Protein AF-0000000076654527 (afdb_homodimer)

Sequence (612 aa):
MSFPTVYVVAATGTQGSAACRHLRQSNWSVRATVRNTESPQAQALAKSGVVLNAGDWDDEEALTAGLTGCNKLFLALGPNYSNLDDERIWAQRIIALAKKAGVEHVVYSSSISADAPEKRTLLRPGHLLFKSLFVKNVIEGLVQRAGFKYWTIIRPGFFMSNLLAPKARIYSDLFERNTWLTALKPDTKLNLVDPQDIAKFAFAAFNEPERFHEEGIDLVSERLTAVQMIEILADATGRELKAEFYNDEKVAQAIDINPFIGSQVFLRDGEKCVNAERAKTWGIELGNFKEFLVREKDAAAETYALMSFPTVYVVAATGTQGSAACRHLRQSNWSVRATVRNTESPQAQALAKSGVVLNAGDWDDEEALTAGLTGCNKLFLALGPNYSNLDDERIWAQRIIALAKKAGVEHVVYSSSISADAPEKRTLLRPGHLLFKSLFVKNVIEGLVQRAGFKYWTIIRPGFFMSNLLAPKARIYSDLFERNTWLTALKPDTKLNLVDPQDIAKFAFAAFNEPERFHEEGIDLVSERLTAVQMIEILADATGRELKAEFYNDEKVAQAIDINPFIGSQVFLRDGEKCVNAERAKTWGIELGNFKEFLVREKDAAAETYAL

Organism: Fusarium proliferatum (strain ET1) (NCBI:txid1227346)

pLDDT: mean 95.82, std 4.81, range [46.22, 98.94]

Structure (mmCIF, N/CA/C/O backbone):
data_AF-0000000076654527-model_v1
#
loop_
_entity.id
_entity.type
_entity.pdbx_description
1 polymer 'NmrA-like domain-containing protein'
#
loop_
_atom_site.group_PDB
_atom_site.id
_atom_site.type_symbol
_atom_site.label_atom_id
_atom_site.label_alt_id
_atom_site.label_comp_id
_atom_site.label_asym_id
_atom_site.label_entity_id
_atom_site.label_seq_id
_atom_site.pdbx_PDB_ins_code
_atom_site.Cartn_x
_atom_site.Cartn_y
_atom_site.Cartn_z
_atom_site.occupancy
_atom_site.B_iso_or_equiv
_atom_site.auth_seq_id
_atom_site.auth_comp_id
_atom_site.auth_asym_id
_atom_site.auth_atom_id
_atom_site.pdbx_PDB_model_num
ATOM 1 N N . MET A 1 1 ? -28.016 29.031 -4.133 1 46.22 1 MET A N 1
ATOM 2 C CA . MET A 1 1 ? -27.562 27.641 -4.117 1 46.22 1 MET A CA 1
ATOM 3 C C . MET A 1 1 ? -26.953 27.297 -2.766 1 46.22 1 MET A C 1
ATOM 5 O O . MET A 1 1 ? -26.312 28.125 -2.127 1 46.22 1 MET A O 1
ATOM 9 N N . SER A 1 2 ? -27.531 26.328 -1.944 1 67.75 2 SER A N 1
ATOM 10 C CA . SER A 1 2 ? -27.125 26.062 -0.569 1 67.75 2 SER A CA 1
ATOM 11 C C . SER A 1 2 ? -25.641 25.75 -0.486 1 67.75 2 SER A C 1
ATOM 13 O O . SER A 1 2 ? -25.062 25.188 -1.425 1 67.75 2 SER A O 1
ATOM 15 N N . PHE A 1 3 ? -24.891 26.375 0.461 1 83.88 3 PHE A N 1
ATOM 16 C CA . PHE A 1 3 ? -23.453 26.188 0.641 1 83.88 3 PHE A CA 1
ATOM 17 C C . PHE A 1 3 ? -23.125 24.719 0.898 1 83.88 3 PHE A C 1
ATOM 19 O O . PHE A 1 3 ? -23.953 23.984 1.439 1 83.88 3 PHE A O 1
ATOM 26 N N . PRO A 1 4 ? -22.031 24.344 0.361 1 93.12 4 PRO A N 1
ATOM 27 C CA . PRO A 1 4 ? -21.625 22.953 0.572 1 93.12 4 PRO A CA 1
ATOM 28 C C . PRO A 1 4 ? -21.438 22.609 2.047 1 93.12 4 PRO A C 1
ATOM 30 O O . PRO A 1 4 ? -21.266 23.5 2.877 1 93.12 4 PRO A O 1
ATOM 33 N N . THR A 1 5 ? -21.641 21.422 2.391 1 97.88 5 THR A N 1
ATOM 34 C CA . THR A 1 5 ? -21.312 20.891 3.711 1 97.88 5 THR A CA 1
ATOM 35 C C . THR A 1 5 ? -20.125 19.953 3.641 1 97.88 5 THR A C 1
ATOM 37 O O . THR A 1 5 ? -20.141 18.969 2.883 1 97.88 5 THR A O 1
ATOM 40 N N . VAL A 1 6 ? -19.094 20.234 4.367 1 98.81 6 VAL A N 1
ATOM 41 C CA . VAL A 1 6 ? -17.859 19.453 4.348 1 98.81 6 VAL A CA 1
ATOM 42 C C . VAL A 1 6 ? -17.75 18.641 5.637 1 98.81 6 VAL A C 1
ATOM 44 O O . VAL A 1 6 ? -17.922 19.172 6.734 1 98.81 6 VAL A O 1
ATOM 47 N N . TYR A 1 7 ? -17.547 17.328 5.531 1 98.94 7 TYR A N 1
ATOM 48 C CA . TYR A 1 7 ? -17.141 16.5 6.664 1 98.94 7 TYR A CA 1
ATOM 49 C C . TYR A 1 7 ? -15.633 16.547 6.852 1 98.94 7 TYR A C 1
ATOM 51 O O . TYR A 1 7 ? -14.875 16.234 5.93 1 98.94 7 TYR A O 1
ATOM 59 N N . VAL A 1 8 ? -15.188 16.922 8 1 98.94 8 VAL A N 1
ATOM 60 C CA . VAL A 1 8 ? -13.758 17.047 8.281 1 98.94 8 VAL A CA 1
ATOM 61 C C . VAL A 1 8 ? -13.328 15.953 9.25 1 98.94 8 VAL A C 1
ATOM 63 O O . VAL A 1 8 ? -13.812 15.898 10.383 1 98.94 8 VAL A O 1
ATOM 66 N N . VAL A 1 9 ? -12.461 15.102 8.836 1 98.56 9 VAL A N 1
ATOM 67 C CA . VAL A 1 9 ? -11.883 14.047 9.656 1 98.56 9 VAL A CA 1
ATOM 68 C C . VAL A 1 9 ? -10.789 14.625 10.547 1 98.56 9 VAL A C 1
ATOM 70 O O . VAL A 1 9 ? -10 15.469 10.109 1 98.56 9 VAL A O 1
ATOM 73 N N . ALA A 1 10 ? -10.781 14.172 11.773 1 97.56 10 ALA A N 1
ATOM 74 C CA . ALA A 1 10 ? -9.797 14.594 12.766 1 97.56 10 ALA A CA 1
ATOM 75 C C . ALA A 1 10 ? -9.82 16.109 12.945 1 97.56 10 ALA A C 1
ATOM 77 O O . ALA A 1 10 ? -8.773 16.766 12.922 1 97.56 10 ALA A O 1
ATOM 78 N N . ALA A 1 11 ? -10.992 16.641 13.164 1 98.25 11 ALA A N 1
ATOM 79 C CA . ALA A 1 11 ? -11.266 18.078 13.172 1 98.25 11 ALA A CA 1
ATOM 80 C C . ALA A 1 11 ? -10.5 18.781 14.297 1 98.25 11 ALA A C 1
ATOM 82 O O . ALA A 1 11 ? -10.141 19.953 14.172 1 98.25 11 ALA A O 1
ATOM 83 N N . THR A 1 12 ? -10.195 18.062 15.352 1 97.19 12 THR A N 1
ATOM 84 C CA . THR A 1 12 ? -9.547 18.688 16.5 1 97.19 12 THR A CA 1
ATOM 85 C C . THR A 1 12 ? -8.031 18.688 16.344 1 97.19 12 THR A C 1
ATOM 87 O O . THR A 1 12 ? -7.312 19.25 17.156 1 97.19 12 THR A O 1
ATOM 90 N N . GLY A 1 13 ? -7.559 18.031 15.305 1 96.31 13 GLY A N 1
ATOM 91 C CA . GLY A 1 13 ? -6.129 17.984 15.055 1 96.31 13 GLY A CA 1
ATOM 92 C C . GLY A 1 13 ? -5.605 19.203 14.32 1 96.31 13 GLY A C 1
ATOM 93 O O . GLY A 1 13 ? -6.367 20.109 14.016 1 96.31 13 GLY A O 1
ATOM 94 N N . THR A 1 14 ? -4.281 19.188 14.016 1 96.62 14 THR A N 1
ATOM 95 C CA . THR A 1 14 ? -3.58 20.312 13.398 1 96.62 14 THR A CA 1
ATOM 96 C C . THR A 1 14 ? -4.199 20.656 12.047 1 96.62 14 THR A C 1
ATOM 98 O O . THR A 1 14 ? -4.602 21.797 11.812 1 96.62 14 THR A O 1
ATOM 101 N N . GLN A 1 15 ? -4.367 19.703 11.203 1 98.25 15 GLN A N 1
ATOM 102 C CA . GLN A 1 15 ? -4.891 19.938 9.859 1 98.25 15 GLN A CA 1
ATOM 103 C C . GLN A 1 15 ? -6.398 20.172 9.891 1 98.25 15 GLN A C 1
ATOM 105 O O . GLN A 1 15 ? -6.898 21.094 9.242 1 98.25 15 GLN A O 1
ATOM 110 N N . GLY A 1 16 ? -7.105 19.344 10.688 1 98.38 16 GLY A N 1
ATOM 111 C CA . GLY A 1 16 ? -8.555 19.438 10.742 1 98.38 16 GLY A CA 1
ATOM 112 C C . GLY A 1 16 ? -9.047 20.766 11.281 1 98.38 16 GLY A C 1
ATOM 113 O O . GLY A 1 16 ? -9.984 21.344 10.734 1 98.38 16 GLY A O 1
ATOM 114 N N . SER A 1 17 ? -8.438 21.25 12.352 1 97.81 17 SER A N 1
ATOM 115 C CA . SER A 1 17 ? -8.875 22.5 12.945 1 97.81 17 SER A CA 1
ATOM 116 C C . SER A 1 17 ? -8.633 23.672 11.992 1 97.81 17 SER A C 1
ATOM 118 O O . SER A 1 17 ? -9.461 24.578 11.891 1 97.81 17 SER A O 1
ATOM 120 N N . ALA A 1 18 ? -7.473 23.641 11.258 1 97.88 18 ALA A N 1
ATOM 121 C CA . ALA A 1 18 ? -7.191 24.672 10.258 1 97.88 18 ALA A CA 1
ATOM 122 C C . ALA A 1 18 ? -8.227 24.641 9.133 1 97.88 18 ALA A C 1
ATOM 124 O O . ALA A 1 18 ? -8.727 25.688 8.711 1 97.88 18 ALA A O 1
ATOM 125 N N . ALA A 1 19 ? -8.57 23.438 8.695 1 98.69 19 ALA A N 1
ATOM 126 C CA . ALA A 1 19 ? -9.562 23.297 7.637 1 98.69 19 ALA A CA 1
ATOM 127 C C . ALA A 1 19 ? -10.93 23.797 8.094 1 98.69 19 ALA A C 1
ATOM 129 O O . ALA A 1 19 ? -11.586 24.547 7.371 1 98.69 19 ALA A O 1
ATOM 130 N N . CYS A 1 20 ? -11.367 23.438 9.32 1 98.56 20 CYS A N 1
ATOM 131 C CA . CYS A 1 20 ? -12.648 23.875 9.859 1 98.56 20 CYS A CA 1
ATOM 132 C C . CYS A 1 20 ? -12.727 25.391 9.906 1 98.56 20 CYS A C 1
ATOM 134 O O . CYS A 1 20 ? -13.703 25.984 9.453 1 98.56 20 CYS A O 1
ATOM 136 N N . ARG A 1 21 ? -11.711 26 10.43 1 97 21 ARG A N 1
ATOM 137 C CA . ARG A 1 21 ? -11.688 27.453 10.57 1 97 21 ARG A CA 1
ATOM 138 C C . ARG A 1 21 ? -11.789 28.141 9.211 1 97 21 ARG A C 1
ATOM 140 O O . ARG A 1 21 ? -12.586 29.062 9.031 1 97 21 ARG A O 1
ATOM 147 N N . HIS A 1 22 ? -10.984 27.656 8.273 1 97.69 22 HIS A N 1
ATOM 148 C CA . HIS A 1 22 ? -10.969 28.25 6.945 1 97.69 22 HIS A CA 1
ATOM 149 C C . HIS A 1 22 ? -12.32 28.109 6.262 1 97.69 22 HIS A C 1
ATOM 151 O O . HIS A 1 22 ? -12.836 29.062 5.68 1 97.69 22 HIS A O 1
ATOM 157 N N . LEU A 1 23 ? -12.938 26.953 6.34 1 98 23 LEU A N 1
ATOM 158 C CA . LEU A 1 23 ? -14.227 26.672 5.711 1 98 23 LEU A CA 1
ATOM 159 C C . LEU A 1 23 ? -15.328 27.516 6.336 1 98 23 LEU A C 1
ATOM 161 O O . LEU A 1 23 ? -16.156 28.094 5.621 1 98 23 LEU A O 1
ATOM 165 N N . ARG A 1 24 ? -15.32 27.672 7.668 1 97.56 24 ARG A N 1
ATOM 166 C CA . ARG A 1 24 ? -16.328 28.469 8.367 1 97.56 24 ARG A CA 1
ATOM 167 C C . ARG A 1 24 ? -16.188 29.953 8.047 1 97.56 24 ARG A C 1
ATOM 169 O O . ARG A 1 24 ? -17.172 30.656 7.926 1 97.56 24 ARG A O 1
ATOM 176 N N . GLN A 1 25 ? -14.93 30.359 7.887 1 95.62 25 GLN A N 1
ATOM 177 C CA . GLN A 1 25 ? -14.672 31.75 7.496 1 95.62 25 GLN A CA 1
ATOM 178 C C . GLN A 1 25 ? -15.258 32.031 6.117 1 95.62 25 GLN A C 1
ATOM 180 O O . GLN A 1 25 ? -15.57 33.188 5.805 1 95.62 25 GLN A O 1
ATOM 185 N N . SER A 1 26 ? -15.445 31.031 5.316 1 94.25 26 SER A N 1
ATOM 186 C CA . SER A 1 26 ? -16.016 31.172 3.982 1 94.25 26 SER A CA 1
ATOM 187 C C . SER A 1 26 ? -17.516 30.906 3.996 1 94.25 26 SER A C 1
ATOM 189 O O . SER A 1 26 ? -18.141 30.734 2.941 1 94.25 26 SER A O 1
ATOM 191 N N . ASN A 1 27 ? -18.094 30.688 5.18 1 94.38 27 ASN A N 1
ATOM 192 C CA . ASN A 1 27 ? -19.516 30.516 5.445 1 94.38 27 ASN A CA 1
ATOM 193 C C . ASN A 1 27 ? -20.016 29.156 4.949 1 94.38 27 ASN A C 1
ATOM 195 O O . ASN A 1 27 ? -21.172 29.031 4.555 1 94.38 27 ASN A O 1
ATOM 199 N N . TRP A 1 28 ? -19.094 28.234 4.828 1 97.12 28 TRP A N 1
ATOM 200 C CA . TRP A 1 28 ? -19.5 26.875 4.484 1 97.12 28 TRP A CA 1
ATOM 201 C C . TRP A 1 28 ? -19.922 26.109 5.73 1 97.12 28 TRP A C 1
ATOM 203 O O . TRP A 1 28 ? -19.531 26.453 6.848 1 97.12 28 TRP A O 1
ATOM 213 N N . SER A 1 29 ? -20.766 25.188 5.535 1 97.88 29 SER A N 1
ATOM 214 C CA . SER A 1 29 ? -21.156 24.281 6.625 1 97.88 29 SER A CA 1
ATOM 215 C C . SER A 1 29 ? -20.109 23.203 6.844 1 97.88 29 SER A C 1
ATOM 217 O O . SER A 1 29 ? -19.547 22.656 5.883 1 97.88 29 SER A O 1
ATOM 219 N N . VAL A 1 30 ? -19.812 22.922 8.117 1 98.69 30 VAL A N 1
ATOM 220 C CA . VAL A 1 30 ? -18.797 21.938 8.469 1 98.69 30 VAL A CA 1
ATOM 221 C C . VAL A 1 30 ? -19.344 20.984 9.523 1 98.69 30 VAL A C 1
ATOM 223 O O . VAL A 1 30 ? -20 21.406 10.477 1 98.69 30 VAL A O 1
ATOM 226 N N . ARG A 1 31 ? -19.125 19.719 9.328 1 98.81 31 ARG A N 1
ATOM 227 C CA . ARG A 1 31 ? -19.453 18.688 10.289 1 98.81 31 ARG A CA 1
ATOM 228 C C . ARG A 1 31 ? -18.234 17.828 10.617 1 98.81 31 ARG A C 1
ATOM 230 O O . ARG A 1 31 ? -17.328 17.672 9.797 1 98.81 31 ARG A O 1
ATOM 237 N N . ALA A 1 32 ? -18.219 17.25 11.828 1 98.75 32 ALA A N 1
ATOM 238 C CA . ALA A 1 32 ? -17.125 16.375 12.234 1 98.75 32 ALA A CA 1
ATOM 239 C C . ALA A 1 32 ? -17.562 15.461 13.375 1 98.75 32 ALA A C 1
ATOM 241 O O . ALA A 1 32 ? -18.422 15.812 14.172 1 98.75 32 ALA A O 1
ATOM 242 N N . THR A 1 33 ? -16.984 14.297 13.43 1 98.44 33 THR A N 1
ATOM 243 C CA . THR A 1 33 ? -17.062 13.375 14.555 1 98.44 33 THR A CA 1
ATOM 244 C C . THR A 1 33 ? -15.812 13.477 15.422 1 98.44 33 THR A C 1
ATOM 246 O O . THR A 1 33 ? -14.695 13.438 14.906 1 98.44 33 THR A O 1
ATOM 249 N N . VAL A 1 34 ? -16.047 13.734 16.656 1 98.38 34 VAL A N 1
ATOM 250 C CA . VAL A 1 34 ? -14.922 13.844 17.594 1 98.38 34 VAL A CA 1
ATOM 251 C C . VAL A 1 34 ? -15.117 12.883 18.75 1 98.38 34 VAL A C 1
ATOM 253 O O . VAL A 1 34 ? -16.25 12.523 19.094 1 98.38 34 VAL A O 1
ATOM 256 N N . ARG A 1 35 ? -14.141 12.438 19.453 1 96.94 35 ARG A N 1
ATOM 257 C CA . ARG A 1 35 ? -14.195 11.453 20.516 1 96.94 35 ARG A CA 1
ATOM 258 C C . ARG A 1 35 ? -14.891 12.023 21.75 1 96.94 35 ARG A C 1
ATOM 260 O O . ARG A 1 35 ? -15.711 11.352 22.375 1 96.94 35 ARG A O 1
ATOM 267 N N . ASN A 1 36 ? -14.539 13.281 22 1 97.69 36 ASN A N 1
ATOM 268 C CA . ASN A 1 36 ? -15.094 13.992 23.141 1 97.69 36 ASN A CA 1
ATOM 269 C C . ASN A 1 36 ? -15.57 15.391 22.75 1 97.69 36 ASN A C 1
ATOM 271 O O . ASN A 1 36 ? -14.75 16.297 22.594 1 97.69 36 ASN A O 1
ATOM 275 N N . THR A 1 37 ? -16.844 15.594 22.734 1 97.62 37 THR A N 1
ATOM 276 C CA . THR A 1 37 ? -17.438 16.859 22.297 1 97.62 37 THR A CA 1
ATOM 277 C C . THR A 1 37 ? -17.234 17.938 23.359 1 97.62 37 THR A C 1
ATOM 279 O O . THR A 1 37 ? -17.406 19.125 23.078 1 97.62 37 THR A O 1
ATOM 282 N N . GLU A 1 38 ? -16.781 17.531 24.531 1 97.56 38 GLU A N 1
ATOM 283 C CA . GLU A 1 38 ? -16.641 18.484 25.625 1 97.56 38 GLU A CA 1
ATOM 284 C C . GLU A 1 38 ? -15.203 18.969 25.75 1 97.56 38 GLU A C 1
ATOM 286 O O . GLU A 1 38 ? -14.906 19.859 26.562 1 97.56 38 GLU A O 1
ATOM 291 N N . SER A 1 39 ? -14.312 18.391 24.984 1 97.19 39 SER A N 1
ATOM 292 C CA . SER A 1 39 ? -12.93 18.844 25.047 1 97.19 39 SER A CA 1
ATOM 293 C C . SER A 1 39 ? -12.82 20.312 24.656 1 97.19 39 SER A C 1
ATOM 295 O O . SER A 1 39 ? -13.633 20.812 23.875 1 97.19 39 SER A O 1
ATOM 297 N N . PRO A 1 40 ? -11.82 21.016 25.156 1 96 40 PRO A N 1
ATOM 298 C CA . PRO A 1 40 ? -11.648 22.422 24.812 1 96 40 PRO A CA 1
ATOM 299 C C . PRO A 1 40 ? -11.539 22.656 23.297 1 96 40 PRO A C 1
ATOM 301 O O . PRO A 1 40 ? -12.109 23.609 22.781 1 96 40 PRO A O 1
ATOM 304 N N . GLN A 1 41 ? -10.836 21.781 22.625 1 95.88 41 GLN A N 1
ATOM 305 C CA . GLN A 1 41 ? -10.68 21.906 21.188 1 95.88 41 GLN A CA 1
ATOM 306 C C . GLN A 1 41 ? -12.016 21.734 20.469 1 95.88 41 GLN A C 1
ATOM 308 O O . GLN A 1 41 ? -12.336 22.484 19.547 1 95.88 41 GLN A O 1
ATOM 313 N N . ALA A 1 42 ? -12.805 20.766 20.891 1 98.12 42 ALA A N 1
ATOM 314 C CA . ALA A 1 42 ? -14.117 20.516 20.297 1 98.12 42 ALA A CA 1
ATOM 315 C C . ALA A 1 42 ? -15.07 21.672 20.562 1 98.12 42 ALA A C 1
ATOM 317 O O . ALA A 1 42 ? -15.805 22.094 19.656 1 98.12 42 ALA A O 1
ATOM 318 N N . GLN A 1 43 ? -15.031 22.203 21.75 1 98.12 43 GLN A N 1
ATOM 319 C CA . GLN A 1 43 ? -15.891 23.312 22.109 1 98.12 43 GLN A CA 1
ATOM 320 C C . GLN A 1 43 ? -15.547 24.562 21.281 1 98.12 43 GLN A C 1
ATOM 322 O O . GLN A 1 43 ? -16.438 25.297 20.875 1 98.12 43 GLN A O 1
ATOM 327 N N . ALA A 1 44 ? -14.273 24.797 21.094 1 97 44 ALA A N 1
ATOM 328 C CA . ALA A 1 44 ? -13.844 25.922 20.266 1 97 44 ALA A CA 1
ATOM 329 C C . ALA A 1 44 ? -14.383 25.781 18.844 1 97 44 ALA A C 1
ATOM 331 O O . ALA A 1 44 ? -14.836 26.766 18.25 1 97 44 ALA A O 1
ATOM 332 N N . LEU A 1 45 ? -14.375 24.578 18.281 1 98.25 45 LEU A N 1
ATOM 333 C CA . LEU A 1 45 ? -14.906 24.312 16.953 1 98.25 45 LEU A CA 1
ATOM 334 C C . LEU A 1 45 ? -16.422 24.547 16.922 1 98.25 45 LEU A C 1
ATOM 336 O O . LEU A 1 45 ? -16.938 25.172 16 1 98.25 45 LEU A O 1
ATOM 340 N N . ALA A 1 46 ? -17.094 24.062 17.938 1 98.25 46 ALA A N 1
ATOM 341 C CA . ALA A 1 46 ? -18.531 24.234 18.031 1 98.25 46 ALA A CA 1
ATOM 342 C C . ALA A 1 46 ? -18.906 25.703 18.062 1 98.25 46 ALA A C 1
ATOM 344 O O . ALA A 1 46 ? -19.859 26.141 17.406 1 98.25 46 ALA A O 1
ATOM 345 N N . LYS A 1 47 ? -18.188 26.469 18.828 1 97.56 47 LYS A N 1
ATOM 346 C CA . LYS A 1 47 ? -18.438 27.906 18.953 1 97.56 47 LYS A CA 1
ATOM 347 C C . LYS A 1 47 ? -18.234 28.609 17.609 1 97.56 47 LYS A C 1
ATOM 349 O O . LYS A 1 47 ? -18.875 29.641 17.344 1 97.56 47 LYS A O 1
ATOM 354 N N . SER A 1 48 ? -17.391 28.016 16.797 1 96.69 48 SER A N 1
ATOM 355 C CA . SER A 1 48 ? -17.125 28.594 15.484 1 96.69 48 SER A CA 1
ATOM 356 C C . SER A 1 48 ? -18.141 28.125 14.453 1 96.69 48 SER A C 1
ATOM 358 O O . SER A 1 48 ? -18.047 28.469 13.273 1 96.69 48 SER A O 1
ATOM 360 N N . GLY A 1 49 ? -19.109 27.25 14.844 1 97.81 49 GLY A N 1
ATOM 361 C CA . GLY A 1 49 ? -20.203 26.891 13.969 1 97.81 49 GLY A CA 1
ATOM 362 C C . GLY A 1 49 ? -20.062 25.484 13.391 1 97.81 49 GLY A C 1
ATOM 363 O O . GLY A 1 49 ? -20.859 25.078 12.539 1 97.81 49 GLY A O 1
ATOM 364 N N . VAL A 1 50 ? -19.125 24.719 13.797 1 98.56 50 VAL A N 1
ATOM 365 C CA . VAL A 1 50 ? -18.969 23.344 13.344 1 98.56 50 VAL A CA 1
ATOM 366 C C . VAL A 1 50 ? -19.969 22.438 14.062 1 98.56 50 VAL A C 1
ATOM 368 O O . VAL A 1 50 ? -20.094 22.516 15.289 1 98.56 50 VAL A O 1
ATOM 371 N N . VAL A 1 51 ? -20.703 21.688 13.352 1 98.62 51 VAL A N 1
ATOM 372 C CA . VAL A 1 51 ? -21.641 20.719 13.953 1 98.62 51 VAL A CA 1
ATOM 373 C C . VAL A 1 51 ? -20.891 19.438 14.32 1 98.62 51 VAL A C 1
ATOM 375 O O . VAL A 1 51 ? -20.297 18.797 13.453 1 98.62 51 VAL A O 1
ATOM 378 N N . LEU A 1 52 ? -20.953 19.094 15.625 1 98.56 52 LEU A N 1
ATOM 379 C CA . LEU A 1 52 ? -20.156 17.969 16.109 1 98.56 52 LEU A CA 1
ATOM 380 C C . LEU A 1 52 ? -21.078 16.828 16.594 1 98.56 52 LEU A C 1
ATOM 382 O O . LEU A 1 52 ? -22.141 17.094 17.141 1 98.56 52 LEU A O 1
ATOM 386 N N . ASN A 1 53 ? -20.641 15.648 16.406 1 98.44 53 ASN A N 1
ATOM 387 C CA . ASN A 1 53 ? -21.188 14.484 17.109 1 98.44 53 ASN A CA 1
ATOM 388 C C . ASN A 1 53 ? -20.062 13.609 17.672 1 98.44 53 ASN A C 1
ATOM 390 O O . ASN A 1 53 ? -18.922 13.672 17.219 1 98.44 53 ASN A O 1
ATOM 394 N N . ALA A 1 54 ? -20.391 12.789 18.641 1 98.56 54 ALA A N 1
ATOM 395 C CA . ALA A 1 54 ? -19.406 11.969 19.344 1 98.56 54 ALA A CA 1
ATOM 396 C C . ALA A 1 54 ? -19.203 10.625 18.656 1 98.56 54 ALA A C 1
ATOM 398 O O . ALA A 1 54 ? -20.172 10.008 18.188 1 98.56 54 ALA A O 1
ATOM 399 N N . GLY A 1 55 ? -17.906 10.195 18.531 1 98.31 55 GLY A N 1
ATOM 400 C CA . GLY A 1 55 ? -17.547 8.891 17.984 1 98.31 55 GLY A CA 1
ATOM 401 C C . GLY A 1 55 ? -16.094 8.773 17.594 1 98.31 55 GLY A C 1
ATOM 402 O O . GLY A 1 55 ? -15.359 9.766 17.609 1 98.31 55 GLY A O 1
ATOM 403 N N . ASP A 1 56 ? -15.664 7.582 17.328 1 97.19 56 ASP A N 1
ATOM 404 C CA . ASP A 1 56 ? -14.32 7.352 16.797 1 97.19 56 ASP A CA 1
ATOM 405 C C . ASP A 1 56 ? -14.375 6.684 15.43 1 97.19 56 ASP A C 1
ATOM 407 O O . ASP A 1 56 ? -15.438 6.617 14.805 1 97.19 56 ASP A O 1
ATOM 411 N N . TRP A 1 57 ? -13.273 6.281 14.906 1 97 57 TRP A N 1
ATOM 412 C CA . TRP A 1 57 ? -13.188 5.836 13.523 1 97 57 TRP A CA 1
ATOM 413 C C . TRP A 1 57 ? -13.742 4.422 13.367 1 97 57 TRP A C 1
ATOM 415 O O . TRP A 1 57 ? -13.961 3.951 12.25 1 97 57 TRP A O 1
ATOM 425 N N . ASP A 1 58 ? -14.031 3.77 14.492 1 96 58 ASP A N 1
ATOM 426 C CA . ASP A 1 58 ? -14.609 2.432 14.445 1 96 58 ASP A CA 1
ATOM 427 C C . ASP A 1 58 ? -16.125 2.482 14.633 1 96 58 ASP A C 1
ATOM 429 O O . ASP A 1 58 ? -16.797 1.461 14.516 1 96 58 ASP A O 1
ATOM 433 N N . ASP A 1 59 ? -16.641 3.668 14.914 1 97.88 59 ASP A N 1
ATOM 434 C CA . ASP A 1 59 ? -18.062 3.855 15.195 1 97.88 59 ASP A CA 1
ATOM 435 C C . ASP A 1 59 ? -18.828 4.188 13.922 1 97.88 59 ASP A C 1
ATOM 437 O O . ASP A 1 59 ? -19.078 5.355 13.617 1 97.88 59 ASP A O 1
ATOM 441 N N . GLU A 1 60 ? -19.312 3.203 13.227 1 97.88 60 GLU A N 1
ATOM 442 C CA . GLU A 1 60 ? -19.938 3.395 11.93 1 97.88 60 GLU A CA 1
ATOM 443 C C . GLU A 1 60 ? -21.234 4.211 12.055 1 97.88 60 GLU A C 1
ATOM 445 O O . GLU A 1 60 ? -21.547 5.008 11.164 1 97.88 60 GLU A O 1
ATOM 450 N N . GLU A 1 61 ? -21.938 3.979 13.117 1 98.31 61 GLU A N 1
ATOM 451 C CA . GLU A 1 61 ? -23.156 4.75 13.328 1 98.31 61 GLU A CA 1
ATOM 452 C C . GLU A 1 61 ? -22.844 6.234 13.484 1 98.31 61 GLU A C 1
ATOM 454 O O . GLU A 1 61 ? -23.5 7.078 12.859 1 98.31 61 GLU A O 1
ATOM 459 N N . ALA A 1 62 ? -21.891 6.543 14.281 1 98.69 62 ALA A N 1
ATOM 460 C CA . ALA A 1 62 ? -21.484 7.934 14.5 1 98.69 62 ALA A CA 1
ATOM 461 C C . ALA A 1 62 ? -20.984 8.562 13.211 1 98.69 62 ALA A C 1
ATOM 463 O O . ALA A 1 62 ? -21.328 9.703 12.883 1 98.69 62 ALA A O 1
ATOM 464 N N . LEU A 1 63 ? -20.156 7.816 12.508 1 98.75 63 LEU A N 1
ATOM 465 C CA . LEU A 1 63 ? -19.609 8.32 11.25 1 98.75 63 LEU A CA 1
ATOM 466 C C . LEU A 1 63 ? -20.719 8.57 10.234 1 98.75 63 LEU A C 1
ATOM 468 O O . LEU A 1 63 ? -20.719 9.594 9.547 1 98.75 63 LEU A O 1
ATOM 472 N N . THR A 1 64 ? -21.656 7.648 10.156 1 98.69 64 THR A N 1
ATOM 473 C CA . THR A 1 64 ? -22.797 7.812 9.25 1 98.69 64 THR A CA 1
ATOM 474 C C . THR A 1 64 ? -23.594 9.062 9.602 1 98.69 64 THR A C 1
ATOM 476 O O . THR A 1 64 ? -23.938 9.852 8.727 1 98.69 64 THR A O 1
ATOM 479 N N . ALA A 1 65 ? -23.859 9.227 10.891 1 98.62 65 ALA A N 1
ATOM 480 C CA . ALA A 1 65 ? -24.594 10.406 11.344 1 98.62 65 ALA A CA 1
ATOM 481 C C . ALA A 1 65 ? -23.859 11.688 10.977 1 98.62 65 ALA A C 1
ATOM 483 O O . ALA A 1 65 ? -24.484 12.641 10.484 1 98.62 65 ALA A O 1
ATOM 484 N N . GLY A 1 66 ? -22.578 11.742 11.18 1 98.56 66 GLY A N 1
ATOM 485 C CA . GLY A 1 66 ? -21.781 12.922 10.867 1 98.56 66 GLY A CA 1
ATOM 486 C C . GLY A 1 66 ? -21.719 13.219 9.375 1 98.56 66 GLY A C 1
ATOM 487 O O . GLY A 1 66 ? -21.719 14.375 8.969 1 98.56 66 GLY A O 1
ATOM 488 N N . LEU A 1 67 ? -21.734 12.172 8.547 1 98.75 67 LEU A N 1
ATOM 489 C CA . LEU A 1 67 ? -21.578 12.281 7.105 1 98.75 67 LEU A CA 1
ATOM 490 C C . LEU A 1 67 ? -22.906 12.625 6.434 1 98.75 67 LEU A C 1
ATOM 492 O O . LEU A 1 67 ? -22.922 13.062 5.281 1 98.75 67 LEU A O 1
ATOM 496 N N . THR A 1 68 ? -24 12.383 7.133 1 97.94 68 THR A N 1
ATOM 497 C CA . THR A 1 68 ? -25.328 12.609 6.547 1 97.94 68 THR A CA 1
ATOM 498 C C . THR A 1 68 ? -25.484 14.062 6.121 1 97.94 68 THR A C 1
ATOM 500 O O . THR A 1 68 ? -25.266 14.977 6.922 1 97.94 68 THR A O 1
ATOM 503 N N . GLY A 1 69 ? -25.781 14.289 4.855 1 96.81 69 GLY A N 1
ATOM 504 C CA . GLY A 1 69 ? -26.016 15.625 4.332 1 96.81 69 GLY A CA 1
ATOM 505 C C . GLY A 1 69 ? -24.75 16.297 3.814 1 96.81 69 GLY A C 1
ATOM 506 O O . GLY A 1 69 ? -24.797 17.391 3.262 1 96.81 69 GLY A O 1
ATOM 507 N N . CYS A 1 70 ? -23.625 15.656 3.949 1 98.31 70 CYS A N 1
ATOM 508 C CA . CYS A 1 70 ? -22.375 16.219 3.463 1 98.31 70 CYS A CA 1
ATOM 509 C C . CYS A 1 70 ? -22.188 15.922 1.98 1 98.31 70 CYS A C 1
ATOM 511 O O . CYS A 1 70 ? -22.562 14.844 1.504 1 98.31 70 CYS A O 1
ATOM 513 N N . ASN A 1 71 ? -21.578 16.828 1.294 1 97.44 71 ASN A N 1
ATOM 514 C CA . ASN A 1 71 ? -21.266 16.594 -0.115 1 97.44 71 ASN A CA 1
ATOM 515 C C . ASN A 1 71 ? -19.766 16.578 -0.368 1 97.44 71 ASN A C 1
ATOM 517 O O . ASN A 1 71 ? -19.312 16.203 -1.459 1 97.44 71 ASN A O 1
ATOM 521 N N . LYS A 1 72 ? -18.969 17 0.622 1 98.81 72 LYS A N 1
ATOM 522 C CA . LYS A 1 72 ? -17.516 17.031 0.52 1 98.81 72 LYS A CA 1
ATOM 523 C C . LYS A 1 72 ? -16.875 16.406 1.754 1 98.81 72 LYS A C 1
ATOM 525 O O . LYS A 1 72 ? -17.453 16.406 2.836 1 98.81 72 LYS A O 1
ATOM 530 N N . LEU A 1 73 ? -15.656 15.828 1.584 1 98.94 73 LEU A N 1
ATOM 531 C CA . LEU A 1 73 ? -14.906 15.156 2.637 1 98.94 73 LEU A CA 1
ATOM 532 C C . LEU A 1 73 ? -13.461 15.633 2.664 1 98.94 73 LEU A C 1
ATOM 534 O O . LEU A 1 73 ? -12.766 15.578 1.648 1 98.94 73 LEU A O 1
ATOM 538 N N . PHE A 1 74 ? -13.023 16.188 3.756 1 98.94 74 PHE A N 1
ATOM 539 C CA . PHE A 1 74 ? -11.609 16.391 4.035 1 98.94 74 PHE A CA 1
ATOM 540 C C . PHE A 1 74 ? -11.055 15.25 4.879 1 98.94 74 PHE A C 1
ATOM 542 O O . PHE A 1 74 ? -11.359 15.141 6.066 1 98.94 74 PHE A O 1
ATOM 549 N N . LEU A 1 75 ? -10.258 14.391 4.293 1 98.94 75 LEU A N 1
ATOM 550 C CA . LEU A 1 75 ? -9.727 13.18 4.902 1 98.94 75 LEU A CA 1
ATOM 551 C C . LEU A 1 75 ? -8.289 13.375 5.359 1 98.94 75 LEU A C 1
ATOM 553 O O . LEU A 1 75 ? -7.395 13.578 4.531 1 98.94 75 LEU A O 1
ATOM 557 N N . ALA A 1 76 ? -8.055 13.453 6.594 1 98.31 76 ALA A N 1
ATOM 558 C CA . ALA A 1 76 ? -6.734 13.555 7.211 1 98.31 76 ALA A CA 1
ATOM 559 C C . ALA A 1 76 ? -6.617 12.633 8.414 1 98.31 76 ALA A C 1
ATOM 561 O O . ALA A 1 76 ? -7.23 12.875 9.453 1 98.31 76 ALA A O 1
ATOM 562 N N . LEU A 1 77 ? -5.879 11.562 8.266 1 97.44 77 LEU A N 1
ATOM 563 C CA . LEU A 1 77 ? -5.691 10.586 9.328 1 97.44 77 LEU A CA 1
ATOM 564 C C . LEU A 1 77 ? -4.219 10.477 9.719 1 97.44 77 LEU A C 1
ATOM 566 O O . LEU A 1 77 ? -3.338 10.648 8.875 1 97.44 77 LEU A O 1
ATOM 570 N N . GLY A 1 78 ? -3.973 10.305 10.992 1 95.25 78 GLY A N 1
ATOM 571 C CA . GLY A 1 78 ? -2.635 10 11.477 1 95.25 78 GLY A CA 1
ATOM 572 C C . GLY A 1 78 ? -2.412 8.531 11.75 1 95.25 78 GLY A C 1
ATOM 573 O O . GLY A 1 78 ? -3.371 7.77 11.906 1 95.25 78 GLY A O 1
ATOM 574 N N . PRO A 1 79 ? -1.184 8.148 11.797 1 94.56 79 PRO A N 1
ATOM 575 C CA . PRO A 1 79 ? -0.871 6.738 12.055 1 94.56 79 PRO A CA 1
ATOM 576 C C . PRO A 1 79 ? -1.138 6.328 13.5 1 94.56 79 PRO A C 1
ATOM 578 O O . PRO A 1 79 ? -0.99 7.145 14.414 1 94.56 79 PRO A O 1
ATOM 581 N N . ASN A 1 80 ? -1.653 5.152 13.648 1 94.81 80 ASN A N 1
ATOM 582 C CA . ASN A 1 80 ? -1.584 4.438 14.922 1 94.81 80 ASN A CA 1
ATOM 583 C C . ASN A 1 80 ? -0.319 3.592 15.023 1 94.81 80 ASN A C 1
ATOM 585 O O . ASN A 1 80 ? -0.242 2.512 14.438 1 94.81 80 ASN A O 1
ATOM 589 N N . TYR A 1 81 ? 0.645 3.951 15.742 1 88.69 81 TYR A N 1
ATOM 590 C CA . TYR A 1 81 ? 1.962 3.326 15.734 1 88.69 81 TYR A CA 1
ATOM 591 C C . TYR A 1 81 ? 1.928 1.968 16.422 1 88.69 81 TYR A C 1
ATOM 593 O O . TYR A 1 81 ? 2.852 1.165 16.281 1 88.69 81 TYR A O 1
ATOM 601 N N . SER A 1 82 ? 0.853 1.758 17.219 1 91.31 82 SER A N 1
ATOM 602 C CA . SER A 1 82 ? 0.696 0.428 17.797 1 91.31 82 SER A CA 1
ATOM 603 C C . SER A 1 82 ? 0.214 -0.576 16.75 1 91.31 82 SER A C 1
ATOM 605 O O . SER A 1 82 ? 0.418 -1.782 16.906 1 91.31 82 SER A O 1
ATOM 607 N N . ASN A 1 83 ? -0.441 -0.08 15.75 1 93.62 83 ASN A N 1
ATOM 608 C CA . ASN A 1 83 ? -0.896 -0.854 14.602 1 93.62 83 ASN A CA 1
ATOM 609 C C . ASN A 1 83 ? -1.038 0.019 13.352 1 93.62 83 ASN A C 1
ATOM 611 O O . ASN A 1 83 ? -2.09 0.621 13.133 1 93.62 83 ASN A O 1
ATOM 615 N N . LEU A 1 84 ? -0.094 -0.016 12.523 1 93.69 84 LEU A N 1
ATOM 616 C CA . LEU A 1 84 ? 0.002 0.925 11.414 1 93.69 84 LEU A CA 1
ATOM 617 C C . LEU A 1 84 ? -1.102 0.673 10.391 1 93.69 84 LEU A C 1
ATOM 619 O O . LEU A 1 84 ? -1.497 1.585 9.656 1 93.69 84 LEU A O 1
ATOM 623 N N . ASP A 1 85 ? -1.69 -0.513 10.375 1 95.56 85 ASP A N 1
ATOM 624 C CA . ASP A 1 85 ? -2.715 -0.859 9.398 1 95.56 85 ASP A CA 1
ATOM 625 C C . ASP A 1 85 ? -4.043 -0.182 9.727 1 95.56 85 ASP A C 1
ATOM 627 O O . ASP A 1 85 ? -4.934 -0.097 8.883 1 95.56 85 ASP A O 1
ATOM 631 N N . ASP A 1 86 ? -4.227 0.318 10.953 1 97.19 86 ASP A N 1
ATOM 632 C CA . ASP A 1 86 ? -5.465 0.966 11.375 1 97.19 86 ASP A CA 1
ATOM 633 C C . ASP A 1 86 ? -5.789 2.162 10.477 1 97.19 86 ASP A C 1
ATOM 635 O O . ASP A 1 86 ? -6.949 2.395 10.141 1 97.19 86 ASP A O 1
ATOM 639 N N . GLU A 1 87 ? -4.75 2.881 10.133 1 98.31 87 GLU A N 1
ATOM 640 C CA . GLU A 1 87 ? -4.973 4.062 9.305 1 98.31 87 GLU A CA 1
ATOM 641 C C . GLU A 1 87 ? -5.66 3.689 7.992 1 98.31 87 GLU A C 1
ATOM 643 O O . GLU A 1 87 ? -6.605 4.359 7.57 1 98.31 87 GLU A O 1
ATOM 648 N N . ARG A 1 88 ? -5.215 2.641 7.363 1 98.25 88 ARG A N 1
ATOM 649 C CA . ARG A 1 88 ? -5.832 2.15 6.137 1 98.25 88 ARG A CA 1
ATOM 650 C C . ARG A 1 88 ? -7.266 1.689 6.391 1 98.25 88 ARG A C 1
ATOM 652 O O . ARG A 1 88 ? -8.172 2.004 5.613 1 98.25 88 ARG A O 1
ATOM 659 N N . ILE A 1 89 ? -7.488 0.99 7.473 1 98 89 ILE A N 1
ATOM 660 C CA . ILE A 1 89 ? -8.797 0.448 7.816 1 98 89 ILE A CA 1
ATOM 661 C C . ILE A 1 89 ? -9.781 1.592 8.055 1 98 89 ILE A C 1
ATOM 663 O O . ILE A 1 89 ? -10.906 1.573 7.543 1 98 89 ILE A O 1
ATOM 667 N N . TRP A 1 90 ? -9.367 2.607 8.781 1 98.5 90 TRP A N 1
ATOM 668 C CA . TRP A 1 90 ? -10.203 3.771 9.055 1 98.5 90 TRP A CA 1
ATOM 669 C C . TRP A 1 90 ? -10.531 4.52 7.766 1 98.5 90 TRP A C 1
ATOM 671 O O . TRP A 1 90 ? -11.68 4.887 7.527 1 98.5 90 TRP A O 1
ATOM 681 N N . ALA A 1 91 ? -9.516 4.723 6.93 1 98.69 91 ALA A N 1
ATOM 682 C CA . ALA A 1 91 ? -9.727 5.414 5.66 1 98.69 91 ALA A CA 1
ATOM 683 C C . ALA A 1 91 ? -10.742 4.676 4.797 1 98.69 91 ALA A C 1
ATOM 685 O O . ALA A 1 91 ? -11.656 5.289 4.242 1 98.69 91 ALA A O 1
ATOM 686 N N . GLN A 1 92 ? -10.57 3.365 4.715 1 98 92 GLN A N 1
ATOM 687 C CA . GLN A 1 92 ? -11.484 2.543 3.928 1 98 92 GLN A CA 1
ATOM 688 C C . GLN A 1 92 ? -12.922 2.688 4.422 1 98 92 GLN A C 1
ATOM 690 O O . GLN A 1 92 ? -13.844 2.855 3.619 1 98 92 GLN A O 1
ATOM 695 N N . ARG A 1 93 ? -13.117 2.654 5.684 1 97.94 93 ARG A N 1
ATOM 696 C CA . ARG A 1 93 ? -14.438 2.766 6.289 1 97.94 93 ARG A CA 1
ATOM 697 C C . ARG A 1 93 ? -15.055 4.133 6.02 1 97.94 93 ARG A C 1
ATOM 699 O O . ARG A 1 93 ? -16.203 4.23 5.574 1 97.94 93 ARG A O 1
ATOM 706 N N . ILE A 1 94 ? -14.297 5.184 6.23 1 98.81 94 ILE A N 1
ATOM 707 C CA . ILE A 1 94 ? -14.789 6.547 6.074 1 98.81 94 ILE A CA 1
ATOM 708 C C . ILE A 1 94 ? -15.133 6.809 4.609 1 98.81 94 ILE A C 1
ATOM 710 O O . ILE A 1 94 ? -16.172 7.391 4.305 1 98.81 94 ILE A O 1
ATOM 714 N N . ILE A 1 95 ? -14.273 6.359 3.699 1 98.75 95 ILE A N 1
ATOM 715 C CA . ILE A 1 95 ? -14.492 6.539 2.268 1 98.75 95 ILE A CA 1
ATOM 716 C C . ILE A 1 95 ? -15.773 5.824 1.852 1 98.75 95 ILE A C 1
ATOM 718 O O . ILE A 1 95 ? -16.609 6.402 1.154 1 98.75 95 ILE A O 1
ATOM 722 N N . ALA A 1 96 ? -15.938 4.594 2.324 1 97.94 96 ALA A N 1
ATOM 723 C CA . ALA A 1 96 ? -17.125 3.822 1.972 1 97.94 96 ALA A CA 1
ATOM 724 C C . ALA A 1 96 ? -18.391 4.5 2.49 1 97.94 96 ALA A C 1
ATOM 726 O O . ALA A 1 96 ? -19.391 4.613 1.766 1 97.94 96 ALA A O 1
ATOM 727 N N . LEU A 1 97 ? -18.375 4.957 3.76 1 98.56 97 LEU A N 1
ATOM 728 C CA . LEU A 1 97 ? -19.516 5.613 4.371 1 98.56 97 LEU A CA 1
ATOM 729 C C . LEU A 1 97 ? -19.812 6.953 3.699 1 98.56 97 LEU A C 1
ATOM 731 O O . LEU A 1 97 ? -20.969 7.34 3.543 1 98.56 97 LEU A O 1
ATOM 735 N N . ALA A 1 98 ? -18.75 7.676 3.301 1 98.81 98 ALA A N 1
ATOM 736 C CA . ALA A 1 98 ? -18.922 8.938 2.588 1 98.81 98 ALA A CA 1
ATOM 737 C C . ALA A 1 98 ? -19.625 8.719 1.25 1 98.81 98 ALA A C 1
ATOM 739 O O . ALA A 1 98 ? -20.547 9.453 0.901 1 98.81 98 ALA A O 1
ATOM 740 N N . LYS A 1 99 ? -19.219 7.703 0.528 1 98.25 99 LYS A N 1
ATOM 741 C CA . LYS A 1 99 ? -19.859 7.367 -0.742 1 98.25 99 LYS A CA 1
ATOM 742 C C . LYS A 1 99 ? -21.328 7.035 -0.544 1 98.25 99 LYS A C 1
ATOM 744 O O . LYS A 1 99 ? -22.188 7.516 -1.289 1 98.25 99 LYS A O 1
ATOM 749 N N . LYS A 1 100 ? -21.578 6.285 0.443 1 97.62 100 LYS A N 1
ATOM 750 C CA . LYS A 1 100 ? -22.953 5.898 0.75 1 97.62 100 LYS A CA 1
ATOM 751 C C . LYS A 1 100 ? -23.797 7.113 1.108 1 97.62 100 LYS A C 1
ATOM 753 O O . LYS A 1 100 ? -24.984 7.172 0.775 1 97.62 100 LYS A O 1
ATOM 758 N N . ALA A 1 101 ? -23.172 8.094 1.754 1 97.94 101 ALA A N 1
ATOM 759 C CA . ALA A 1 101 ? -23.875 9.289 2.209 1 97.94 101 ALA A CA 1
ATOM 760 C C . ALA A 1 101 ? -24.094 10.273 1.06 1 97.94 101 ALA A C 1
ATOM 762 O O . ALA A 1 101 ? -24.781 11.289 1.219 1 97.94 101 ALA A O 1
ATOM 763 N N . GLY A 1 102 ? -23.422 10.047 -0.12 1 97.69 102 GLY A N 1
ATOM 764 C CA . GLY A 1 102 ? -23.625 10.891 -1.286 1 97.69 102 GLY A CA 1
ATOM 765 C C . GLY A 1 102 ? -22.531 11.93 -1.468 1 97.69 102 GLY A C 1
ATOM 766 O O . GLY A 1 102 ? -22.688 12.859 -2.264 1 97.69 102 GLY A O 1
ATOM 767 N N . VAL A 1 103 ? -21.469 11.781 -0.696 1 98.69 103 VAL A N 1
ATOM 768 C CA . VAL A 1 103 ? -20.328 12.68 -0.885 1 98.69 103 VAL A CA 1
ATOM 769 C C . VAL A 1 103 ? -19.797 12.539 -2.311 1 98.69 103 VAL A C 1
ATOM 771 O O . VAL A 1 103 ? -19.641 11.43 -2.818 1 98.69 103 VAL A O 1
ATOM 774 N N . GLU A 1 104 ? -19.453 13.664 -2.93 1 98.38 104 GLU A N 1
ATOM 775 C CA . GLU A 1 104 ? -19.031 13.648 -4.324 1 98.38 104 GLU A CA 1
ATOM 776 C C . GLU A 1 104 ? -17.562 14.07 -4.465 1 98.38 104 GLU A C 1
ATOM 778 O O . GLU A 1 104 ? -16.953 13.844 -5.504 1 98.38 104 GLU A O 1
ATOM 783 N N . HIS A 1 105 ? -17.047 14.727 -3.447 1 98.81 105 HIS A N 1
ATOM 784 C CA . HIS A 1 105 ? -15.742 15.367 -3.557 1 98.81 105 HIS A CA 1
ATOM 785 C C . HIS A 1 105 ? -14.898 15.117 -2.311 1 98.81 105 HIS A C 1
ATOM 787 O O . HIS A 1 105 ? -15.344 15.398 -1.192 1 98.81 105 HIS A O 1
ATOM 793 N N . VAL A 1 106 ? -13.664 14.555 -2.521 1 98.94 106 VAL A N 1
ATOM 794 C CA . VAL A 1 106 ? -12.789 14.273 -1.389 1 98.94 106 VAL A CA 1
ATOM 795 C C . VAL A 1 106 ? -11.445 14.969 -1.591 1 98.94 106 VAL A C 1
ATOM 797 O O . VAL A 1 106 ? -10.914 14.984 -2.701 1 98.94 106 VAL A O 1
ATOM 800 N N . VAL A 1 107 ? -10.953 15.633 -0.604 1 98.94 107 VAL A N 1
ATOM 801 C CA . VAL A 1 107 ? -9.562 16.078 -0.491 1 98.94 107 VAL A CA 1
ATOM 802 C C . VAL A 1 107 ? -8.852 15.258 0.588 1 98.94 107 VAL A C 1
ATOM 804 O O . VAL A 1 107 ? -9.273 15.25 1.747 1 98.94 107 VAL A O 1
ATOM 807 N N . TYR A 1 108 ? -7.855 14.547 0.21 1 98.94 108 TYR A N 1
ATOM 808 C CA . TYR A 1 108 ? -7.082 13.734 1.141 1 98.94 108 TYR A CA 1
ATOM 809 C C . TYR A 1 108 ? -5.738 14.383 1.444 1 98.94 108 TYR A C 1
ATOM 811 O O . TYR A 1 108 ? -4.98 14.719 0.529 1 98.94 108 TYR A O 1
ATOM 819 N N . SER A 1 109 ? -5.492 14.609 2.736 1 98.88 109 SER A N 1
ATOM 820 C CA . SER A 1 109 ? -4.176 15.062 3.178 1 98.88 109 SER A CA 1
ATOM 821 C C . SER A 1 109 ? -3.268 13.883 3.504 1 98.88 109 SER A C 1
ATOM 823 O O . SER A 1 109 ? -3.398 13.266 4.562 1 98.88 109 SER A O 1
ATOM 825 N N . SER A 1 110 ? -2.355 13.586 2.674 1 98.44 110 SER A N 1
ATOM 826 C CA . SER A 1 110 ? -1.398 12.492 2.752 1 98.44 110 SER A CA 1
ATOM 827 C C . SER A 1 110 ? -0.068 12.953 3.334 1 98.44 110 SER A C 1
ATOM 829 O O . SER A 1 110 ? -0.015 13.438 4.465 1 98.44 110 SER A O 1
ATOM 831 N N . SER A 1 111 ? 1.042 12.703 2.656 1 97.44 111 SER A N 1
ATOM 832 C CA . SER A 1 111 ? 2.381 13.109 3.066 1 97.44 111 SER A CA 1
ATOM 833 C C . SER A 1 111 ? 3.328 13.18 1.873 1 97.44 111 SER A C 1
ATOM 835 O O .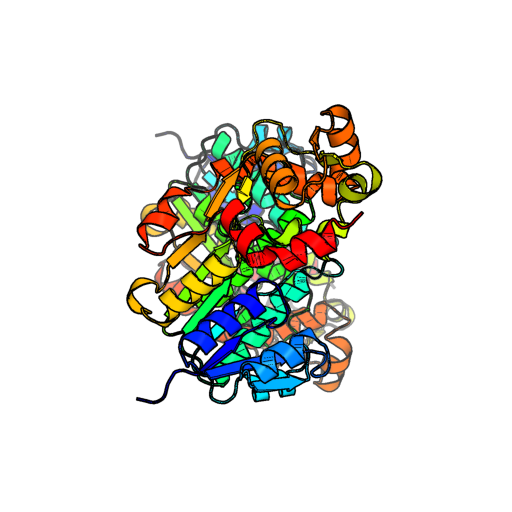 SER A 1 111 ? 3.164 12.445 0.899 1 97.44 111 SER A O 1
ATOM 837 N N . ILE A 1 112 ? 4.266 14.055 2.014 1 96.56 112 ILE A N 1
ATOM 838 C CA . ILE A 1 112 ? 5.332 14.086 1.019 1 96.56 112 ILE A CA 1
ATOM 839 C C . ILE A 1 112 ? 5.93 12.688 0.863 1 96.56 112 ILE A C 1
ATOM 841 O O . ILE A 1 112 ? 6.156 11.992 1.854 1 96.56 112 ILE A O 1
ATOM 845 N N . SER A 1 113 ? 6.105 12.219 -0.31 1 96.56 113 SER A N 1
ATOM 846 C CA . SER A 1 113 ? 6.773 10.984 -0.694 1 96.56 113 SER A CA 1
ATOM 847 C C . SER A 1 113 ? 5.82 9.797 -0.631 1 96.56 113 SER A C 1
ATOM 849 O O . SER A 1 113 ? 6.184 8.68 -1.001 1 96.56 113 SER A O 1
ATOM 851 N N . ALA A 1 114 ? 4.562 10 -0.219 1 97.31 114 ALA A N 1
ATOM 852 C CA . ALA A 1 114 ? 3.623 8.883 -0.144 1 97.31 114 ALA A CA 1
ATOM 853 C C . ALA A 1 114 ? 3.309 8.336 -1.534 1 97.31 114 ALA A C 1
ATOM 855 O O . ALA A 1 114 ? 2.9 7.18 -1.676 1 97.31 114 ALA A O 1
ATOM 856 N N . ASP A 1 115 ? 3.463 9.133 -2.594 1 96.88 115 ASP A N 1
ATOM 857 C CA . ASP A 1 115 ? 3.189 8.695 -3.959 1 96.88 115 ASP A CA 1
ATOM 858 C C . ASP A 1 115 ? 4.258 7.723 -4.449 1 96.88 115 ASP A C 1
ATOM 860 O O . ASP A 1 115 ? 4 6.902 -5.332 1 96.88 115 ASP A O 1
ATOM 864 N N . ALA A 1 116 ? 5.469 7.844 -3.875 1 96.44 116 ALA A N 1
ATOM 865 C CA . ALA A 1 116 ? 6.586 6.98 -4.246 1 96.44 116 ALA A CA 1
ATOM 866 C C . ALA A 1 116 ? 7.555 6.805 -3.08 1 96.44 116 ALA A C 1
ATOM 868 O O . ALA A 1 116 ? 8.703 7.258 -3.145 1 96.44 116 ALA A O 1
ATOM 869 N N . PRO A 1 117 ? 7.105 6.051 -2.068 1 96.94 117 PRO A N 1
ATOM 870 C CA . PRO A 1 117 ? 7.91 5.926 -0.849 1 96.94 117 PRO A CA 1
ATOM 871 C C . PRO A 1 117 ? 9.289 5.324 -1.108 1 96.94 117 PRO A C 1
ATOM 873 O O . PRO A 1 117 ? 10.25 5.648 -0.407 1 96.94 117 PRO A O 1
ATOM 876 N N . GLU A 1 118 ? 9.422 4.488 -2.164 1 94.81 118 GLU A N 1
ATOM 877 C CA . GLU A 1 118 ? 10.648 3.744 -2.443 1 94.81 118 GLU A CA 1
ATOM 878 C C . GLU A 1 118 ? 11.773 4.676 -2.881 1 94.81 118 GLU A C 1
ATOM 880 O O . GLU A 1 118 ? 12.938 4.285 -2.893 1 94.81 118 GLU A O 1
ATOM 885 N N . LYS A 1 119 ? 11.453 5.879 -3.215 1 93.75 119 LYS A N 1
ATOM 886 C CA . LYS A 1 119 ? 12.469 6.836 -3.639 1 93.75 119 LYS A CA 1
ATOM 887 C C . LYS A 1 119 ? 13.273 7.34 -2.447 1 93.75 119 LYS A C 1
ATOM 889 O O . LYS A 1 119 ? 14.359 7.91 -2.619 1 93.75 119 LYS A O 1
ATOM 894 N N . ARG A 1 120 ? 12.688 7.164 -1.251 1 94.12 120 ARG A N 1
ATOM 895 C CA . ARG A 1 120 ? 13.438 7.473 -0.038 1 94.12 120 ARG A CA 1
ATOM 896 C C . ARG A 1 120 ? 14.367 6.324 0.338 1 94.12 120 ARG A C 1
ATOM 898 O O . ARG A 1 120 ? 13.953 5.164 0.359 1 94.12 120 ARG A O 1
ATOM 905 N N . THR A 1 121 ? 15.703 6.621 0.612 1 91.38 121 THR A N 1
ATOM 906 C CA . THR A 1 121 ? 16.625 5.5 0.705 1 91.38 121 THR A CA 1
ATOM 907 C C . THR A 1 121 ? 17.516 5.629 1.94 1 91.38 121 THR A C 1
ATOM 909 O O . THR A 1 121 ? 18.422 4.824 2.148 1 91.38 121 THR A O 1
ATOM 912 N N . LEU A 1 122 ? 17.234 6.66 2.797 1 93.31 122 LEU A N 1
ATOM 913 C CA . LEU A 1 122 ? 18.172 6.926 3.877 1 93.31 122 LEU A CA 1
ATOM 914 C C . LEU A 1 122 ? 17.938 5.973 5.047 1 93.31 122 LEU A C 1
ATOM 916 O O . LEU A 1 122 ? 18.812 5.812 5.902 1 93.31 122 LEU A O 1
ATOM 920 N N . LEU A 1 123 ? 16.75 5.41 5.117 1 93.62 123 LEU A N 1
ATOM 921 C CA . LEU A 1 123 ? 16.453 4.418 6.141 1 93.62 123 LEU A CA 1
ATOM 922 C C . LEU A 1 123 ? 16.359 3.021 5.535 1 93.62 123 LEU A C 1
ATOM 924 O O . LEU A 1 123 ? 16.188 2.879 4.32 1 93.62 123 LEU A O 1
ATOM 928 N N . ARG A 1 124 ? 16.562 2.039 6.375 1 92.56 124 ARG A N 1
ATOM 929 C CA . ARG A 1 124 ? 16.359 0.676 5.895 1 92.56 124 ARG A CA 1
ATOM 930 C C . ARG A 1 124 ? 14.914 0.452 5.477 1 92.56 124 ARG A C 1
ATOM 932 O O . ARG A 1 124 ? 13.992 0.975 6.105 1 92.56 124 ARG A O 1
ATOM 939 N N . PRO A 1 125 ? 14.656 -0.365 4.516 1 93.06 125 PRO A N 1
ATOM 940 C CA . PRO A 1 125 ? 13.312 -0.544 3.963 1 93.06 125 PRO A CA 1
ATOM 941 C C . PRO A 1 125 ? 12.312 -1.05 5 1 93.06 125 PRO A C 1
ATOM 943 O O . PRO A 1 125 ? 11.109 -0.796 4.879 1 93.06 125 PRO A O 1
ATOM 946 N N . GLY A 1 126 ? 12.828 -1.697 6 1 92.19 126 GLY A N 1
ATOM 947 C CA . GLY A 1 126 ? 11.938 -2.27 7 1 92.19 126 GLY A CA 1
ATOM 948 C C . GLY A 1 126 ? 11.617 -1.313 8.133 1 92.19 126 GLY A C 1
ATOM 949 O O . GLY A 1 126 ? 10.906 -1.67 9.07 1 92.19 126 GLY A O 1
ATOM 950 N N . HIS A 1 127 ? 12.133 -0.109 8.039 1 92.25 127 HIS A N 1
ATOM 951 C CA . HIS A 1 127 ? 11.883 0.875 9.086 1 92.25 127 HIS A CA 1
ATOM 952 C C . HIS A 1 127 ? 10.398 1.219 9.172 1 92.25 127 HIS A C 1
ATOM 954 O O . HIS A 1 127 ? 9.719 1.299 8.148 1 92.25 127 HIS A O 1
ATOM 960 N N . LEU A 1 128 ? 9.914 1.514 10.359 1 90.81 128 LEU A N 1
ATOM 961 C CA . LEU A 1 128 ? 8.5 1.754 10.625 1 90.81 128 LEU A CA 1
ATOM 962 C C . LEU A 1 128 ? 7.984 2.932 9.805 1 90.81 128 LEU A C 1
ATOM 964 O O . LEU A 1 128 ? 6.828 2.938 9.383 1 90.81 128 LEU A O 1
ATOM 968 N N . LEU A 1 129 ? 8.797 3.873 9.508 1 91.81 129 LEU A N 1
ATOM 969 C CA . LEU A 1 129 ? 8.367 5.055 8.766 1 91.81 129 LEU A CA 1
ATOM 970 C C . LEU A 1 129 ? 7.988 4.695 7.336 1 91.81 129 LEU A C 1
ATOM 972 O O . LEU A 1 129 ? 7.074 5.285 6.766 1 91.81 129 LEU A O 1
ATOM 976 N N . PHE A 1 130 ? 8.688 3.746 6.805 1 93.31 130 PHE A N 1
ATOM 977 C CA . PHE A 1 130 ? 8.336 3.312 5.457 1 93.31 130 PHE A CA 1
ATOM 978 C C . PHE A 1 130 ? 7.023 2.543 5.457 1 93.31 130 PHE A C 1
ATOM 980 O O . PHE A 1 130 ? 6.215 2.684 4.535 1 93.31 130 PHE A O 1
ATOM 987 N N . LYS A 1 131 ? 6.836 1.755 6.473 1 93.75 131 LYS A N 1
ATOM 988 C CA . LYS A 1 131 ? 5.547 1.077 6.598 1 93.75 131 LYS A CA 1
ATOM 989 C C . LYS A 1 131 ? 4.402 2.082 6.656 1 93.75 131 LYS A C 1
ATOM 991 O O . LYS A 1 131 ? 3.389 1.918 5.969 1 93.75 131 LYS A O 1
ATOM 996 N N . SER A 1 132 ? 4.625 3.107 7.434 1 95.19 132 SER A N 1
ATOM 997 C CA . SER A 1 132 ? 3.611 4.152 7.555 1 95.19 132 SER A CA 1
ATOM 998 C C . SER A 1 132 ? 3.406 4.875 6.23 1 95.19 132 SER A C 1
ATOM 1000 O O . SER A 1 132 ? 2.271 5.145 5.832 1 95.19 132 SER A O 1
ATOM 1002 N N . LEU A 1 133 ? 4.48 5.164 5.539 1 96.56 133 LEU A N 1
ATOM 1003 C CA . LEU A 1 133 ? 4.406 5.883 4.273 1 96.56 133 LEU A CA 1
ATOM 1004 C C . LEU A 1 133 ? 3.705 5.039 3.213 1 96.56 133 LEU A C 1
ATOM 1006 O O . LEU A 1 133 ? 2.92 5.562 2.416 1 96.56 133 LEU A O 1
ATOM 1010 N N . PHE A 1 134 ? 3.92 3.775 3.227 1 98 134 PHE A N 1
ATOM 1011 C CA . PHE A 1 134 ? 3.25 2.9 2.271 1 98 134 PHE A CA 1
ATOM 1012 C C . PHE A 1 134 ? 1.768 2.771 2.604 1 98 134 PHE A C 1
ATOM 1014 O O . PHE A 1 134 ? 0.938 2.605 1.707 1 98 134 PHE A O 1
ATOM 1021 N N . VAL A 1 135 ? 1.416 2.865 3.895 1 98.19 135 VAL A N 1
ATOM 1022 C CA . VAL A 1 135 ? 0.002 2.908 4.25 1 98.19 135 VAL A CA 1
ATOM 1023 C C . VAL A 1 135 ? -0.658 4.125 3.602 1 98.19 135 VAL A C 1
ATOM 1025 O O . VAL A 1 135 ? -1.743 4.016 3.025 1 98.19 135 VAL A O 1
ATOM 1028 N N . LYS A 1 136 ? 0.013 5.223 3.639 1 98.75 136 LYS A N 1
ATOM 1029 C CA . LYS A 1 136 ? -0.524 6.418 2.998 1 98.75 136 LYS A CA 1
ATOM 1030 C C . LYS A 1 136 ? -0.583 6.25 1.482 1 98.75 136 LYS A C 1
ATOM 1032 O O . LYS A 1 136 ? -1.518 6.727 0.835 1 98.75 136 LYS A O 1
ATOM 1037 N N . ASN A 1 137 ? 0.409 5.578 0.977 1 98.69 137 ASN A N 1
ATOM 1038 C CA . ASN A 1 137 ? 0.383 5.25 -0.444 1 98.69 137 ASN A CA 1
ATOM 1039 C C . ASN A 1 137 ? -0.861 4.445 -0.811 1 98.69 137 ASN A C 1
ATOM 1041 O O . ASN A 1 137 ? -1.529 4.746 -1.803 1 98.69 137 ASN A O 1
ATOM 1045 N N . VAL A 1 138 ? -1.204 3.51 0.003 1 98.69 138 VAL A N 1
ATOM 1046 C CA . VAL A 1 138 ? -2.391 2.684 -0.19 1 98.69 138 VAL A CA 1
ATOM 1047 C C . VAL A 1 138 ? -3.645 3.555 -0.122 1 98.69 138 VAL A C 1
ATOM 1049 O O . VAL A 1 138 ? -4.551 3.416 -0.946 1 98.69 138 VAL A O 1
ATOM 1052 N N . ILE A 1 139 ? -3.705 4.469 0.801 1 98.88 139 ILE A N 1
ATOM 1053 C CA . ILE A 1 139 ? -4.887 5.301 0.997 1 98.88 139 ILE A CA 1
ATOM 1054 C C . ILE A 1 139 ? -5.059 6.238 -0.194 1 98.88 139 ILE A C 1
ATOM 1056 O O . ILE A 1 139 ? -6.184 6.5 -0.628 1 98.88 139 ILE A O 1
ATOM 1060 N N . GLU A 1 140 ? -3.941 6.789 -0.729 1 98.88 140 GLU A N 1
ATOM 1061 C CA . GLU A 1 140 ? -4.051 7.562 -1.963 1 98.88 140 GLU A CA 1
ATOM 1062 C C . GLU A 1 140 ? -4.738 6.754 -3.061 1 98.88 140 GLU A C 1
ATOM 1064 O O . GLU A 1 140 ? -5.633 7.258 -3.74 1 98.88 140 GLU A O 1
ATOM 1069 N N . GLY A 1 141 ? -4.34 5.496 -3.182 1 98.69 141 GLY A N 1
ATOM 1070 C CA . GLY A 1 141 ? -4.98 4.625 -4.152 1 98.69 141 GLY A CA 1
ATOM 1071 C C . GLY A 1 141 ? -6.457 4.41 -3.879 1 98.69 141 GLY A C 1
ATOM 1072 O O . GLY A 1 141 ? -7.273 4.418 -4.801 1 98.69 141 GLY A O 1
ATOM 1073 N N . LEU A 1 142 ? -6.824 4.234 -2.592 1 98.69 142 LEU A N 1
ATOM 1074 C CA . LEU A 1 142 ? -8.219 4.059 -2.207 1 98.69 142 LEU A CA 1
ATOM 1075 C C . LEU A 1 142 ? -9.055 5.258 -2.645 1 98.69 142 LEU A C 1
ATOM 1077 O O . LEU A 1 142 ? -10.148 5.094 -3.193 1 98.69 142 LEU A O 1
ATOM 1081 N N . VAL A 1 143 ? -8.523 6.461 -2.443 1 98.88 143 VAL A N 1
ATOM 1082 C CA . VAL A 1 143 ? -9.211 7.695 -2.803 1 98.88 143 VAL A CA 1
ATOM 1083 C C . VAL A 1 143 ? -9.391 7.762 -4.32 1 98.88 143 VAL A C 1
ATOM 1085 O O . VAL A 1 143 ? -10.484 8.062 -4.809 1 98.88 143 VAL A O 1
ATOM 1088 N N . GLN A 1 144 ? -8.367 7.414 -5.031 1 98.62 144 GLN A N 1
ATOM 1089 C CA . GLN A 1 144 ? -8.352 7.512 -6.488 1 98.62 144 GLN A CA 1
ATOM 1090 C C . GLN A 1 144 ? -9.344 6.527 -7.113 1 98.62 144 GLN A C 1
ATOM 1092 O O . GLN A 1 144 ? -9.945 6.82 -8.148 1 98.62 144 GLN A O 1
ATOM 1097 N N . ARG A 1 145 ? -9.562 5.395 -6.422 1 97.5 145 ARG A N 1
ATOM 1098 C CA . ARG A 1 145 ? -10.359 4.324 -7.012 1 97.5 145 ARG A CA 1
ATOM 1099 C C . ARG A 1 145 ? -11.789 4.355 -6.488 1 97.5 145 ARG A C 1
ATOM 1101 O O . ARG A 1 145 ? -12.656 3.625 -6.984 1 97.5 145 ARG A O 1
ATOM 1108 N N . ALA A 1 146 ? -12.102 5.227 -5.512 1 98 146 ALA A N 1
ATOM 1109 C CA . ALA A 1 146 ? -13.367 5.168 -4.781 1 98 146 ALA A CA 1
ATOM 1110 C C . ALA A 1 146 ? -14.531 5.594 -5.668 1 98 146 ALA A C 1
ATOM 1112 O O . ALA A 1 146 ? -15.695 5.301 -5.359 1 98 146 ALA A O 1
ATOM 1113 N N . GLY A 1 147 ? -14.273 6.34 -6.762 1 97.94 147 GLY A N 1
ATOM 1114 C CA . GLY A 1 147 ? -15.336 6.727 -7.68 1 97.94 147 GLY A CA 1
ATOM 1115 C C . GLY A 1 147 ? -15.977 8.055 -7.32 1 97.94 147 GLY A C 1
ATOM 1116 O O . GLY A 1 147 ? -17.109 8.32 -7.707 1 97.94 147 GLY A O 1
ATOM 1117 N N . PHE A 1 148 ? -15.305 8.898 -6.531 1 98.75 148 PHE A N 1
ATOM 1118 C CA . PHE A 1 148 ? -15.781 10.258 -6.301 1 98.75 148 PHE A CA 1
ATOM 1119 C C . PHE A 1 148 ? -15.773 11.062 -7.598 1 98.75 148 PHE A C 1
ATOM 1121 O O . PHE A 1 148 ? -14.922 10.844 -8.461 1 98.75 148 PHE A O 1
ATOM 1128 N N . LYS A 1 149 ? -16.703 12 -7.723 1 98.69 149 LYS A N 1
ATOM 1129 C CA . LYS A 1 149 ? -16.719 12.883 -8.883 1 98.69 149 LYS A CA 1
ATOM 1130 C C . LYS A 1 149 ? -15.414 13.672 -8.992 1 98.69 149 LYS A C 1
ATOM 1132 O O . LYS A 1 149 ? -14.875 13.852 -10.086 1 98.69 149 LYS A O 1
ATOM 1137 N N . TYR A 1 150 ? -14.922 14.117 -7.785 1 98.81 150 TYR A N 1
ATOM 1138 C CA . TYR A 1 150 ? -13.656 14.844 -7.715 1 98.81 150 TYR A CA 1
ATOM 1139 C C . TYR A 1 150 ? -12.812 14.352 -6.551 1 98.81 150 TYR A C 1
ATOM 1141 O O . TYR A 1 150 ? -13.344 13.992 -5.496 1 98.81 150 TYR A O 1
ATOM 1149 N N . TRP A 1 151 ? -11.539 14.336 -6.781 1 98.88 151 TRP A N 1
ATOM 1150 C CA . TRP A 1 151 ? -10.617 14.086 -5.672 1 98.88 151 TRP A CA 1
ATOM 1151 C C . TRP A 1 151 ? -9.312 14.852 -5.863 1 98.88 151 TRP A C 1
ATOM 1153 O O . TRP A 1 151 ? -8.906 15.133 -6.992 1 98.88 151 TRP A O 1
ATOM 1163 N N . THR A 1 152 ? -8.719 15.258 -4.785 1 98.88 152 THR A N 1
ATOM 1164 C CA . THR A 1 152 ? -7.41 15.891 -4.715 1 98.88 152 THR A CA 1
ATOM 1165 C C . THR A 1 152 ? -6.59 15.32 -3.564 1 98.88 152 THR A C 1
ATOM 1167 O O . THR A 1 152 ? -7.121 15.055 -2.484 1 98.88 152 THR A O 1
ATOM 1170 N N . ILE A 1 153 ? -5.336 15.047 -3.84 1 98.88 153 ILE A N 1
ATOM 1171 C CA . ILE A 1 153 ? -4.414 14.609 -2.797 1 98.88 153 ILE A CA 1
ATOM 1172 C C . ILE A 1 153 ? -3.412 15.719 -2.49 1 98.88 153 ILE A C 1
ATOM 1174 O O . ILE A 1 153 ? -2.752 16.234 -3.396 1 98.88 153 ILE A O 1
ATOM 1178 N N . ILE A 1 154 ? -3.385 16.141 -1.276 1 98.75 154 ILE A N 1
ATOM 1179 C CA . ILE A 1 154 ? -2.373 17.062 -0.781 1 98.75 154 ILE A CA 1
ATOM 1180 C C . ILE A 1 154 ? -1.322 16.312 0.023 1 98.75 154 ILE A C 1
ATOM 1182 O O . ILE A 1 154 ? -1.661 15.477 0.868 1 98.75 154 ILE A O 1
ATOM 1186 N N . ARG A 1 155 ? -0.087 16.516 -0.285 1 98.31 155 ARG A N 1
ATOM 1187 C CA . ARG A 1 155 ? 1.028 15.883 0.414 1 98.31 155 ARG A CA 1
ATOM 1188 C C . ARG A 1 155 ? 1.854 16.922 1.172 1 98.31 155 ARG A C 1
ATOM 1190 O O . ARG A 1 155 ? 2.879 17.391 0.673 1 98.31 155 ARG A O 1
ATOM 1197 N N . PRO A 1 156 ? 1.46 17.188 2.414 1 98 156 PRO A N 1
ATOM 1198 C CA . PRO A 1 156 ? 2.143 18.219 3.199 1 98 156 PRO A CA 1
ATOM 1199 C C . PRO A 1 156 ? 3.514 17.766 3.699 1 98 156 PRO A C 1
ATOM 1201 O O . PRO A 1 156 ? 3.752 16.562 3.859 1 98 156 PRO A O 1
ATOM 1204 N N . GLY A 1 157 ? 4.426 18.797 3.885 1 96.88 157 GLY A N 1
ATOM 1205 C CA . GLY A 1 157 ? 5.719 18.547 4.496 1 96.88 157 GLY A CA 1
ATOM 1206 C C . GLY A 1 157 ? 5.691 18.625 6.012 1 96.88 157 GLY A C 1
ATOM 1207 O O . GLY A 1 157 ? 4.703 18.25 6.641 1 96.88 157 GLY A O 1
ATOM 1208 N N . PHE A 1 158 ? 6.754 18.969 6.641 1 96.94 158 PHE A N 1
ATOM 1209 C CA . PHE A 1 158 ? 6.945 19.094 8.086 1 96.94 158 PHE A CA 1
ATOM 1210 C C . PHE A 1 158 ? 6.148 20.266 8.633 1 96.94 158 PHE A C 1
ATOM 1212 O O . PHE A 1 158 ? 6.375 21.406 8.242 1 96.94 158 PHE A O 1
ATOM 1219 N N . PHE A 1 159 ? 5.223 20.016 9.57 1 98.06 159 PHE A N 1
ATOM 1220 C CA . PHE A 1 159 ? 4.344 21.062 10.078 1 98.06 159 PHE A CA 1
ATOM 1221 C C . PHE A 1 159 ? 5.133 22.078 10.898 1 98.06 159 PHE A C 1
ATOM 1223 O O . PHE A 1 159 ? 5.891 21.703 11.797 1 98.06 159 PHE A O 1
ATOM 1230 N N . MET A 1 160 ? 4.918 23.312 10.617 1 98.19 160 MET A N 1
ATOM 1231 C CA . MET A 1 160 ? 5.508 24.375 11.414 1 98.19 160 MET A CA 1
ATOM 1232 C C . MET A 1 160 ? 5.07 24.281 12.867 1 98.19 160 MET A C 1
ATOM 1234 O O . MET A 1 160 ? 5.84 24.594 13.781 1 98.19 160 MET A O 1
ATOM 1238 N N . SER A 1 161 ? 3.914 23.719 13.07 1 97.44 161 SER A N 1
ATOM 1239 C CA . SER A 1 161 ? 3.316 23.609 14.398 1 97.44 161 SER A CA 1
ATOM 1240 C C . SER A 1 161 ? 4.039 22.578 15.25 1 97.44 161 SER A C 1
ATOM 1242 O O . SER A 1 161 ? 3.811 22.484 16.453 1 97.44 161 SER A O 1
ATOM 1244 N N . ASN A 1 162 ? 4.965 21.781 14.648 1 95.62 162 ASN A N 1
ATOM 1245 C CA . ASN A 1 162 ? 5.672 20.734 15.383 1 95.62 162 ASN A CA 1
ATOM 1246 C C . ASN A 1 162 ? 6.609 21.328 16.438 1 95.62 162 ASN A C 1
ATOM 1248 O O . ASN A 1 162 ? 7.07 20.609 17.328 1 95.62 162 ASN A O 1
ATOM 1252 N N . LEU A 1 163 ? 6.875 22.625 16.375 1 95.31 163 LEU A N 1
ATOM 1253 C CA . LEU A 1 163 ? 7.754 23.281 17.344 1 95.31 163 LEU A CA 1
ATOM 1254 C C . LEU A 1 163 ? 6.941 24.031 18.391 1 95.31 163 LEU A C 1
ATOM 1256 O O . LEU A 1 163 ? 7.504 24.781 19.203 1 95.31 163 LEU A O 1
ATOM 1260 N N . LEU A 1 164 ? 5.633 23.844 18.344 1 96.06 164 LEU A N 1
ATOM 1261 C CA . LEU A 1 164 ? 4.766 24.406 19.375 1 96.06 164 LEU A CA 1
ATOM 1262 C C . LEU A 1 164 ? 4.133 23.297 20.219 1 96.06 164 LEU A C 1
ATOM 1264 O O . LEU A 1 164 ? 3.969 22.172 19.75 1 96.06 164 LEU A O 1
ATOM 1268 N N . ALA A 1 165 ? 3.826 23.609 21.484 1 92.62 165 ALA A N 1
ATOM 1269 C CA . ALA A 1 165 ? 3.127 22.656 22.344 1 92.62 165 ALA A CA 1
ATOM 1270 C C . ALA A 1 165 ? 1.765 22.297 21.766 1 92.62 165 ALA A C 1
ATOM 1272 O O . ALA A 1 165 ? 1.112 23.125 21.125 1 92.62 165 ALA A O 1
ATOM 1273 N N . PRO A 1 166 ? 1.325 21.047 21.906 1 92.12 166 PRO A N 1
ATOM 1274 C CA . PRO A 1 166 ? 1.968 20 22.703 1 92.12 166 PRO A CA 1
ATOM 1275 C C . PRO A 1 166 ? 2.992 19.203 21.906 1 92.12 166 PRO A C 1
ATOM 1277 O O . PRO A 1 166 ? 3.789 18.453 22.484 1 92.12 166 PRO A O 1
ATOM 1280 N N . LYS A 1 167 ? 3.137 19.375 20.594 1 90 167 LYS A N 1
ATOM 1281 C CA . LYS A 1 167 ? 3.982 18.531 19.75 1 90 167 LYS A CA 1
ATOM 1282 C C . LYS A 1 167 ? 5.461 18.766 20.047 1 90 167 LYS A C 1
ATOM 1284 O O . LYS A 1 167 ? 6.262 17.828 20.031 1 90 167 LYS A O 1
ATOM 1289 N N . ALA A 1 168 ? 5.805 19.938 20.422 1 91.25 168 ALA A N 1
ATOM 1290 C CA . ALA A 1 168 ? 7.195 20.344 20.641 1 91.25 168 ALA A CA 1
ATOM 1291 C C . ALA A 1 168 ? 7.793 19.625 21.844 1 91.25 168 ALA A C 1
ATOM 1293 O O . ALA A 1 168 ? 9.016 19.562 22 1 91.25 168 ALA A O 1
ATOM 1294 N N . ARG A 1 169 ? 6.965 19.094 22.656 1 89.31 169 ARG A N 1
ATOM 1295 C CA . ARG A 1 169 ? 7.426 18.516 23.922 1 89.31 169 ARG A CA 1
ATOM 1296 C C . ARG A 1 169 ? 8.211 17.234 23.672 1 89.31 169 ARG A C 1
ATOM 1298 O O . ARG A 1 169 ? 8.914 16.75 24.562 1 89.31 169 ARG A O 1
ATOM 1305 N N . ILE A 1 170 ? 8.125 16.719 22.484 1 85.69 170 ILE A N 1
ATOM 1306 C CA . ILE A 1 170 ? 8.914 15.547 22.156 1 85.69 170 ILE A CA 1
ATOM 1307 C C . ILE A 1 170 ? 10.391 15.922 22.062 1 85.69 170 ILE A C 1
ATOM 1309 O O . ILE A 1 170 ? 11.266 15.055 22.156 1 85.69 170 ILE A O 1
ATOM 1313 N N . TYR A 1 171 ? 10.633 17.203 21.844 1 90.56 171 TYR A N 1
ATOM 1314 C CA . TYR A 1 171 ? 12 17.719 21.797 1 90.56 171 TYR A CA 1
ATOM 1315 C C . TYR A 1 171 ? 12.445 18.203 23.172 1 90.56 171 TYR A C 1
ATOM 1317 O O . TYR A 1 171 ? 12.633 19.391 23.391 1 90.56 171 TYR A O 1
ATOM 1325 N N . SER A 1 172 ? 12.75 17.312 24.031 1 89.38 172 SER A N 1
ATOM 1326 C CA . SER A 1 172 ? 13.023 17.609 25.438 1 89.38 172 SER A CA 1
ATOM 1327 C C . SER A 1 172 ? 14.195 18.578 25.578 1 89.38 172 SER A C 1
ATOM 1329 O O . SER A 1 172 ? 14.156 19.484 26.422 1 89.38 172 SER A O 1
ATOM 1331 N N . ASP A 1 173 ? 15.242 18.453 24.781 1 91.06 173 ASP A N 1
ATOM 1332 C CA . ASP A 1 173 ? 16.453 19.266 24.875 1 91.06 173 ASP A CA 1
ATOM 1333 C C . ASP A 1 173 ? 16.141 20.734 24.594 1 91.06 173 ASP A C 1
ATOM 1335 O O . ASP A 1 173 ? 16.828 21.625 25.078 1 91.06 173 ASP A O 1
ATOM 1339 N N . LEU A 1 174 ? 15.164 20.969 23.781 1 91 174 LEU A N 1
ATOM 1340 C CA . LEU A 1 174 ? 14.75 22.328 23.484 1 91 174 LEU A CA 1
ATOM 1341 C C . LEU A 1 174 ? 14.305 23.062 24.75 1 91 174 LEU A C 1
ATOM 1343 O O . LEU A 1 174 ? 14.562 24.25 24.891 1 91 174 LEU A O 1
ATOM 1347 N N . PHE A 1 175 ? 13.773 22.359 25.656 1 90.94 175 PHE A N 1
ATOM 1348 C CA . PHE A 1 175 ? 13.227 22.953 26.859 1 90.94 175 PHE A CA 1
ATOM 1349 C C . PHE A 1 175 ? 14.211 22.844 28.016 1 90.94 175 PHE A C 1
ATOM 1351 O O . PHE A 1 175 ? 14.32 23.766 28.828 1 90.94 175 PHE A O 1
ATOM 1358 N N . GLU A 1 176 ? 14.914 21.766 28 1 91.81 176 GLU A N 1
ATOM 1359 C CA . GLU A 1 176 ? 15.836 21.531 29.109 1 91.81 176 GLU A CA 1
ATOM 1360 C C . GLU A 1 176 ? 17.156 22.266 28.906 1 91.81 176 GLU A C 1
ATOM 1362 O O . GLU A 1 176 ? 17.797 22.688 29.859 1 91.81 176 GLU A O 1
ATOM 1367 N N . ARG A 1 177 ? 17.531 22.422 27.656 1 94.75 177 ARG A N 1
ATOM 1368 C CA . ARG A 1 177 ? 18.875 22.922 27.406 1 94.75 177 ARG A CA 1
ATOM 1369 C C . ARG A 1 177 ? 18.859 24.062 26.406 1 94.75 177 ARG A C 1
ATOM 1371 O O . ARG A 1 177 ? 19.906 24.531 25.953 1 94.75 177 ARG A O 1
ATOM 1378 N N . ASN A 1 178 ? 17.656 24.469 25.969 1 96 178 ASN A N 1
ATOM 1379 C CA . ASN A 1 178 ? 17.5 25.516 24.969 1 96 178 ASN A CA 1
ATOM 1380 C C . ASN A 1 178 ? 18.188 25.141 23.656 1 96 178 ASN A C 1
ATOM 1382 O O . ASN A 1 178 ? 18.75 26 22.969 1 96 178 ASN A O 1
ATOM 1386 N N . THR A 1 179 ? 18.203 23.859 23.391 1 96.38 179 THR A N 1
ATOM 1387 C CA . THR A 1 179 ? 18.891 23.344 22.219 1 96.38 179 THR A CA 1
ATOM 1388 C C . THR A 1 179 ? 18.016 22.359 21.469 1 96.38 179 THR A C 1
ATOM 1390 O O . THR A 1 179 ? 17.484 21.406 22.047 1 96.38 179 THR A O 1
ATOM 1393 N N . TRP A 1 180 ? 17.797 22.656 20.219 1 95.75 180 TRP A N 1
ATOM 1394 C CA . TRP A 1 180 ? 17.234 21.625 19.359 1 95.75 180 TRP A CA 1
ATOM 1395 C C . TRP A 1 180 ? 18.297 20.656 18.875 1 95.75 180 TRP A C 1
ATOM 1397 O O . TRP A 1 180 ? 18.922 20.891 17.828 1 95.75 180 TRP A O 1
ATOM 1407 N N . LEU A 1 181 ? 18.5 19.609 19.672 1 94.94 181 LEU A N 1
ATOM 1408 C CA . LEU A 1 181 ? 19.422 18.562 19.25 1 94.94 181 LEU A CA 1
ATOM 1409 C C . LEU A 1 181 ? 18.766 17.641 18.234 1 94.94 181 LEU A C 1
ATOM 1411 O O . LEU A 1 181 ? 17.75 17 18.531 1 94.94 181 LEU A O 1
ATOM 1415 N N . THR A 1 182 ? 19.344 17.562 17.047 1 95.75 182 THR A N 1
ATOM 1416 C CA . THR A 1 182 ? 18.656 16.891 15.953 1 95.75 182 THR A CA 1
ATOM 1417 C C . THR A 1 182 ? 19.625 16.031 15.141 1 95.75 182 THR A C 1
ATOM 1419 O O . THR A 1 182 ? 20.828 16.281 15.133 1 95.75 182 THR A O 1
ATOM 1422 N N . ALA A 1 183 ? 19.094 15.047 14.5 1 96.31 183 ALA A N 1
ATOM 1423 C CA . ALA A 1 183 ? 19.859 14.188 13.602 1 96.31 183 ALA A CA 1
ATOM 1424 C C . ALA A 1 183 ? 19.859 14.742 12.18 1 96.31 183 ALA A C 1
ATOM 1426 O O . ALA A 1 183 ? 20.359 14.086 11.258 1 96.31 183 ALA A O 1
ATOM 1427 N N . LEU A 1 184 ? 19.203 15.875 11.945 1 96.69 184 LEU A N 1
ATOM 1428 C CA . LEU A 1 184 ? 19.359 16.578 10.672 1 96.69 184 LEU A CA 1
ATOM 1429 C C . LEU A 1 184 ? 20.812 16.953 10.43 1 96.69 184 LEU A C 1
ATOM 1431 O O . LEU A 1 184 ? 21.641 16.844 11.336 1 96.69 184 LEU A O 1
ATOM 1435 N N . LYS A 1 185 ? 21.125 17.312 9.219 1 96.94 185 LYS A N 1
ATOM 1436 C CA . LYS A 1 185 ? 22.406 17.938 8.906 1 96.94 185 LYS A CA 1
ATOM 1437 C C . LYS A 1 185 ? 22.281 19.453 8.883 1 96.94 185 LYS A C 1
ATOM 1439 O O . LYS A 1 185 ? 21.203 19.984 8.68 1 96.94 185 LYS A O 1
ATOM 1444 N N . PRO A 1 186 ? 23.391 20.125 9.109 1 96.38 186 PRO A N 1
ATOM 1445 C CA . PRO A 1 186 ? 23.328 21.594 9.148 1 96.38 186 PRO A CA 1
ATOM 1446 C C . PRO A 1 186 ? 22.766 22.203 7.863 1 96.38 186 PRO A C 1
ATOM 1448 O O . PRO A 1 186 ? 22.125 23.25 7.898 1 96.38 186 PRO A O 1
ATOM 1451 N N . ASP A 1 187 ? 22.953 21.469 6.738 1 96.38 187 ASP A N 1
ATOM 1452 C CA . ASP A 1 187 ? 22.547 22.047 5.457 1 96.38 187 ASP A CA 1
ATOM 1453 C C . ASP A 1 187 ? 21.219 21.438 4.992 1 96.38 187 ASP A C 1
ATOM 1455 O O . ASP A 1 187 ? 20.719 21.781 3.912 1 96.38 187 ASP A O 1
ATOM 1459 N N . THR A 1 188 ? 20.625 20.578 5.832 1 96.94 188 THR A N 1
ATOM 1460 C CA . THR A 1 188 ? 19.328 20.016 5.48 1 96.94 188 THR A CA 1
ATOM 1461 C C . THR A 1 188 ? 18.266 21.109 5.453 1 96.94 188 THR A C 1
ATOM 1463 O O . THR A 1 188 ? 18.062 21.828 6.441 1 96.94 188 THR A O 1
ATOM 1466 N N . LYS A 1 189 ? 17.625 21.266 4.352 1 96.75 189 LYS A N 1
ATOM 1467 C CA . LYS A 1 189 ? 16.469 22.156 4.27 1 96.75 189 LYS A CA 1
ATOM 1468 C C . LYS A 1 189 ? 15.164 21.391 4.43 1 96.75 189 LYS A C 1
ATOM 1470 O O . LYS A 1 189 ? 14.82 20.562 3.582 1 96.75 189 LYS A O 1
ATOM 1475 N N . LEU A 1 190 ? 14.43 21.719 5.453 1 97.12 190 LEU A N 1
ATOM 1476 C CA . LEU A 1 190 ? 13.156 21.047 5.723 1 97.12 190 LEU A CA 1
ATOM 1477 C C . LEU A 1 190 ? 12.055 21.594 4.824 1 97.12 190 LEU A C 1
ATOM 1479 O O . LEU A 1 190 ? 11.969 22.812 4.605 1 97.12 190 LEU A O 1
ATOM 1483 N N . ASN A 1 191 ? 11.273 20.734 4.238 1 97.5 191 ASN A N 1
ATOM 1484 C CA . ASN A 1 191 ? 10.039 21.109 3.561 1 97.5 191 ASN A CA 1
ATOM 1485 C C . ASN A 1 191 ? 8.945 21.484 4.559 1 97.5 191 ASN A C 1
ATOM 1487 O O . ASN A 1 191 ? 8.125 20.641 4.93 1 97.5 191 ASN A O 1
ATOM 1491 N N . LEU A 1 192 ? 8.906 22.734 4.961 1 97.94 192 LEU A N 1
ATOM 1492 C CA . LEU A 1 192 ? 7.957 23.172 5.98 1 97.94 192 LEU A CA 1
ATOM 1493 C C . LEU A 1 192 ? 6.59 23.453 5.363 1 97.94 192 LEU A C 1
ATOM 1495 O O . LEU A 1 192 ? 6.504 23.953 4.238 1 97.94 192 LEU A O 1
ATOM 1499 N N . VAL A 1 193 ? 5.605 23.203 6.152 1 98.38 193 VAL A N 1
ATOM 1500 C CA . VAL A 1 193 ? 4.266 23.578 5.719 1 98.38 193 VAL A CA 1
ATOM 1501 C C . VAL A 1 193 ? 3.525 24.266 6.867 1 98.38 193 VAL A C 1
ATOM 1503 O O . VAL A 1 193 ? 3.596 23.812 8.016 1 98.38 193 VAL A O 1
ATOM 1506 N N . ASP A 1 194 ? 2.947 25.375 6.543 1 98.5 194 ASP A N 1
ATOM 1507 C CA . ASP A 1 194 ? 1.962 26 7.418 1 98.5 194 ASP A CA 1
ATOM 1508 C C . ASP A 1 194 ? 0.634 25.25 7.375 1 98.5 194 ASP A C 1
ATOM 1510 O O . ASP A 1 194 ? 0.03 25.109 6.309 1 98.5 194 ASP A O 1
ATOM 1514 N N . PRO A 1 195 ? 0.147 24.75 8.492 1 98.06 195 PRO A N 1
ATOM 1515 C CA . PRO A 1 195 ? -1.144 24.062 8.469 1 98.06 195 PRO A CA 1
ATOM 1516 C C . PRO A 1 195 ? -2.24 24.875 7.793 1 98.06 195 PRO A C 1
ATOM 1518 O O . PRO A 1 195 ? -3.139 24.312 7.16 1 98.06 195 PRO A O 1
ATOM 1521 N N . GLN A 1 196 ? -2.172 26.172 7.852 1 98.06 196 GLN A N 1
ATOM 1522 C CA . GLN A 1 196 ? -3.141 27.031 7.176 1 98.06 196 GLN A CA 1
ATOM 1523 C C . GLN A 1 196 ? -3.066 26.859 5.66 1 98.06 196 GLN A C 1
ATOM 1525 O O . GLN A 1 196 ? -4.074 26.984 4.965 1 98.06 196 GLN A O 1
ATOM 1530 N N . ASP A 1 197 ? -1.864 26.594 5.195 1 98.69 197 ASP A N 1
ATOM 1531 C CA . ASP A 1 197 ? -1.724 26.391 3.758 1 98.69 197 ASP A CA 1
ATOM 1532 C C . ASP A 1 197 ? -2.424 25.109 3.314 1 98.69 197 ASP A C 1
ATOM 1534 O O . ASP A 1 197 ? -2.973 25.031 2.213 1 98.69 197 ASP A O 1
ATOM 1538 N N . ILE A 1 198 ? -2.406 24.047 4.145 1 98.75 198 ILE A N 1
ATOM 1539 C CA . ILE A 1 198 ? -3.162 22.844 3.846 1 98.75 198 ILE A CA 1
ATOM 1540 C C . ILE A 1 198 ? -4.648 23.172 3.719 1 98.75 198 ILE A C 1
ATOM 1542 O O . ILE A 1 198 ? -5.309 22.75 2.773 1 98.75 198 ILE A O 1
ATOM 1546 N N . ALA A 1 199 ? -5.16 24.016 4.637 1 98.75 199 ALA A N 1
ATOM 1547 C CA . ALA A 1 199 ? -6.559 24.438 4.625 1 98.75 199 ALA A CA 1
ATOM 1548 C C . ALA A 1 199 ? -6.879 25.25 3.383 1 98.75 199 ALA A C 1
ATOM 1550 O O . ALA A 1 199 ? -7.918 25.062 2.75 1 98.75 199 ALA A O 1
ATOM 1551 N N . LYS A 1 200 ? -5.984 26.188 3.027 1 98.56 200 LYS A N 1
ATOM 1552 C CA . LYS A 1 200 ? -6.18 27.016 1.839 1 98.56 200 LYS A CA 1
ATOM 1553 C C . LYS A 1 200 ? -6.273 26.156 0.582 1 98.56 200 LYS A C 1
ATOM 1555 O O . LYS A 1 200 ? -7.148 26.375 -0.26 1 98.56 200 LYS A O 1
ATOM 1560 N N . PHE A 1 201 ? -5.375 25.203 0.483 1 98.69 201 PHE A N 1
ATOM 1561 C CA . PHE A 1 201 ? -5.371 24.328 -0.685 1 98.69 201 PHE A CA 1
ATOM 1562 C C . PHE A 1 201 ? -6.605 23.438 -0.696 1 98.69 201 PHE A C 1
ATOM 1564 O O . PHE A 1 201 ? -7.195 23.203 -1.752 1 98.69 201 PHE A O 1
ATOM 1571 N N . ALA A 1 202 ? -6.996 22.891 0.503 1 98.75 202 ALA A N 1
ATOM 1572 C CA . ALA A 1 202 ? -8.211 22.094 0.583 1 98.75 202 ALA A CA 1
ATOM 1573 C C . ALA A 1 202 ? -9.43 22.891 0.135 1 98.75 202 ALA A C 1
ATOM 1575 O O . ALA A 1 202 ? -10.242 22.422 -0.662 1 98.75 202 ALA A O 1
ATOM 1576 N N . PHE A 1 203 ? -9.531 24.141 0.572 1 98.38 203 PHE A N 1
ATOM 1577 C CA . PHE A 1 203 ? -10.641 25 0.202 1 98.38 203 PHE A CA 1
ATOM 1578 C C . PHE A 1 203 ? -10.625 25.297 -1.294 1 98.38 203 PHE A C 1
ATOM 1580 O O . PHE A 1 203 ? -11.656 25.219 -1.959 1 98.38 203 PHE A O 1
ATOM 1587 N N . ALA A 1 204 ? -9.453 25.641 -1.78 1 98.44 204 ALA A N 1
ATOM 1588 C CA . ALA A 1 204 ? -9.328 25.938 -3.207 1 98.44 204 ALA A CA 1
ATOM 1589 C C . ALA A 1 204 ? -9.758 24.734 -4.047 1 98.44 204 ALA A C 1
ATOM 1591 O O . ALA A 1 204 ? -10.477 24.891 -5.039 1 98.44 204 ALA A O 1
ATOM 1592 N N . ALA A 1 205 ? -9.32 23.547 -3.619 1 98.5 205 ALA A N 1
ATOM 1593 C CA . ALA A 1 205 ? -9.703 22.328 -4.324 1 98.5 205 ALA A CA 1
ATOM 1594 C C . ALA A 1 205 ? -11.219 22.141 -4.309 1 98.5 205 ALA A C 1
ATOM 1596 O O . ALA A 1 205 ? -11.82 21.859 -5.344 1 98.5 205 ALA A O 1
ATOM 1597 N N . PHE A 1 206 ? -11.875 22.359 -3.172 1 98.38 206 PHE A N 1
ATOM 1598 C CA . PHE A 1 206 ? -13.32 22.203 -3.035 1 98.38 206 PHE A CA 1
ATOM 1599 C C . PHE A 1 206 ? -14.055 23.25 -3.867 1 98.38 206 PHE A C 1
ATOM 1601 O O . PHE A 1 206 ? -15.109 22.969 -4.434 1 98.38 206 PHE A O 1
ATOM 1608 N N . ASN A 1 207 ? -13.461 24.391 -3.941 1 97 207 ASN A N 1
ATOM 1609 C CA . ASN A 1 207 ? -14.117 25.516 -4.586 1 97 207 ASN A CA 1
ATOM 1610 C C . ASN A 1 207 ? -13.953 25.469 -6.102 1 97 207 ASN A C 1
ATOM 1612 O O . ASN A 1 207 ? -14.797 25.984 -6.836 1 97 207 ASN A O 1
ATOM 1616 N N . GLU A 1 208 ? -12.844 24.938 -6.562 1 97.81 208 GLU A N 1
ATOM 1617 C CA . GLU A 1 208 ? -12.547 24.797 -7.984 1 97.81 208 GLU A CA 1
ATOM 1618 C C . GLU A 1 208 ? -12.266 23.328 -8.344 1 97.81 208 GLU A C 1
ATOM 1620 O O . GLU A 1 208 ? -11.172 23 -8.797 1 97.81 208 GLU A O 1
ATOM 1625 N N . PRO A 1 209 ? -13.289 22.5 -8.227 1 97.75 209 PRO A N 1
ATOM 1626 C CA . PRO A 1 209 ? -13.086 21.062 -8.344 1 97.75 209 PRO A CA 1
ATOM 1627 C C . PRO A 1 209 ? -12.461 20.656 -9.68 1 97.75 209 PRO A C 1
ATOM 1629 O O . PRO A 1 209 ? -11.594 19.781 -9.711 1 97.75 209 PRO A O 1
ATOM 1632 N N . GLU A 1 210 ? -12.789 21.266 -10.82 1 98.31 210 GLU A N 1
ATOM 1633 C CA . GLU A 1 210 ? -12.266 20.875 -12.125 1 98.31 210 GLU A CA 1
ATOM 1634 C C . GLU A 1 210 ? -10.766 21.125 -12.211 1 98.31 210 GLU A C 1
ATOM 1636 O O . GLU A 1 210 ? -10.031 20.344 -12.805 1 98.31 210 GLU A O 1
ATOM 1641 N N . ARG A 1 211 ? -10.352 22.156 -11.578 1 97.94 211 ARG A N 1
ATOM 1642 C CA . ARG A 1 211 ? -8.953 22.562 -11.625 1 97.94 211 ARG A CA 1
ATOM 1643 C C . ARG A 1 211 ? -8.086 21.594 -10.828 1 97.94 211 ARG A C 1
ATOM 1645 O O . ARG A 1 211 ? -6.945 21.312 -11.211 1 97.94 211 ARG A O 1
ATOM 1652 N N . PHE A 1 212 ? -8.625 21.062 -9.789 1 98.56 212 PHE A N 1
ATOM 1653 C CA . PHE A 1 212 ? -7.812 20.312 -8.844 1 98.56 212 PHE A CA 1
ATOM 1654 C C . PHE A 1 212 ? -8.094 18.812 -8.953 1 98.56 212 PHE A C 1
ATOM 1656 O O . PHE A 1 212 ? -7.391 18 -8.352 1 98.56 212 PHE A O 1
ATOM 1663 N N . HIS A 1 213 ? -9.055 18.422 -9.812 1 98.75 213 HIS A N 1
ATOM 1664 C CA . HIS A 1 213 ? -9.43 17.016 -9.922 1 98.75 213 HIS A CA 1
ATOM 1665 C C . HIS A 1 213 ? -8.266 16.172 -10.414 1 98.75 213 HIS A C 1
ATOM 1667 O O . HIS A 1 213 ? -7.574 16.547 -11.367 1 98.75 213 HIS A O 1
ATOM 1673 N N . GLU A 1 214 ? -7.992 15.078 -9.711 1 98.62 214 GLU A N 1
ATOM 1674 C CA . GLU A 1 214 ? -7.004 14.055 -10.031 1 98.62 214 GLU A CA 1
ATOM 1675 C C . GLU A 1 214 ? -5.582 14.594 -9.891 1 98.62 214 GLU A C 1
ATOM 1677 O O . GLU A 1 214 ? -4.645 14.055 -10.477 1 98.62 214 GLU A O 1
ATOM 1682 N N . GLU A 1 215 ? -5.438 15.695 -9.031 1 98.12 215 GLU A N 1
ATOM 1683 C CA . GLU A 1 215 ? -4.113 16.266 -8.789 1 98.12 215 GLU A CA 1
ATOM 1684 C C . GLU A 1 215 ? -3.535 15.773 -7.469 1 98.12 215 GLU A C 1
ATOM 1686 O O . GLU A 1 215 ? -4.266 15.602 -6.488 1 98.12 215 GLU A O 1
ATOM 1691 N N . GLY A 1 216 ? -2.246 15.445 -7.473 1 97.75 216 GLY A N 1
ATOM 1692 C CA . GLY A 1 216 ? -1.413 15.297 -6.289 1 97.75 216 GLY A CA 1
ATOM 1693 C C . GLY A 1 216 ? -0.478 16.469 -6.066 1 97.75 216 GLY A C 1
ATOM 1694 O O . GLY A 1 216 ? 0.325 16.797 -6.941 1 97.75 216 GLY A O 1
ATOM 1695 N N . ILE A 1 217 ? -0.578 17.109 -4.938 1 97.88 217 ILE A N 1
ATOM 1696 C CA . ILE A 1 217 ? 0.145 18.344 -4.699 1 97.88 217 ILE A CA 1
ATOM 1697 C C . ILE A 1 217 ? 1.098 18.172 -3.518 1 97.88 217 ILE A C 1
ATOM 1699 O O . ILE A 1 217 ? 0.659 18.031 -2.373 1 97.88 217 ILE A O 1
ATOM 1703 N N . ASP A 1 218 ? 2.408 18.141 -3.826 1 97.81 218 ASP A N 1
ATOM 1704 C CA . ASP A 1 218 ? 3.383 18.281 -2.75 1 97.81 218 ASP A CA 1
ATOM 1705 C C . ASP A 1 218 ? 3.381 19.719 -2.203 1 97.81 218 ASP A C 1
ATOM 1707 O O . ASP A 1 218 ? 3.721 20.656 -2.92 1 97.81 218 ASP A O 1
ATOM 1711 N N . LEU A 1 219 ? 3.031 19.859 -0.965 1 98.12 219 LEU A N 1
ATOM 1712 C CA . LEU A 1 219 ? 2.822 21.203 -0.418 1 98.12 219 LEU A CA 1
ATOM 1713 C C . LEU A 1 219 ? 3.949 21.578 0.537 1 98.12 219 LEU A C 1
ATOM 1715 O O . LEU A 1 219 ? 4.051 21.031 1.635 1 98.12 219 LEU A O 1
ATOM 1719 N N . VAL A 1 220 ? 4.789 22.438 0.105 1 97.94 220 VAL A N 1
ATOM 1720 C CA . VAL A 1 220 ? 5.883 23.031 0.863 1 97.94 220 VAL A CA 1
ATOM 1721 C C . VAL A 1 220 ? 5.699 24.547 0.931 1 97.94 220 VAL A C 1
ATOM 1723 O O . VAL A 1 220 ? 5.73 25.219 -0.096 1 97.94 220 VAL A O 1
ATOM 1726 N N . SER A 1 221 ? 5.52 25.062 2.119 1 98.06 221 SER A N 1
ATOM 1727 C CA . SER A 1 221 ? 5.332 26.5 2.297 1 98.06 221 SER A CA 1
ATOM 1728 C C . SER A 1 221 ? 6.66 27.25 2.205 1 98.06 221 SER A C 1
ATOM 1730 O O . SER A 1 221 ? 6.734 28.312 1.6 1 98.06 221 SER A O 1
ATOM 1732 N N . GLU A 1 222 ? 7.652 26.641 2.838 1 97.25 222 GLU A N 1
ATOM 1733 C CA . GLU A 1 222 ? 8.984 27.234 2.943 1 97.25 222 GLU A CA 1
ATOM 1734 C C . GLU A 1 222 ? 10.039 26.172 3.232 1 97.25 222 GLU A C 1
ATOM 1736 O O . GLU A 1 222 ? 9.734 25.109 3.779 1 97.25 222 GLU A O 1
ATOM 1741 N N . ARG A 1 223 ? 11.25 26.422 2.799 1 97.56 223 ARG A N 1
ATOM 1742 C CA . ARG A 1 223 ? 12.375 25.562 3.17 1 97.56 223 ARG A CA 1
ATOM 1743 C C . ARG A 1 223 ? 13.352 26.312 4.078 1 97.56 223 ARG A C 1
ATOM 1745 O O . ARG A 1 223 ? 13.82 27.406 3.738 1 97.56 223 ARG A O 1
ATOM 1752 N N . LEU A 1 224 ? 13.578 25.766 5.223 1 98 224 LEU A N 1
ATOM 1753 C CA . LEU A 1 224 ? 14.523 26.312 6.191 1 98 224 LEU A CA 1
ATOM 1754 C C . LEU A 1 224 ? 15.414 25.203 6.766 1 98 224 LEU A C 1
ATOM 1756 O O . LEU A 1 224 ? 14.992 24.047 6.859 1 98 224 LEU A O 1
ATOM 1760 N N . THR A 1 225 ? 16.594 25.594 7.102 1 98.06 225 THR A N 1
ATOM 1761 C CA . THR A 1 225 ? 17.438 24.719 7.895 1 98.06 225 THR A CA 1
ATOM 1762 C C . THR A 1 225 ? 17.016 24.734 9.359 1 98.06 225 THR A C 1
ATOM 1764 O O . THR A 1 225 ? 16.25 25.609 9.781 1 98.06 225 THR A O 1
ATOM 1767 N N . ALA A 1 226 ? 17.547 23.766 10.047 1 97.75 226 ALA A N 1
ATOM 1768 C CA . ALA A 1 226 ? 17.281 23.734 11.484 1 97.75 226 ALA A CA 1
ATOM 1769 C C . ALA A 1 226 ? 17.766 25.016 12.172 1 97.75 226 ALA A C 1
ATOM 1771 O O . ALA A 1 226 ? 17.062 25.562 13.023 1 97.75 226 ALA A O 1
ATOM 1772 N N . VAL A 1 227 ? 18.906 25.5 11.781 1 98.19 227 VAL A N 1
ATOM 1773 C CA . VAL A 1 227 ? 19.5 26.688 12.367 1 98.19 227 VAL A CA 1
ATOM 1774 C C . VAL A 1 227 ? 18.594 27.906 12.094 1 98.19 227 VAL A C 1
ATOM 1776 O O . VAL A 1 227 ? 18.281 28.672 13 1 98.19 227 VAL A O 1
ATOM 1779 N N . GLN A 1 228 ? 18.156 28.047 10.898 1 98.5 228 GLN A N 1
ATOM 1780 C CA . GLN A 1 228 ? 17.281 29.156 10.531 1 98.5 228 GLN A CA 1
ATOM 1781 C C . GLN A 1 228 ? 15.969 29.109 11.305 1 98.5 228 GLN A C 1
ATOM 1783 O O . GLN A 1 228 ? 15.484 30.125 11.781 1 98.5 228 GLN A O 1
ATOM 1788 N N . MET A 1 229 ? 15.367 27.938 11.453 1 98.19 229 MET A N 1
ATOM 1789 C CA . MET A 1 229 ? 14.109 27.781 12.18 1 98.19 229 MET A CA 1
ATOM 1790 C C . MET A 1 229 ? 14.266 28.203 13.633 1 98.19 229 MET A C 1
ATOM 1792 O O . MET A 1 229 ? 13.43 28.953 14.156 1 98.19 229 MET A O 1
ATOM 1796 N N . ILE A 1 230 ? 15.375 27.781 14.18 1 97.75 230 ILE A N 1
ATOM 1797 C CA . ILE A 1 230 ? 15.578 28.031 15.602 1 97.75 230 ILE A CA 1
ATOM 1798 C C . ILE A 1 230 ? 15.875 29.516 15.82 1 97.75 230 ILE A C 1
ATOM 1800 O O . ILE A 1 230 ? 15.453 30.109 16.812 1 97.75 230 ILE A O 1
ATOM 1804 N N . GLU A 1 231 ? 16.578 30.109 14.922 1 97.94 231 GLU A N 1
ATOM 1805 C CA . GLU A 1 231 ? 16.828 31.547 15 1 97.94 231 GLU A CA 1
ATOM 1806 C C . GLU A 1 231 ? 15.531 32.344 14.953 1 97.94 231 GLU A C 1
ATOM 1808 O O . GLU A 1 231 ? 15.328 33.281 15.734 1 97.94 231 GLU A O 1
ATOM 1813 N N . ILE A 1 232 ? 14.672 31.969 14.055 1 98.31 232 ILE A N 1
ATOM 1814 C CA . ILE A 1 232 ? 13.383 32.625 13.914 1 98.31 232 ILE A CA 1
ATOM 1815 C C . ILE A 1 232 ? 12.555 32.438 15.18 1 98.31 232 ILE A C 1
ATOM 1817 O O . ILE A 1 232 ? 11.914 33.344 15.672 1 98.31 232 ILE A O 1
ATOM 1821 N N . LEU A 1 233 ? 12.57 31.203 15.695 1 97.75 233 LEU A N 1
ATOM 1822 C CA . LEU A 1 233 ? 11.844 30.875 16.922 1 97.75 233 LEU A CA 1
ATOM 1823 C C . LEU A 1 233 ? 12.383 31.672 18.094 1 97.75 233 LEU A C 1
ATOM 1825 O O . LEU A 1 233 ? 11.617 32.188 18.922 1 97.75 233 LEU A O 1
ATOM 1829 N N . ALA A 1 234 ? 13.719 31.797 18.172 1 96.75 234 ALA A N 1
ATOM 1830 C CA . ALA A 1 234 ? 14.367 32.562 19.219 1 96.75 234 ALA A CA 1
ATOM 1831 C C . ALA A 1 234 ? 13.938 34.031 19.172 1 96.75 234 ALA A C 1
ATOM 1833 O O . ALA A 1 234 ? 13.594 34.625 20.203 1 96.75 234 ALA A O 1
ATOM 1834 N N . ASP A 1 235 ? 13.898 34.531 18.031 1 96.75 235 ASP A N 1
ATOM 1835 C CA . ASP A 1 235 ? 13.484 35.938 17.844 1 96.75 235 ASP A CA 1
ATOM 1836 C C . ASP A 1 235 ? 12.031 36.125 18.25 1 96.75 235 ASP A C 1
ATOM 1838 O O . ASP A 1 235 ? 11.695 37.125 18.906 1 96.75 235 ASP A O 1
ATOM 1842 N N . ALA A 1 236 ? 11.203 35.25 17.906 1 96.44 236 ALA A N 1
ATOM 1843 C CA . ALA A 1 236 ? 9.766 35.344 18.156 1 96.44 236 ALA A CA 1
ATOM 1844 C C . ALA A 1 236 ? 9.453 35.219 19.641 1 96.44 236 ALA A C 1
ATOM 1846 O O . ALA A 1 236 ? 8.492 35.812 20.125 1 96.44 236 ALA A O 1
ATOM 1847 N N . THR A 1 237 ? 10.25 34.469 20.391 1 95 237 THR A N 1
ATOM 1848 C CA . THR A 1 237 ? 9.898 34.156 21.766 1 95 237 THR A CA 1
ATOM 1849 C C . THR A 1 237 ? 10.766 34.938 22.734 1 95 237 THR A C 1
ATOM 1851 O O . THR A 1 237 ? 10.461 35 23.938 1 95 237 THR A O 1
ATOM 1854 N N . GLY A 1 238 ? 11.93 35.406 22.25 1 93.69 238 GLY A N 1
ATOM 1855 C CA . GLY A 1 238 ? 12.875 36.094 23.109 1 93.69 238 GLY A CA 1
ATOM 1856 C C . GLY A 1 238 ? 13.758 35.156 23.906 1 93.69 238 GLY A C 1
ATOM 1857 O O . GLY A 1 238 ? 14.547 35.625 24.75 1 93.69 238 GLY A O 1
ATOM 1858 N N . ARG A 1 239 ? 13.602 33.969 23.688 1 94.19 239 ARG A N 1
ATOM 1859 C CA . ARG A 1 239 ? 14.406 32.969 24.375 1 94.19 239 ARG A CA 1
ATOM 1860 C C . ARG A 1 239 ? 15.664 32.625 23.578 1 94.19 239 ARG A C 1
ATOM 1862 O O . ARG A 1 239 ? 15.625 32.562 22.344 1 94.19 239 ARG A O 1
ATOM 1869 N N . GLU A 1 240 ? 16.734 32.438 24.281 1 95.25 240 GLU A N 1
ATOM 1870 C CA . GLU A 1 240 ? 17.953 32.031 23.609 1 95.25 240 GLU A CA 1
ATOM 1871 C C . GLU A 1 240 ? 17.922 30.547 23.234 1 95.25 240 GLU A C 1
ATOM 1873 O O . GLU A 1 240 ? 17.984 29.688 24.125 1 95.25 240 GLU A O 1
ATOM 1878 N N . LEU A 1 241 ? 17.734 30.25 22 1 96.62 241 LEU A N 1
ATOM 1879 C CA . LEU A 1 241 ? 17.672 28.891 21.484 1 96.62 241 LEU A CA 1
ATOM 1880 C C . LEU A 1 241 ? 18.75 28.641 20.422 1 96.62 241 LEU A C 1
ATOM 1882 O O . LEU A 1 241 ? 19.125 29.578 19.703 1 96.62 241 LEU A O 1
ATOM 1886 N N . LYS A 1 242 ? 19.234 27.453 20.281 1 97.31 242 LYS A N 1
ATOM 1887 C CA . LYS A 1 242 ? 20.188 27.094 19.234 1 97.31 242 LYS A CA 1
ATOM 1888 C C . LYS A 1 242 ? 19.922 25.688 18.703 1 97.31 242 LYS A C 1
ATOM 1890 O O . LYS A 1 242 ? 19.234 24.891 19.344 1 97.31 242 LYS A O 1
ATOM 1895 N N . ALA A 1 243 ? 20.406 25.406 17.578 1 97.69 243 ALA A N 1
ATOM 1896 C CA . ALA A 1 243 ? 20.359 24.078 16.984 1 97.69 243 ALA A CA 1
ATOM 1897 C C . ALA A 1 243 ? 21.719 23.375 17.078 1 97.69 243 ALA A C 1
ATOM 1899 O O . ALA A 1 243 ? 22.75 24.016 16.891 1 97.69 243 ALA A O 1
ATOM 1900 N N . GLU A 1 244 ? 21.703 22.156 17.469 1 97.44 244 GLU A N 1
ATOM 1901 C CA . GLU A 1 244 ? 22.875 21.297 17.453 1 97.44 244 GLU A CA 1
ATOM 1902 C C . GLU A 1 244 ? 22.594 19.969 16.75 1 97.44 244 GLU A C 1
ATOM 1904 O O . GLU A 1 244 ? 21.438 19.562 16.625 1 97.44 244 GLU A O 1
ATOM 1909 N N . PHE A 1 245 ? 23.672 19.344 16.328 1 97.31 245 PHE A N 1
ATOM 1910 C CA . PHE A 1 245 ? 23.516 18.172 15.484 1 97.31 245 PHE A CA 1
ATOM 1911 C C . PHE A 1 245 ? 24.25 16.969 16.062 1 97.31 245 PHE A C 1
ATOM 1913 O O . PHE A 1 245 ? 25.359 17.109 16.578 1 97.31 245 PHE A O 1
ATOM 1920 N N . TYR A 1 246 ? 23.578 15.867 16.031 1 95.19 246 TYR A N 1
ATOM 1921 C CA . TYR A 1 246 ? 24.266 14.625 16.375 1 95.19 246 TYR A CA 1
ATOM 1922 C C . TYR A 1 246 ? 25.406 14.344 15.398 1 95.19 246 TYR A C 1
ATOM 1924 O O . TYR A 1 246 ? 25.297 14.664 14.219 1 95.19 246 TYR A O 1
ATOM 1932 N N . ASN A 1 247 ? 26.406 13.727 15.883 1 94.5 247 ASN A N 1
ATOM 1933 C CA . ASN A 1 247 ? 27.391 13.211 14.938 1 94.5 247 ASN A CA 1
ATOM 1934 C C . ASN A 1 247 ? 26.938 11.914 14.297 1 94.5 247 ASN A C 1
ATOM 1936 O O . ASN A 1 247 ? 26.016 11.258 14.789 1 94.5 247 ASN A O 1
ATOM 1940 N N . ASP A 1 248 ? 27.562 11.531 13.258 1 93.12 248 ASP A N 1
ATOM 1941 C CA . ASP A 1 248 ? 27.141 10.406 12.43 1 93.12 248 ASP A CA 1
ATOM 1942 C C . ASP A 1 248 ? 27.203 9.094 13.219 1 93.12 248 ASP A C 1
ATOM 1944 O O . ASP A 1 248 ? 26.391 8.195 13.008 1 93.12 248 ASP A O 1
ATOM 1948 N N . GLU A 1 249 ? 28.156 9.016 14.086 1 94.25 249 GLU A N 1
ATOM 1949 C CA . GLU A 1 249 ? 28.312 7.801 14.875 1 94.25 249 GLU A CA 1
ATOM 1950 C C . GLU A 1 249 ? 27.125 7.578 15.797 1 94.25 249 GLU A C 1
ATOM 1952 O O . GLU A 1 249 ? 26.594 6.469 15.875 1 94.25 249 GLU A O 1
ATOM 1957 N N . LYS A 1 250 ? 26.734 8.633 16.453 1 93.31 250 LYS A N 1
ATOM 1958 C CA . LYS A 1 250 ? 25.594 8.539 17.344 1 93.31 250 LYS A CA 1
ATOM 1959 C C . LYS A 1 250 ? 24.312 8.227 16.578 1 93.31 250 LYS A C 1
ATOM 1961 O O . LYS A 1 250 ? 23.484 7.434 17.016 1 93.31 250 LYS A O 1
ATOM 1966 N N . VAL A 1 251 ? 24.156 8.891 15.461 1 95.25 251 VAL A N 1
ATOM 1967 C CA . VAL A 1 251 ? 23 8.641 14.617 1 95.25 251 VAL A CA 1
ATOM 1968 C C . VAL A 1 251 ? 22.969 7.168 14.211 1 95.25 251 VAL A C 1
ATOM 1970 O O . VAL A 1 251 ? 21.922 6.512 14.32 1 95.25 251 VAL A O 1
ATOM 1973 N N . ALA A 1 252 ? 24.062 6.609 13.789 1 92.38 252 ALA A N 1
ATOM 1974 C CA . ALA A 1 252 ? 24.141 5.227 13.328 1 92.38 252 ALA A CA 1
ATOM 1975 C C . ALA A 1 252 ? 23.766 4.254 14.445 1 92.38 252 ALA A C 1
ATOM 1977 O O . ALA A 1 252 ? 23.125 3.232 14.195 1 92.38 252 ALA A O 1
ATOM 1978 N N . GLN A 1 253 ? 24.016 4.613 15.664 1 92.56 253 GLN A N 1
ATOM 1979 C CA . GLN A 1 253 ? 23.75 3.758 16.812 1 92.56 253 GLN A CA 1
ATOM 1980 C C . GLN A 1 253 ? 22.281 3.803 17.203 1 92.56 253 GLN A C 1
ATOM 1982 O O . GLN A 1 253 ? 21.75 2.83 17.734 1 92.56 253 GLN A O 1
ATOM 1987 N N . ALA A 1 254 ? 21.688 4.918 16.859 1 91.38 254 ALA A N 1
ATOM 1988 C CA . ALA A 1 254 ? 20.359 5.141 17.406 1 91.38 254 ALA A CA 1
ATOM 1989 C C . ALA A 1 254 ? 19.281 4.996 16.328 1 91.38 254 ALA A C 1
ATOM 1991 O O . ALA A 1 254 ? 18.094 4.867 16.641 1 91.38 254 ALA A O 1
ATOM 1992 N N . ILE A 1 255 ? 19.641 4.957 15.109 1 89.56 255 ILE A N 1
ATOM 1993 C CA . ILE A 1 255 ? 18.734 5.102 13.969 1 89.56 255 ILE A CA 1
ATOM 1994 C C . ILE A 1 255 ? 17.703 3.973 13.977 1 89.56 255 ILE A C 1
ATOM 1996 O O . ILE A 1 255 ? 16.531 4.188 13.648 1 89.56 255 ILE A O 1
ATOM 2000 N N . ASP A 1 256 ? 18.016 2.805 14.461 1 81.56 256 ASP A N 1
ATOM 2001 C CA . ASP A 1 256 ? 17.109 1.658 14.375 1 81.56 256 ASP A CA 1
ATOM 2002 C C . ASP A 1 256 ? 16.312 1.49 15.664 1 81.56 256 ASP A C 1
ATOM 2004 O O . ASP A 1 256 ? 15.32 0.765 15.695 1 81.56 256 ASP A O 1
ATOM 2008 N N . ILE A 1 257 ? 16.719 2.182 16.719 1 84.75 257 ILE A N 1
ATOM 2009 C CA . ILE A 1 257 ? 16.109 1.924 18.031 1 84.75 257 ILE A CA 1
ATOM 2010 C C . ILE A 1 257 ? 15.281 3.135 18.453 1 84.75 257 ILE A C 1
ATOM 2012 O O . ILE A 1 257 ? 14.289 2.994 19.172 1 84.75 257 ILE A O 1
ATOM 2016 N N . ASN A 1 258 ? 15.695 4.289 18 1 86.5 258 ASN A N 1
ATOM 2017 C CA . ASN A 1 258 ? 15 5.527 18.328 1 86.5 258 ASN A CA 1
ATOM 2018 C C . ASN A 1 258 ? 14.203 6.062 17.156 1 86.5 258 ASN A C 1
ATOM 2020 O O . ASN A 1 258 ? 14.773 6.613 16.203 1 86.5 258 ASN A O 1
ATOM 2024 N N . PRO A 1 259 ? 12.922 5.969 17.156 1 84.5 259 PRO A N 1
ATOM 2025 C CA . PRO A 1 259 ? 12.102 6.402 16.031 1 84.5 259 PRO A CA 1
ATOM 2026 C C . PRO A 1 259 ? 12.234 7.895 15.742 1 84.5 259 PRO A C 1
ATOM 2028 O O . PRO A 1 259 ? 12.094 8.32 14.586 1 84.5 259 PRO A O 1
ATOM 2031 N N . PHE A 1 260 ? 12.555 8.562 16.75 1 86.94 260 PHE A N 1
ATOM 2032 C CA . PHE A 1 260 ? 12.703 10 16.578 1 86.94 260 PHE A CA 1
ATOM 2033 C C . PHE A 1 260 ? 13.945 10.32 15.742 1 86.94 260 PHE A C 1
ATOM 2035 O O . PHE A 1 260 ? 13.891 11.148 14.836 1 86.94 260 PHE A O 1
ATOM 2042 N N . ILE A 1 261 ? 15.008 9.625 16.031 1 91.44 261 ILE A N 1
ATOM 2043 C CA . ILE A 1 261 ? 16.234 9.812 15.25 1 91.44 261 ILE A CA 1
ATOM 2044 C C . ILE A 1 261 ? 16 9.328 13.82 1 91.44 261 ILE A C 1
ATOM 2046 O O . ILE A 1 261 ? 16.375 10.008 12.867 1 91.44 261 ILE A O 1
ATOM 2050 N N . GLY A 1 262 ? 15.289 8.242 13.672 1 91.69 262 GLY A N 1
ATOM 2051 C CA . GLY A 1 262 ? 14.953 7.75 12.344 1 91.69 262 GLY A CA 1
ATOM 2052 C C . GLY A 1 262 ? 14.141 8.734 11.523 1 91.69 262 GLY A C 1
ATOM 2053 O O . GLY A 1 262 ? 14.398 8.922 10.328 1 91.69 262 GLY A O 1
ATOM 2054 N N . SER A 1 263 ? 13.203 9.359 12.195 1 92.62 263 SER A N 1
ATOM 2055 C CA . SER A 1 263 ? 12.344 10.328 11.516 1 92.62 263 SER A CA 1
ATOM 2056 C C . SER A 1 263 ? 13.148 11.531 11.039 1 92.62 263 SER A C 1
ATOM 2058 O O . SER A 1 263 ? 12.906 12.062 9.953 1 92.62 263 SER A O 1
ATOM 2060 N N . GLN A 1 264 ? 14.117 11.914 11.828 1 94.5 264 GLN A N 1
ATOM 2061 C CA . GLN A 1 264 ? 14.945 13.055 11.461 1 94.5 264 GLN A CA 1
ATOM 2062 C C . GLN A 1 264 ? 15.883 12.711 10.305 1 94.5 264 GLN A C 1
ATOM 2064 O O . GLN A 1 264 ? 16.094 13.531 9.406 1 94.5 264 GLN A O 1
ATOM 2069 N N . VAL A 1 265 ? 16.438 11.492 10.328 1 95.75 265 VAL A N 1
ATOM 2070 C CA . VAL A 1 265 ? 17.266 11.039 9.219 1 95.75 265 VAL A CA 1
ATOM 2071 C C . VAL A 1 265 ? 16.422 10.977 7.938 1 95.75 265 VAL A C 1
ATOM 2073 O O . VAL A 1 265 ? 16.891 11.391 6.871 1 95.75 265 VAL A O 1
ATOM 2076 N N . PHE A 1 266 ? 15.188 10.609 8.039 1 95 266 PHE A N 1
ATOM 2077 C CA . PHE A 1 266 ? 14.258 10.547 6.914 1 95 266 PHE A CA 1
ATOM 2078 C C . PHE A 1 266 ? 14.055 11.922 6.297 1 95 266 PHE A C 1
ATOM 2080 O O . PHE A 1 266 ? 13.914 12.047 5.078 1 95 266 PHE A O 1
ATOM 2087 N N . LEU A 1 267 ? 14.062 12.914 7.086 1 95.81 267 LEU A N 1
ATOM 2088 C CA . LEU A 1 267 ? 13.797 14.273 6.637 1 95.81 267 LEU A CA 1
ATOM 2089 C C . LEU A 1 267 ? 14.992 14.844 5.891 1 95.81 267 LEU A C 1
ATOM 2091 O O . LEU A 1 267 ? 14.875 15.867 5.203 1 95.81 267 LEU A O 1
ATOM 2095 N N . ARG A 1 268 ? 16.172 14.203 5.914 1 95.5 268 ARG A N 1
ATOM 2096 C CA . ARG A 1 268 ? 17.422 14.75 5.391 1 95.5 268 ARG A CA 1
ATOM 2097 C C . ARG A 1 268 ? 17.359 14.875 3.871 1 95.5 268 ARG A C 1
ATOM 2099 O O . ARG A 1 268 ? 18 15.766 3.293 1 95.5 268 ARG A O 1
ATOM 2106 N N . ASP A 1 269 ? 16.547 14 3.23 1 91.12 269 ASP A N 1
ATOM 2107 C CA . ASP A 1 269 ? 16.609 14.031 1.771 1 91.12 269 ASP A CA 1
ATOM 2108 C C . ASP A 1 269 ? 15.242 14.391 1.179 1 91.12 269 ASP A C 1
ATOM 2110 O O . ASP A 1 269 ? 14.992 14.141 -0.001 1 91.12 269 ASP A O 1
ATOM 2114 N N . GLY A 1 270 ? 14.422 15.023 1.97 1 91.69 270 GLY A N 1
ATOM 2115 C CA . GLY A 1 270 ? 13.102 15.422 1.509 1 91.69 270 GLY A CA 1
ATOM 2116 C C . GLY A 1 270 ? 13.141 16.438 0.375 1 91.69 270 GLY A C 1
ATOM 2117 O O . GLY A 1 270 ? 12.281 16.422 -0.503 1 91.69 270 GLY A O 1
ATOM 2118 N N . GLU A 1 271 ? 14.18 17.203 0.368 1 90.5 271 GLU A N 1
ATOM 2119 C CA . GLU A 1 271 ? 14.312 18.266 -0.628 1 90.5 271 GLU A CA 1
ATOM 2120 C C . GLU A 1 271 ? 14.422 17.688 -2.035 1 90.5 271 GLU A C 1
ATOM 2122 O O . GLU A 1 271 ? 13.859 18.234 -2.986 1 90.5 271 GLU A O 1
ATOM 2127 N N . LYS A 1 272 ? 15.047 16.594 -2.121 1 89.5 272 LYS A N 1
ATOM 2128 C CA . LYS A 1 272 ? 15.305 15.992 -3.43 1 89.5 272 LYS A CA 1
ATOM 2129 C C . LYS A 1 272 ? 14.047 15.336 -3.994 1 89.5 272 LYS A C 1
ATOM 2131 O O . LYS A 1 272 ? 13.961 15.078 -5.195 1 89.5 272 LYS A O 1
ATOM 2136 N N . CYS A 1 273 ? 13.102 15.156 -3.145 1 87.12 273 CYS A N 1
ATOM 2137 C CA . CYS A 1 273 ? 11.961 14.352 -3.557 1 87.12 273 CYS A CA 1
ATOM 2138 C C . CYS A 1 273 ? 10.773 15.242 -3.922 1 87.12 273 CYS A C 1
ATOM 2140 O O . CYS A 1 273 ? 9.742 14.75 -4.395 1 87.12 273 CYS A O 1
ATOM 2142 N N . VAL A 1 274 ? 10.891 16.516 -3.707 1 90.62 274 VAL A N 1
ATOM 2143 C CA . VAL A 1 274 ? 9.75 17.406 -3.926 1 90.62 274 VAL A CA 1
ATOM 2144 C C . VAL A 1 274 ? 10.203 18.641 -4.691 1 90.62 274 VAL A C 1
ATOM 2146 O O . VAL A 1 274 ? 11.227 19.25 -4.363 1 90.62 274 VAL A O 1
ATOM 2149 N N . ASN A 1 275 ? 9.484 18.953 -5.703 1 87.81 275 ASN A N 1
ATOM 2150 C CA . ASN A 1 275 ? 9.625 20.25 -6.332 1 87.81 275 ASN A CA 1
ATOM 2151 C C . ASN A 1 275 ? 8.773 21.312 -5.637 1 87.81 275 ASN A C 1
ATOM 2153 O O . ASN A 1 275 ? 7.586 21.453 -5.941 1 87.81 275 ASN A O 1
ATOM 2157 N N . ALA A 1 276 ? 9.305 22.062 -4.824 1 87.75 276 ALA A N 1
ATOM 2158 C CA . ALA A 1 276 ? 8.602 23.016 -3.982 1 87.75 276 ALA A CA 1
ATOM 2159 C C . ALA A 1 276 ? 8.016 24.156 -4.82 1 87.75 276 ALA A C 1
ATOM 2161 O O . ALA A 1 276 ? 7.051 24.797 -4.41 1 87.75 276 ALA A O 1
ATOM 2162 N N . GLU A 1 277 ? 8.555 24.328 -5.988 1 89.81 277 GLU A N 1
ATOM 2163 C CA . GLU A 1 277 ? 8.109 25.422 -6.848 1 89.81 277 GLU A CA 1
ATOM 2164 C C . GLU A 1 277 ? 6.742 25.125 -7.461 1 89.81 277 GLU A C 1
ATOM 2166 O O . GLU A 1 277 ? 5.996 26.047 -7.812 1 89.81 277 GLU A O 1
ATOM 2171 N N . ARG A 1 278 ? 6.457 23.922 -7.531 1 90.56 278 ARG A N 1
ATOM 2172 C CA . ARG A 1 278 ? 5.188 23.547 -8.141 1 90.56 278 ARG A CA 1
ATOM 2173 C C . ARG A 1 278 ? 4.008 24.047 -7.324 1 90.56 278 ARG A C 1
ATOM 2175 O O . ARG A 1 278 ? 2.982 24.453 -7.887 1 90.56 278 ARG A O 1
ATOM 2182 N N . ALA A 1 279 ? 4.09 24.047 -6 1 92.81 279 ALA A N 1
ATOM 2183 C CA . ALA A 1 279 ? 3.012 24.516 -5.137 1 92.81 279 ALA A CA 1
ATOM 2184 C C . ALA A 1 279 ? 2.676 25.984 -5.441 1 92.81 279 ALA A C 1
ATOM 2186 O O . ALA A 1 279 ? 1.515 26.391 -5.363 1 92.81 279 ALA A O 1
ATOM 2187 N N . LYS A 1 280 ? 3.637 26.75 -5.914 1 93.38 280 LYS A N 1
ATOM 2188 C CA . LYS A 1 280 ? 3.451 28.172 -6.184 1 93.38 280 LYS A CA 1
ATOM 2189 C C . LYS A 1 280 ? 2.643 28.391 -7.461 1 93.38 280 LYS A C 1
ATOM 2191 O O . LYS A 1 280 ? 2.025 29.453 -7.637 1 93.38 280 LYS A O 1
ATOM 2196 N N . THR A 1 281 ? 2.691 27.391 -8.273 1 94.5 281 THR A N 1
ATOM 2197 C CA . THR A 1 281 ? 2.049 27.547 -9.578 1 94.5 281 THR A CA 1
ATOM 2198 C C . THR A 1 281 ? 0.53 27.5 -9.438 1 94.5 281 THR A C 1
ATOM 2200 O O . THR A 1 281 ? -0.194 27.859 -10.367 1 94.5 281 THR A O 1
ATOM 2203 N N . TRP A 1 282 ? 0.018 27.172 -8.266 1 96.25 282 TRP A N 1
ATOM 2204 C CA . TRP A 1 282 ? -1.423 27.062 -8.055 1 96.25 282 TRP A CA 1
ATOM 2205 C C . TRP A 1 282 ? -2.041 28.422 -7.77 1 96.25 282 TRP A C 1
ATOM 2207 O O . TRP A 1 282 ? -3.266 28.578 -7.766 1 96.25 282 TRP A O 1
ATOM 2217 N N . GLY A 1 283 ? -1.197 29.453 -7.484 1 96.5 283 GLY A N 1
ATOM 2218 C CA . GLY A 1 283 ? -1.693 30.797 -7.273 1 96.5 283 GLY A CA 1
ATOM 2219 C C . GLY A 1 283 ? -2.254 31.031 -5.883 1 96.5 283 GLY A C 1
ATOM 2220 O O . GLY A 1 283 ? -3.035 31.953 -5.664 1 96.5 283 GLY A O 1
ATOM 2221 N N . ILE A 1 284 ? -2.014 30.172 -4.988 1 97.44 284 ILE A N 1
ATOM 2222 C CA . ILE A 1 284 ? -2.418 30.297 -3.594 1 97.44 284 ILE A CA 1
ATOM 2223 C C . ILE A 1 284 ? -1.24 30.797 -2.76 1 97.44 284 ILE A C 1
ATOM 2225 O O . ILE A 1 284 ? -0.154 30.219 -2.799 1 97.44 284 ILE A O 1
ATOM 2229 N N . GLU A 1 285 ? -1.428 31.844 -2.068 1 96.69 285 GLU A N 1
ATOM 2230 C CA . GLU A 1 285 ? -0.353 32.406 -1.269 1 96.69 285 GLU A CA 1
ATOM 2231 C C . GLU A 1 285 ? 0.086 31.469 -0.16 1 96.69 285 GLU A C 1
ATOM 2233 O O . GLU A 1 285 ? -0.746 30.953 0.587 1 96.69 285 GLU A O 1
ATOM 2238 N N . LEU A 1 286 ? 1.323 31.234 -0.068 1 97.94 286 LEU A N 1
ATOM 2239 C CA . LEU A 1 286 ? 1.896 30.328 0.93 1 97.94 286 LEU A CA 1
ATOM 2240 C C . LEU A 1 286 ? 2.436 31.109 2.121 1 97.94 286 LEU A C 1
ATOM 2242 O O . LEU A 1 286 ? 2.938 32.219 1.959 1 97.94 286 LEU A O 1
ATOM 2246 N N . GLY A 1 287 ? 2.295 30.531 3.279 1 97.31 287 GLY A N 1
ATOM 2247 C CA . GLY A 1 287 ? 2.848 31.125 4.48 1 97.31 287 GLY A CA 1
ATOM 2248 C C . GLY A 1 287 ? 4.32 30.828 4.676 1 97.31 287 GLY A C 1
ATOM 2249 O O . GLY A 1 287 ? 4.941 30.172 3.844 1 97.31 287 GLY A O 1
ATOM 2250 N N . ASN A 1 288 ? 4.875 31.453 5.703 1 98.12 288 ASN A N 1
ATOM 2251 C CA . ASN A 1 288 ? 6.234 31.172 6.141 1 98.12 288 ASN A CA 1
ATOM 2252 C C . ASN A 1 288 ? 6.328 31.078 7.66 1 98.12 288 ASN A C 1
ATOM 2254 O O . ASN A 1 288 ? 5.363 31.375 8.367 1 98.12 288 ASN A O 1
ATOM 2258 N N . PHE A 1 289 ? 7.461 30.656 8.102 1 98.69 289 PHE A N 1
ATOM 2259 C CA . PHE A 1 289 ? 7.609 30.297 9.508 1 98.69 289 PHE A CA 1
ATOM 2260 C C . PHE A 1 289 ? 7.488 31.531 10.391 1 98.69 289 PHE A C 1
ATOM 2262 O O . PHE A 1 289 ? 6.852 31.484 11.445 1 98.69 289 PHE A O 1
ATOM 2269 N N . LYS A 1 290 ? 8.016 32.656 9.961 1 98.44 290 LYS A N 1
ATOM 2270 C CA . LYS A 1 290 ? 7.922 33.875 10.727 1 98.44 290 LYS A CA 1
ATOM 2271 C C . LYS A 1 290 ? 6.473 34.344 10.875 1 98.44 290 LYS A C 1
ATOM 2273 O O . LYS A 1 290 ? 6.016 34.625 11.977 1 98.44 290 LYS A O 1
ATOM 2278 N N . GLU A 1 291 ? 5.773 34.344 9.781 1 98 291 GLU A N 1
ATOM 2279 C CA . GLU A 1 291 ? 4.367 34.75 9.797 1 98 291 GLU A CA 1
ATOM 2280 C C . GLU A 1 291 ? 3.539 33.781 10.648 1 98 291 GLU A C 1
ATOM 2282 O O . GLU A 1 291 ? 2.611 34.188 11.344 1 98 291 GLU A O 1
ATOM 2287 N N . PHE A 1 292 ? 3.863 32.531 10.562 1 98.44 292 PHE A N 1
ATOM 2288 C CA . PHE A 1 292 ? 3.195 31.531 11.367 1 98.44 292 PHE A CA 1
ATOM 2289 C C . PHE A 1 292 ? 3.352 31.812 12.852 1 98.44 292 PHE A C 1
ATOM 2291 O O . PHE A 1 292 ? 2.377 31.781 13.602 1 98.44 292 PHE A O 1
ATOM 2298 N N . LEU A 1 293 ? 4.594 32.125 13.273 1 98 293 LEU A N 1
ATOM 2299 C CA . LEU A 1 293 ? 4.852 32.375 14.688 1 98 293 LEU A CA 1
ATOM 2300 C C . LEU A 1 293 ? 4.176 33.656 15.141 1 98 293 LEU A C 1
ATOM 2302 O O . LEU A 1 293 ? 3.752 33.781 16.297 1 98 293 LEU A O 1
ATOM 2306 N N . VAL A 1 294 ? 4.031 34.625 14.195 1 97.56 294 VAL A N 1
ATOM 2307 C CA . VAL A 1 294 ? 3.312 35.844 14.523 1 97.56 294 VAL A CA 1
ATOM 2308 C C . VAL A 1 294 ? 1.836 35.531 14.75 1 97.56 294 VAL A C 1
ATOM 2310 O O . VAL A 1 294 ? 1.24 36.031 15.727 1 97.56 294 VAL A O 1
ATOM 2313 N N . ARG A 1 295 ? 1.317 34.719 13.914 1 96.5 295 ARG A N 1
ATOM 2314 C CA . ARG A 1 295 ? -0.085 34.344 14.047 1 96.5 295 ARG A CA 1
ATOM 2315 C C . ARG A 1 295 ? -0.311 33.531 15.32 1 96.5 295 ARG A C 1
ATOM 2317 O O . ARG A 1 295 ? -1.347 33.656 15.977 1 96.5 295 ARG A O 1
ATOM 2324 N N . GLU A 1 296 ? 0.659 32.719 15.633 1 96.62 296 GLU A N 1
ATOM 2325 C CA . GLU A 1 296 ? 0.558 31.828 16.797 1 96.62 296 GLU A CA 1
ATOM 2326 C C . GLU A 1 296 ? 1.35 32.406 17.984 1 96.62 296 GLU A C 1
ATOM 2328 O O . GLU A 1 296 ? 1.951 31.641 18.75 1 96.62 296 GLU A O 1
ATOM 2333 N N . LYS A 1 297 ? 1.399 33.688 18.125 1 96.31 297 LYS A N 1
ATOM 2334 C CA . LYS A 1 297 ? 2.275 34.344 19.094 1 96.31 297 LYS A CA 1
ATOM 2335 C C . LYS A 1 297 ? 1.959 33.875 20.516 1 96.31 297 LYS A C 1
ATOM 2337 O O . LYS A 1 297 ? 2.867 33.656 21.328 1 96.31 297 LYS A O 1
ATOM 2342 N N . ASP A 1 298 ? 0.666 33.719 20.891 1 95.69 298 ASP A N 1
ATOM 2343 C CA . ASP A 1 298 ? 0.289 33.312 22.234 1 95.69 298 ASP A CA 1
ATOM 2344 C C . ASP A 1 298 ? 0.731 31.875 22.516 1 95.69 298 ASP A C 1
ATOM 2346 O O . ASP A 1 298 ? 1.273 31.578 23.578 1 95.69 298 ASP A O 1
ATOM 2350 N N . ALA A 1 299 ? 0.526 30.969 21.516 1 95.12 299 ALA A N 1
ATOM 2351 C CA . ALA A 1 299 ? 0.953 29.578 21.656 1 95.12 299 ALA A CA 1
ATOM 2352 C C . ALA A 1 299 ? 2.473 29.484 21.766 1 95.12 299 ALA A C 1
ATOM 2354 O O . ALA A 1 299 ? 2.996 28.672 22.531 1 95.12 299 ALA A O 1
ATOM 2355 N N . ALA A 1 300 ? 3.172 30.297 20.953 1 96.31 300 ALA A N 1
ATOM 2356 C CA . ALA A 1 300 ? 4.633 30.312 20.984 1 96.31 300 ALA A CA 1
ATOM 2357 C C . ALA A 1 300 ? 5.137 30.781 22.359 1 96.31 300 ALA A C 1
ATOM 2359 O O . ALA A 1 300 ? 6.027 30.156 22.938 1 96.31 300 ALA A O 1
ATOM 2360 N N . ALA A 1 301 ? 4.48 31.812 22.844 1 94.81 301 ALA A N 1
ATOM 2361 C CA . ALA A 1 301 ? 4.863 32.344 24.156 1 94.81 301 ALA A CA 1
ATOM 2362 C C . ALA A 1 301 ? 4.605 31.328 25.266 1 94.81 301 ALA A C 1
ATOM 2364 O O . ALA A 1 301 ? 5.445 31.141 26.141 1 94.81 301 ALA A O 1
ATOM 2365 N N . GLU A 1 302 ? 3.496 30.703 25.172 1 94.75 302 GLU A N 1
ATOM 2366 C CA . GLU A 1 302 ? 3.137 29.719 26.188 1 94.75 302 GLU A CA 1
ATOM 2367 C C . GLU A 1 302 ? 4.062 28.5 26.125 1 94.75 302 GLU A C 1
ATOM 2369 O O . GLU A 1 302 ? 4.473 27.969 27.156 1 94.75 302 GLU A O 1
ATOM 2374 N N . THR A 1 303 ? 4.414 28.016 24.922 1 95.44 303 THR A N 1
ATOM 2375 C CA . THR A 1 303 ? 5.254 26.844 24.719 1 95.44 303 THR A CA 1
ATOM 2376 C C . THR A 1 303 ? 6.652 27.062 25.281 1 95.44 303 THR A C 1
ATOM 2378 O O . THR A 1 303 ? 7.242 26.172 25.875 1 95.44 303 THR A O 1
ATOM 2381 N N . TYR A 1 304 ? 7.133 28.25 25.141 1 93.75 304 TYR A N 1
ATOM 2382 C CA . TYR A 1 304 ? 8.539 28.5 25.438 1 93.75 304 TYR A CA 1
ATOM 2383 C C . TYR A 1 304 ? 8.672 29.438 26.625 1 93.75 304 TYR A C 1
ATOM 2385 O O . TYR A 1 304 ? 9.711 30.094 26.797 1 93.75 304 TYR A O 1
ATOM 2393 N N . ALA A 1 305 ? 7.57 29.562 27.359 1 87.69 305 ALA A N 1
ATOM 2394 C CA . ALA A 1 305 ? 7.613 30.359 28.578 1 87.69 305 ALA A CA 1
ATOM 2395 C C . ALA A 1 305 ? 8.633 29.781 29.562 1 87.69 305 ALA A C 1
ATOM 2397 O O . ALA A 1 305 ? 8.781 28.562 29.672 1 87.69 305 ALA A O 1
ATOM 2398 N N . LEU A 1 306 ? 9.531 30.625 30 1 67.88 306 LEU A N 1
ATOM 2399 C CA . LEU A 1 306 ? 10.508 30.25 31.016 1 67.88 306 LEU A CA 1
ATOM 2400 C C . LEU A 1 306 ? 9.828 30.031 32.375 1 67.88 306 LEU A C 1
ATOM 2402 O O . LEU A 1 306 ? 8.852 30.734 32.688 1 67.88 306 LEU A O 1
ATOM 2406 N N . MET B 1 1 ? 20.297 -12.117 -33.656 1 46.72 1 MET B N 1
ATOM 2407 C CA . MET B 1 1 ? 20.078 -11.281 -32.469 1 46.72 1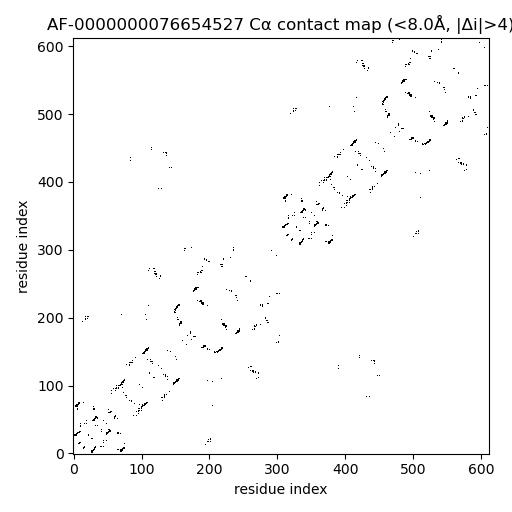 MET B CA 1
ATOM 2408 C C . MET B 1 1 ? 20.016 -12.133 -31.219 1 46.72 1 MET B C 1
ATOM 2410 O O . MET B 1 1 ? 19.516 -13.258 -31.25 1 46.72 1 MET B O 1
ATOM 2414 N N . SER B 1 2 ? 20.984 -12.008 -30.203 1 67.81 2 SER B N 1
ATOM 2415 C CA . SER B 1 2 ? 21.109 -12.914 -29.062 1 67.81 2 SER B CA 1
ATOM 2416 C C . SER B 1 2 ? 19.797 -13.008 -28.281 1 67.81 2 SER B C 1
ATOM 2418 O O . SER B 1 2 ? 19.031 -12.047 -28.234 1 67.81 2 SER B O 1
ATOM 2420 N N . PHE B 1 3 ? 19.312 -14.227 -27.953 1 84 3 PHE B N 1
ATOM 2421 C CA . PHE B 1 3 ? 18.062 -14.461 -27.219 1 84 3 PHE B CA 1
ATOM 2422 C C . PHE B 1 3 ? 18.078 -13.75 -25.875 1 84 3 PHE B C 1
ATOM 2424 O O . PHE B 1 3 ? 19.141 -13.539 -25.281 1 84 3 PHE B O 1
ATOM 2431 N N . PRO B 1 4 ? 16.953 -13.266 -25.531 1 93.12 4 PRO B N 1
ATOM 2432 C CA . PRO B 1 4 ? 16.859 -12.578 -24.25 1 93.12 4 PRO B CA 1
ATOM 2433 C C . PRO B 1 4 ? 17.219 -13.484 -23.062 1 93.12 4 PRO B C 1
ATOM 2435 O O . PRO B 1 4 ? 17.203 -14.711 -23.203 1 93.12 4 PRO B O 1
ATOM 2438 N N . THR B 1 5 ? 17.703 -12.93 -22.062 1 97.88 5 THR B N 1
ATOM 2439 C CA . THR B 1 5 ? 17.938 -13.609 -20.797 1 97.88 5 THR B CA 1
ATOM 2440 C C . THR B 1 5 ? 16.969 -13.125 -19.734 1 97.88 5 THR B C 1
ATOM 2442 O O . THR B 1 5 ? 16.875 -11.922 -19.453 1 97.88 5 THR B O 1
ATOM 2445 N N . VAL B 1 6 ? 16.203 -14.023 -19.172 1 98.81 6 VAL B N 1
ATOM 2446 C CA . VAL B 1 6 ? 15.18 -13.688 -18.188 1 98.81 6 VAL B CA 1
ATOM 2447 C C . VAL B 1 6 ? 15.641 -14.125 -16.797 1 98.81 6 VAL B C 1
ATOM 2449 O O . VAL B 1 6 ? 16.094 -15.258 -16.625 1 98.81 6 VAL B O 1
ATOM 2452 N N . TYR B 1 7 ? 15.633 -13.219 -15.828 1 98.94 7 TYR B N 1
ATOM 2453 C CA . TYR B 1 7 ? 15.766 -13.586 -14.422 1 98.94 7 TYR B CA 1
ATOM 2454 C C . TYR B 1 7 ? 14.414 -13.992 -13.836 1 98.94 7 TYR B C 1
ATOM 2456 O O . TYR B 1 7 ? 13.453 -13.219 -13.891 1 98.94 7 TYR B O 1
ATOM 2464 N N . VAL B 1 8 ? 14.328 -15.156 -13.305 1 98.94 8 VAL B N 1
ATOM 2465 C CA . VAL B 1 8 ? 13.078 -15.664 -12.75 1 98.94 8 VAL B CA 1
ATOM 2466 C C . VAL B 1 8 ? 13.18 -15.734 -11.227 1 98.94 8 VAL B C 1
ATOM 2468 O O . VAL B 1 8 ? 14.016 -16.469 -10.688 1 98.94 8 VAL B O 1
ATOM 2471 N N . VAL B 1 9 ? 12.367 -15.008 -10.547 1 98.5 9 VAL B N 1
ATOM 2472 C CA . VAL B 1 9 ? 12.273 -15.023 -9.086 1 98.5 9 VAL B CA 1
ATOM 2473 C C . VAL B 1 9 ? 11.469 -16.234 -8.633 1 98.5 9 VAL B C 1
ATOM 2475 O O . VAL B 1 9 ? 10.453 -16.578 -9.25 1 98.5 9 VAL B O 1
ATOM 2478 N N . ALA B 1 10 ? 11.945 -16.844 -7.574 1 97.62 10 ALA B N 1
ATOM 2479 C CA . ALA B 1 10 ? 11.289 -18.016 -6.984 1 97.62 10 ALA B CA 1
ATOM 2480 C C . ALA B 1 10 ? 11.133 -19.141 -8.008 1 97.62 10 ALA B C 1
ATOM 2482 O O . ALA B 1 10 ? 10.055 -19.703 -8.156 1 97.62 10 ALA B O 1
ATOM 2483 N N . ALA B 1 11 ? 12.211 -19.469 -8.672 1 98.25 11 ALA B N 1
ATOM 2484 C CA . ALA B 1 11 ? 12.234 -20.359 -9.828 1 98.25 11 ALA B CA 1
ATOM 2485 C C . ALA B 1 11 ? 11.789 -21.766 -9.43 1 98.25 11 ALA B C 1
ATOM 2487 O O . ALA B 1 11 ? 11.234 -22.5 -10.25 1 98.25 11 ALA B O 1
ATOM 2488 N N . THR B 1 12 ? 11.977 -22.125 -8.18 1 97.19 12 THR B N 1
ATOM 2489 C CA . THR B 1 12 ? 11.664 -23.484 -7.762 1 97.19 12 THR B CA 1
ATOM 2490 C C . THR B 1 12 ? 10.203 -23.594 -7.336 1 97.19 12 THR B C 1
ATOM 2492 O O . THR B 1 12 ? 9.719 -24.703 -7.039 1 97.19 12 THR B O 1
ATOM 2495 N N . GLY B 1 13 ? 9.516 -22.484 -7.305 1 96.31 13 GLY B N 1
ATOM 2496 C CA . GLY B 1 13 ? 8.117 -22.484 -6.926 1 96.31 13 GLY B CA 1
ATOM 2497 C C . GLY B 1 13 ? 7.191 -22.828 -8.078 1 96.31 13 GLY B C 1
ATOM 2498 O O . GLY B 1 13 ? 7.648 -23.078 -9.195 1 96.31 13 GLY B O 1
ATOM 2499 N N . THR B 1 14 ? 5.855 -22.797 -7.812 1 96.56 14 THR B N 1
ATOM 2500 C CA . THR B 1 14 ? 4.82 -23.188 -8.766 1 96.56 14 THR B CA 1
ATOM 2501 C C . THR B 1 14 ? 4.887 -22.312 -10.016 1 96.56 14 THR B C 1
ATOM 2503 O O . THR B 1 14 ? 5 -22.828 -11.133 1 96.56 14 THR B O 1
ATOM 2506 N N . GLN B 1 15 ? 4.91 -21.031 -9.844 1 98.25 15 GLN B N 1
ATOM 2507 C CA . GLN B 1 15 ? 4.906 -20.109 -10.977 1 98.25 15 GLN B CA 1
ATOM 2508 C C . GLN B 1 15 ? 6.277 -20.047 -11.641 1 98.25 15 GLN B C 1
ATOM 2510 O O . GLN B 1 15 ? 6.379 -20.094 -12.867 1 98.25 15 GLN B O 1
ATOM 2515 N N . GLY B 1 16 ? 7.332 -20 -10.805 1 98.38 16 GLY B N 1
ATOM 2516 C CA . GLY B 1 16 ? 8.688 -19.859 -11.328 1 98.38 16 GLY B CA 1
ATOM 2517 C C . GLY B 1 16 ? 9.117 -21.062 -12.172 1 98.38 16 GLY B C 1
ATOM 2518 O O . GLY B 1 16 ? 9.719 -20.891 -13.234 1 98.38 16 GLY B O 1
ATOM 2519 N N . SER B 1 17 ? 8.836 -22.266 -11.688 1 97.75 17 SER B N 1
ATOM 2520 C CA . SER B 1 17 ? 9.242 -23.453 -12.43 1 97.75 17 SER B CA 1
ATOM 2521 C C . SER B 1 17 ? 8.516 -23.547 -13.766 1 97.75 17 SER B C 1
ATOM 2523 O O . SER B 1 17 ? 9.109 -23.938 -14.773 1 97.75 17 SER B O 1
ATOM 2525 N N . ALA B 1 18 ? 7.195 -23.172 -13.781 1 97.81 18 ALA B N 1
ATOM 2526 C CA . ALA B 1 18 ? 6.438 -23.156 -15.031 1 97.81 18 ALA B CA 1
ATOM 2527 C C . ALA B 1 18 ? 7.02 -22.141 -16.016 1 97.81 18 ALA B C 1
ATOM 2529 O O . ALA B 1 18 ? 7.18 -22.422 -17.203 1 97.81 18 ALA B O 1
ATOM 2530 N N . ALA B 1 19 ? 7.371 -20.969 -15.5 1 98.69 19 ALA B N 1
ATOM 2531 C CA . ALA B 1 19 ? 7.969 -19.922 -16.344 1 98.69 19 ALA B CA 1
ATOM 2532 C C . ALA B 1 19 ? 9.305 -20.391 -16.906 1 98.69 19 ALA B C 1
ATOM 2534 O O . ALA B 1 19 ? 9.562 -20.234 -18.109 1 98.69 19 ALA B O 1
ATOM 2535 N N . CYS B 1 20 ? 10.188 -20.984 -16.062 1 98.56 20 CYS B N 1
ATOM 2536 C CA . CYS B 1 20 ? 11.484 -21.469 -16.5 1 98.56 20 CYS B CA 1
ATOM 2537 C C . CYS B 1 20 ? 11.336 -22.484 -17.625 1 98.56 20 CYS B C 1
ATOM 2539 O O . CYS B 1 20 ? 12 -22.391 -18.656 1 98.56 20 CYS B O 1
ATOM 2541 N N . ARG B 1 21 ? 10.469 -23.438 -17.438 1 96.88 21 ARG B N 1
ATOM 2542 C CA . ARG B 1 21 ? 10.266 -24.484 -18.422 1 96.88 21 ARG B CA 1
ATOM 2543 C C . ARG B 1 21 ? 9.797 -23.906 -19.75 1 96.88 21 ARG B C 1
ATOM 2545 O O . ARG B 1 21 ? 10.336 -24.25 -20.812 1 96.88 21 ARG B O 1
ATOM 2552 N N . HIS B 1 22 ? 8.812 -23.031 -19.672 1 97.62 22 HIS B N 1
ATOM 2553 C CA . HIS B 1 22 ? 8.266 -22.453 -20.891 1 97.62 22 HIS B CA 1
ATOM 2554 C C . HIS B 1 22 ? 9.32 -21.625 -21.625 1 97.62 22 HIS B C 1
ATOM 2556 O O . HIS B 1 22 ? 9.453 -21.75 -22.844 1 97.62 22 HIS B O 1
ATOM 2562 N N . LEU B 1 23 ? 10.094 -20.828 -20.938 1 98 23 LEU B N 1
ATOM 2563 C CA . LEU B 1 23 ? 11.125 -19.984 -21.516 1 98 23 LEU B CA 1
ATOM 2564 C C . LEU B 1 23 ? 12.227 -20.828 -22.156 1 98 23 LEU B C 1
ATOM 2566 O O . LEU B 1 23 ? 12.664 -20.547 -23.266 1 98 23 LEU B O 1
ATOM 2570 N N . ARG B 1 24 ? 12.641 -21.906 -21.484 1 97.5 24 ARG B N 1
ATOM 2571 C CA . ARG B 1 24 ? 13.68 -22.781 -22 1 97.5 24 ARG B CA 1
ATOM 2572 C C . ARG B 1 24 ? 13.203 -23.531 -23.25 1 97.5 24 ARG B C 1
ATOM 2574 O O . ARG B 1 24 ? 13.977 -23.75 -24.188 1 97.5 24 ARG B O 1
ATOM 2581 N N . GLN B 1 25 ? 11.93 -23.891 -23.234 1 95.62 25 GLN B N 1
ATOM 2582 C CA . GLN B 1 25 ? 11.344 -24.547 -24.391 1 95.62 25 GLN B CA 1
ATOM 2583 C C . GLN B 1 25 ? 11.375 -23.625 -25.609 1 95.62 25 GLN B C 1
ATOM 2585 O O . GLN B 1 25 ? 11.383 -24.094 -26.75 1 95.62 25 GLN B O 1
ATOM 2590 N N . SER B 1 26 ? 11.43 -22.344 -25.391 1 94.12 26 SER B N 1
ATOM 2591 C CA . SER B 1 26 ? 11.492 -21.344 -26.453 1 94.12 26 SER B CA 1
ATOM 2592 C C . SER B 1 26 ? 12.938 -20.938 -26.75 1 94.12 26 SER B C 1
ATOM 2594 O O . SER B 1 26 ? 13.18 -19.953 -27.453 1 94.12 26 SER B O 1
ATOM 2596 N N . ASN B 1 27 ? 13.898 -21.594 -26.109 1 94.25 27 ASN B N 1
ATOM 2597 C CA . ASN B 1 27 ? 15.336 -21.453 -26.312 1 94.25 27 ASN B CA 1
ATOM 2598 C C . ASN B 1 27 ? 15.844 -20.125 -25.766 1 94.25 27 ASN B C 1
ATOM 2600 O O . ASN B 1 27 ? 16.812 -19.562 -26.281 1 94.25 27 ASN B O 1
ATOM 2604 N N . TRP B 1 28 ? 15.109 -19.594 -24.828 1 97.06 28 TRP B N 1
ATOM 2605 C CA . TRP B 1 28 ? 15.586 -18.375 -24.156 1 97.06 28 TRP B CA 1
ATOM 2606 C C . TRP B 1 28 ? 16.516 -18.734 -23.016 1 97.06 28 TRP B C 1
ATOM 2608 O O . TRP B 1 28 ? 16.484 -19.844 -22.484 1 97.06 28 TRP B O 1
ATOM 2618 N N . SER B 1 29 ? 17.375 -17.844 -22.719 1 97.81 29 SER B N 1
ATOM 2619 C CA . SER B 1 29 ? 18.234 -18.016 -21.547 1 97.81 29 SER B CA 1
ATOM 2620 C C . SER B 1 29 ? 17.5 -17.625 -20.266 1 97.81 29 SER B C 1
ATOM 2622 O O . SER B 1 29 ? 16.766 -16.656 -20.234 1 97.81 29 SER B O 1
ATOM 2624 N N . VAL B 1 30 ? 17.703 -18.438 -19.219 1 98.69 30 VAL B N 1
ATOM 2625 C CA . VAL B 1 30 ? 17.031 -18.219 -17.953 1 98.69 30 VAL B CA 1
ATOM 2626 C C . VAL B 1 30 ? 18.062 -18.281 -16.812 1 98.69 30 VAL B C 1
ATOM 2628 O O . VAL B 1 30 ? 18.922 -19.156 -16.797 1 98.69 30 VAL B O 1
ATOM 2631 N N . ARG B 1 31 ? 17.969 -17.359 -15.914 1 98.81 31 ARG B N 1
ATOM 2632 C CA . ARG B 1 31 ? 18.781 -17.328 -14.695 1 98.81 31 ARG B CA 1
ATOM 2633 C C . ARG B 1 31 ? 17.891 -17.203 -13.461 1 98.81 31 ARG B C 1
ATOM 2635 O O . ARG B 1 31 ? 16.797 -16.641 -13.523 1 98.81 31 ARG B O 1
ATOM 2642 N N . ALA B 1 32 ? 18.375 -17.734 -12.328 1 98.75 32 ALA B N 1
ATOM 2643 C CA . ALA B 1 32 ? 17.641 -17.625 -11.078 1 98.75 32 ALA B CA 1
ATOM 2644 C C . ALA B 1 32 ? 18.562 -17.812 -9.875 1 98.75 32 ALA B C 1
ATOM 2646 O O . ALA B 1 32 ? 19.578 -18.5 -9.969 1 98.75 32 ALA B O 1
ATOM 2647 N N . THR B 1 33 ? 18.234 -17.172 -8.797 1 98.44 33 THR B N 1
ATOM 2648 C CA . THR B 1 33 ? 18.844 -17.406 -7.484 1 98.44 33 THR B CA 1
ATOM 2649 C C . THR B 1 33 ? 17.953 -18.297 -6.633 1 98.44 33 THR B C 1
ATOM 2651 O O . THR B 1 33 ? 16.75 -18.078 -6.531 1 98.44 33 THR B O 1
ATOM 2654 N N . VAL B 1 34 ? 18.531 -19.359 -6.172 1 98.38 34 VAL B N 1
ATOM 2655 C CA . VAL B 1 34 ? 17.781 -20.297 -5.34 1 98.38 34 VAL B CA 1
ATOM 2656 C C . VAL B 1 34 ? 18.516 -20.5 -4.012 1 98.38 34 VAL B C 1
ATOM 2658 O O . VAL B 1 34 ? 19.734 -20.328 -3.936 1 98.38 34 VAL B O 1
ATOM 2661 N N . ARG B 1 35 ? 17.906 -20.875 -2.959 1 96.88 35 ARG B N 1
ATOM 2662 C CA . ARG B 1 35 ? 18.484 -21.016 -1.624 1 96.88 35 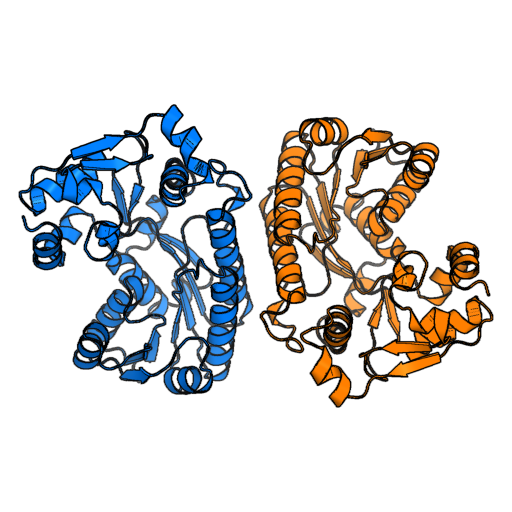ARG B CA 1
ATOM 2663 C C . ARG B 1 35 ? 19.453 -22.188 -1.565 1 96.88 35 ARG B C 1
ATOM 2665 O O . ARG B 1 35 ? 20.531 -22.094 -0.969 1 96.88 35 ARG B O 1
ATOM 2672 N N . ASN B 1 36 ? 19 -23.234 -2.229 1 97.69 36 ASN B N 1
ATOM 2673 C CA . ASN B 1 36 ? 19.797 -24.469 -2.279 1 97.69 36 ASN B CA 1
ATOM 2674 C C . ASN B 1 36 ? 19.891 -25.016 -3.699 1 97.69 36 ASN B C 1
ATOM 2676 O O . ASN B 1 36 ? 18.938 -25.625 -4.195 1 97.69 36 ASN B O 1
ATOM 2680 N N . THR B 1 37 ? 21.031 -24.938 -4.289 1 97.62 37 THR B N 1
ATOM 2681 C CA . THR B 1 37 ? 21.219 -25.344 -5.676 1 97.62 37 THR B CA 1
ATOM 2682 C C . THR B 1 37 ? 21.219 -26.875 -5.797 1 97.62 37 THR B C 1
ATOM 2684 O O . THR B 1 37 ? 21.109 -27.406 -6.898 1 97.62 37 THR B O 1
ATOM 2687 N N . GLU B 1 38 ? 21.25 -27.547 -4.664 1 97.56 38 GLU B N 1
ATOM 2688 C CA . GLU B 1 38 ? 21.344 -29 -4.691 1 97.56 38 GLU B CA 1
ATOM 2689 C C . GLU B 1 38 ? 19.969 -29.641 -4.492 1 97.56 38 GLU B C 1
ATOM 2691 O O . GLU B 1 38 ? 19.828 -30.859 -4.582 1 97.56 38 GLU B O 1
ATOM 2696 N N . SER B 1 39 ? 18.984 -28.828 -4.195 1 97.19 39 SER B N 1
ATOM 2697 C CA . SER B 1 39 ? 17.656 -29.391 -4.039 1 97.19 39 SER B CA 1
ATOM 2698 C C . SER B 1 39 ? 17.188 -30.078 -5.32 1 97.19 39 SER B C 1
ATOM 2700 O O . SER B 1 39 ? 17.594 -29.703 -6.418 1 97.19 39 SER B O 1
ATOM 2702 N N . PRO B 1 40 ? 16.328 -31.062 -5.211 1 95.94 40 PRO B N 1
ATOM 2703 C CA . PRO B 1 40 ? 15.828 -31.75 -6.402 1 95.94 40 PRO B CA 1
ATOM 2704 C C . PRO B 1 40 ? 15.18 -30.812 -7.41 1 95.94 40 PRO B C 1
ATOM 2706 O O . PRO B 1 40 ? 15.383 -30.953 -8.617 1 95.94 40 PRO B O 1
ATOM 2709 N N . GLN B 1 41 ? 14.438 -29.844 -6.914 1 95.75 41 GLN B N 1
ATOM 2710 C CA . GLN B 1 41 ? 13.789 -28.891 -7.797 1 95.75 41 GLN B CA 1
ATOM 2711 C C . GLN B 1 41 ? 14.82 -28.031 -8.531 1 95.75 41 GLN B C 1
ATOM 2713 O O . GLN B 1 41 ? 14.688 -27.797 -9.734 1 95.75 41 GLN B O 1
ATOM 2718 N N . ALA B 1 42 ? 15.844 -27.594 -7.832 1 98.12 42 ALA B N 1
ATOM 2719 C CA . ALA B 1 42 ? 16.906 -26.781 -8.43 1 98.12 42 ALA B CA 1
ATOM 2720 C C . ALA B 1 42 ? 17.688 -27.578 -9.461 1 98.12 42 ALA B C 1
ATOM 2722 O O . ALA B 1 42 ? 18 -27.078 -10.547 1 98.12 42 ALA B O 1
ATOM 2723 N N . GLN B 1 43 ? 17.969 -28.797 -9.148 1 98.12 43 GLN B N 1
ATOM 2724 C CA . GLN B 1 43 ? 18.719 -29.656 -10.055 1 98.12 43 GLN B CA 1
ATOM 2725 C C . GLN B 1 43 ? 17.922 -29.922 -11.336 1 98.12 43 GLN B C 1
ATOM 2727 O O . GLN B 1 43 ? 18.5 -29.969 -12.43 1 98.12 43 GLN B O 1
ATOM 2732 N N . ALA B 1 44 ? 16.641 -30.141 -11.188 1 96.94 44 ALA B N 1
ATOM 2733 C CA . ALA B 1 44 ? 15.789 -30.328 -12.359 1 96.94 44 ALA B CA 1
ATOM 2734 C C . ALA B 1 44 ? 15.836 -29.109 -13.273 1 96.94 44 ALA B C 1
ATOM 2736 O O . ALA B 1 44 ? 15.898 -29.234 -14.5 1 96.94 44 ALA B O 1
ATOM 2737 N N . LEU B 1 45 ? 15.82 -27.906 -12.703 1 98.19 45 LEU B N 1
ATOM 2738 C CA . LEU B 1 45 ? 15.906 -26.672 -13.469 1 98.19 45 LEU B CA 1
ATOM 2739 C C . LEU B 1 45 ? 17.266 -26.547 -14.156 1 98.19 45 LEU B C 1
ATOM 2741 O O . LEU B 1 45 ? 17.344 -26.188 -15.336 1 98.19 45 LEU B O 1
ATOM 2745 N N . ALA B 1 46 ? 18.312 -26.891 -13.43 1 98.19 46 ALA B N 1
ATOM 2746 C CA . ALA B 1 46 ? 19.656 -26.828 -13.992 1 98.19 46 ALA B CA 1
ATOM 2747 C C . ALA B 1 46 ? 19.781 -27.766 -15.188 1 98.19 46 ALA B C 1
ATOM 2749 O O . ALA B 1 46 ? 20.375 -27.406 -16.219 1 98.19 46 ALA B O 1
ATOM 2750 N N . LYS B 1 47 ? 19.25 -28.938 -15.078 1 97.5 47 LYS B N 1
ATOM 2751 C CA . LYS B 1 47 ? 19.297 -29.922 -16.141 1 97.5 47 LYS B CA 1
ATOM 2752 C C . LYS B 1 47 ? 18.547 -29.438 -17.391 1 97.5 47 LYS B C 1
ATOM 2754 O O . LYS B 1 47 ? 18.891 -29.797 -18.516 1 97.5 47 LYS B O 1
ATOM 2759 N N . SER B 1 48 ? 17.578 -28.562 -17.125 1 96.56 48 SER B N 1
ATOM 2760 C CA . SER B 1 48 ? 16.812 -28.016 -18.234 1 96.56 48 SER B CA 1
ATOM 2761 C C . SER B 1 48 ? 17.484 -26.797 -18.844 1 96.56 48 SER B C 1
ATOM 2763 O O . SER B 1 48 ? 16.938 -26.156 -19.734 1 96.56 48 SER B O 1
ATOM 2765 N N . GLY B 1 49 ? 18.641 -26.359 -18.297 1 97.75 49 GLY B N 1
ATOM 2766 C CA . GLY B 1 49 ? 19.422 -25.297 -18.891 1 97.75 49 GLY B CA 1
ATOM 2767 C C . GLY B 1 49 ? 19.328 -23.984 -18.141 1 97.75 49 GLY B C 1
ATOM 2768 O O . GLY B 1 49 ? 19.844 -22.953 -18.609 1 97.75 49 GLY B O 1
ATOM 2769 N N . VAL B 1 50 ? 18.688 -23.922 -17.016 1 98.5 50 VAL B N 1
ATOM 2770 C CA . VAL B 1 50 ? 18.625 -22.703 -16.219 1 98.5 50 VAL B CA 1
ATOM 2771 C C . VAL B 1 50 ? 19.922 -22.5 -15.461 1 98.5 50 VAL B C 1
ATOM 2773 O O . VAL B 1 50 ? 20.453 -23.438 -14.852 1 98.5 50 VAL B O 1
ATOM 2776 N N . VAL B 1 51 ? 20.5 -21.359 -15.555 1 98.62 51 VAL B N 1
ATOM 2777 C CA . VAL B 1 51 ? 21.719 -21.031 -14.812 1 98.62 51 VAL B CA 1
ATOM 2778 C C . VAL B 1 51 ? 21.359 -20.578 -13.398 1 98.62 51 VAL B C 1
ATOM 2780 O O . VAL B 1 51 ? 20.609 -19.609 -13.219 1 98.62 51 VAL B O 1
ATOM 2783 N N . LEU B 1 52 ? 21.891 -21.312 -12.391 1 98.56 52 LEU B N 1
ATOM 2784 C CA . LEU B 1 52 ? 21.516 -21.062 -11.008 1 98.56 52 LEU B CA 1
ATOM 2785 C C . LEU B 1 52 ? 22.688 -20.531 -10.203 1 98.56 52 LEU B C 1
ATOM 2787 O O . LEU B 1 52 ? 23.844 -20.938 -10.438 1 98.56 52 LEU B O 1
ATOM 2791 N N . ASN B 1 53 ? 22.438 -19.672 -9.289 1 98.38 53 ASN B N 1
ATOM 2792 C CA . ASN B 1 53 ? 23.359 -19.359 -8.195 1 98.38 53 ASN B CA 1
ATOM 2793 C C . ASN B 1 53 ? 22.641 -19.391 -6.844 1 98.38 53 ASN B C 1
ATOM 2795 O O . ASN B 1 53 ? 21.422 -19.281 -6.777 1 98.38 53 ASN B O 1
ATOM 2799 N N . ALA B 1 54 ? 23.391 -19.516 -5.785 1 98.56 54 ALA B N 1
ATOM 2800 C CA . ALA B 1 54 ? 22.844 -19.656 -4.438 1 98.56 54 ALA B CA 1
ATOM 2801 C C . ALA B 1 54 ? 22.641 -18.297 -3.781 1 98.56 54 ALA B C 1
ATOM 2803 O O . ALA B 1 54 ? 23.484 -17.391 -3.918 1 98.56 54 ALA B O 1
ATOM 2804 N N . GLY B 1 55 ? 21.453 -18.125 -3.1 1 98.31 55 GLY B N 1
ATOM 2805 C CA . GLY B 1 55 ? 21.141 -16.938 -2.326 1 98.31 55 GLY B CA 1
ATOM 2806 C C . GLY B 1 55 ? 19.672 -16.797 -1.985 1 98.31 55 GLY B C 1
ATOM 2807 O O . GLY B 1 55 ? 18.844 -17.562 -2.471 1 98.31 55 GLY B O 1
ATOM 2808 N N . ASP B 1 56 ? 19.375 -15.898 -1.108 1 97.19 56 ASP B N 1
ATOM 2809 C CA . ASP B 1 56 ? 17.984 -15.57 -0.795 1 97.19 56 ASP B CA 1
ATOM 2810 C C . ASP B 1 56 ? 17.688 -14.109 -1.122 1 97.19 56 ASP B C 1
ATOM 2812 O O . ASP B 1 56 ? 18.469 -13.438 -1.785 1 97.19 56 ASP B O 1
ATOM 2816 N N . TRP B 1 57 ? 16.547 -13.648 -0.753 1 96.94 57 TRP B N 1
ATOM 2817 C CA . TRP B 1 57 ? 16.078 -12.344 -1.204 1 96.94 57 TRP B CA 1
ATOM 2818 C C . TRP B 1 57 ? 16.75 -11.219 -0.43 1 96.94 57 TRP B C 1
ATOM 2820 O O . TRP B 1 57 ? 16.656 -10.047 -0.806 1 96.94 57 TRP B O 1
ATOM 2830 N N . ASP B 1 58 ? 17.5 -11.578 0.617 1 96.12 58 ASP B N 1
ATOM 2831 C CA . ASP B 1 58 ? 18.219 -10.578 1.391 1 96.12 58 ASP B CA 1
ATOM 2832 C C . ASP B 1 58 ? 19.688 -10.508 0.952 1 96.12 58 ASP B C 1
ATOM 2834 O O . ASP B 1 58 ? 20.438 -9.641 1.409 1 96.12 58 ASP B O 1
ATOM 2838 N N . ASP B 1 59 ? 20.078 -11.406 0.068 1 97.94 59 ASP B N 1
ATOM 2839 C CA . ASP B 1 59 ? 21.453 -11.5 -0.386 1 97.94 59 ASP B CA 1
ATOM 2840 C C . ASP B 1 59 ? 21.688 -10.648 -1.633 1 97.94 59 ASP B C 1
ATOM 2842 O O . ASP B 1 59 ? 21.625 -11.156 -2.756 1 97.94 59 ASP B O 1
ATOM 2846 N N . GLU B 1 60 ? 22.062 -9.422 -1.482 1 97.88 60 GLU B N 1
ATOM 2847 C CA . GLU B 1 60 ? 22.188 -8.477 -2.596 1 97.88 60 GLU B CA 1
ATOM 2848 C C . GLU B 1 60 ? 23.281 -8.906 -3.557 1 97.88 60 GLU B C 1
ATOM 2850 O O . GLU B 1 60 ? 23.172 -8.719 -4.77 1 97.88 60 GLU B O 1
ATOM 2855 N N . GLU B 1 61 ? 24.344 -9.43 -2.986 1 98.31 61 GLU B N 1
ATOM 2856 C CA . GLU B 1 61 ? 25.422 -9.898 -3.844 1 98.31 61 GLU B CA 1
ATOM 2857 C C . GLU B 1 61 ? 24.953 -11.031 -4.75 1 98.31 61 GLU B C 1
ATOM 2859 O O . GLU B 1 61 ? 25.219 -11.016 -5.957 1 98.31 61 GLU B O 1
ATOM 2864 N N . ALA B 1 62 ? 24.281 -11.977 -4.199 1 98.69 62 ALA B N 1
ATOM 2865 C CA . ALA B 1 62 ? 23.766 -13.109 -4.969 1 98.69 62 ALA B CA 1
ATOM 2866 C C . ALA B 1 62 ? 22.766 -12.648 -6.02 1 98.69 62 ALA B C 1
ATOM 2868 O O . ALA B 1 62 ? 22.812 -13.094 -7.168 1 98.69 62 ALA B O 1
ATOM 2869 N N . LEU B 1 63 ? 21.891 -11.773 -5.602 1 98.75 63 LEU B N 1
ATOM 2870 C CA . LEU B 1 63 ? 20.875 -11.258 -6.523 1 98.75 63 LEU B CA 1
ATOM 2871 C C . LEU B 1 63 ? 21.531 -10.492 -7.672 1 98.75 63 LEU B C 1
ATOM 2873 O O . LEU B 1 63 ? 21.141 -10.648 -8.828 1 98.75 63 LEU B O 1
ATOM 2877 N N . THR B 1 64 ? 22.516 -9.672 -7.344 1 98.69 64 THR B N 1
ATOM 2878 C CA . THR B 1 64 ? 23.25 -8.93 -8.367 1 98.69 64 THR B CA 1
ATOM 2879 C C . THR B 1 64 ? 23.906 -9.883 -9.359 1 98.69 64 THR B C 1
ATOM 2881 O O . THR B 1 64 ? 23.812 -9.695 -10.57 1 98.69 64 THR B O 1
ATOM 2884 N N . ALA B 1 65 ? 24.562 -10.906 -8.828 1 98.62 65 ALA B N 1
ATOM 2885 C CA . ALA B 1 65 ? 25.219 -11.891 -9.68 1 98.62 65 ALA B CA 1
ATOM 2886 C C . ALA B 1 65 ? 24.203 -12.578 -10.602 1 98.62 65 ALA B C 1
ATOM 2888 O O . ALA B 1 65 ? 24.469 -12.734 -11.797 1 98.62 65 ALA B O 1
ATOM 2889 N N . GLY B 1 66 ? 23.078 -12.969 -10.094 1 98.56 66 GLY B N 1
ATOM 2890 C CA . GLY B 1 66 ? 22.047 -13.633 -10.883 1 98.56 66 GLY B CA 1
ATOM 2891 C C . GLY B 1 66 ? 21.438 -12.734 -11.945 1 98.56 66 GLY B C 1
ATOM 2892 O O . GLY B 1 66 ? 21.125 -13.188 -13.039 1 98.56 66 GLY B O 1
ATOM 2893 N N . LEU B 1 67 ? 21.344 -11.438 -11.656 1 98.75 67 LEU B N 1
ATOM 2894 C CA . LEU B 1 67 ? 20.688 -10.469 -12.531 1 98.75 67 LEU B CA 1
ATOM 2895 C C . LEU B 1 67 ? 21.641 -9.984 -13.625 1 98.75 67 LEU B C 1
ATOM 2897 O O . LEU B 1 67 ? 21.203 -9.414 -14.625 1 98.75 67 LEU B O 1
ATOM 2901 N N . THR B 1 68 ? 22.938 -10.172 -13.406 1 97.94 68 THR B N 1
ATOM 2902 C CA . THR B 1 68 ? 23.922 -9.68 -14.359 1 97.94 68 THR B CA 1
ATOM 2903 C C . THR B 1 68 ? 23.688 -10.289 -15.742 1 97.94 68 THR B C 1
ATOM 2905 O O . THR B 1 68 ? 23.625 -11.508 -15.883 1 97.94 68 THR B O 1
ATOM 2908 N N . GLY B 1 69 ? 23.516 -9.453 -16.75 1 96.88 69 GLY B N 1
ATOM 2909 C CA . GLY B 1 69 ? 23.328 -9.898 -18.109 1 96.88 69 GLY B CA 1
ATOM 2910 C C . GLY B 1 69 ? 21.891 -10.148 -18.484 1 96.88 69 GLY B C 1
ATOM 2911 O O . GLY B 1 69 ? 21.578 -10.445 -19.641 1 96.88 69 GLY B O 1
ATOM 2912 N N . CYS B 1 70 ? 20.984 -10.008 -17.547 1 98.25 70 CYS B N 1
ATOM 2913 C CA . CYS B 1 70 ? 19.578 -10.211 -17.828 1 98.25 70 CYS B CA 1
ATOM 2914 C C . CYS B 1 70 ? 18.938 -8.953 -18.406 1 98.25 70 CYS B C 1
ATOM 2916 O O . CYS B 1 70 ? 19.297 -7.84 -18.016 1 98.25 70 CYS B O 1
ATOM 2918 N N . ASN B 1 71 ? 18 -9.133 -19.281 1 97.44 71 ASN B N 1
ATOM 2919 C CA . ASN B 1 71 ? 17.281 -7.988 -19.828 1 97.44 71 ASN B CA 1
ATOM 2920 C C . ASN B 1 71 ? 15.805 -8.016 -19.438 1 97.44 71 ASN B C 1
ATOM 2922 O O . ASN B 1 71 ? 15.086 -7.043 -19.656 1 97.44 71 ASN B O 1
ATOM 2926 N N . LYS B 1 72 ? 15.344 -9.148 -18.922 1 98.75 72 LYS B N 1
ATOM 2927 C CA . LYS B 1 72 ? 13.953 -9.32 -18.5 1 98.75 72 LYS B CA 1
ATOM 2928 C C . LYS B 1 72 ? 13.859 -9.93 -17.109 1 98.75 72 LYS B C 1
ATOM 2930 O O . LYS B 1 72 ? 14.766 -10.648 -16.672 1 98.75 72 LYS B O 1
ATOM 2935 N N . LEU B 1 73 ? 12.781 -9.609 -16.375 1 98.94 73 LEU B N 1
ATOM 2936 C CA . LEU B 1 73 ? 12.539 -10.07 -15.008 1 98.94 73 LEU B CA 1
ATOM 2937 C C . LEU B 1 73 ? 11.133 -10.633 -14.859 1 98.94 73 LEU B C 1
ATOM 2939 O O . LEU B 1 73 ? 10.148 -9.945 -15.164 1 98.94 73 LEU B O 1
ATOM 2943 N N . PHE B 1 74 ? 11 -11.875 -14.492 1 98.94 74 PHE B N 1
ATOM 2944 C CA . PHE B 1 74 ? 9.742 -12.438 -14 1 98.94 74 PHE B CA 1
ATOM 2945 C C . PHE B 1 74 ? 9.695 -12.398 -12.477 1 98.94 74 PHE B C 1
ATOM 2947 O O . PHE B 1 74 ? 10.391 -13.164 -11.812 1 98.94 74 PHE B O 1
ATOM 2954 N N . LEU B 1 75 ? 8.898 -11.531 -11.922 1 98.94 75 LEU B N 1
ATOM 2955 C CA . LEU B 1 75 ? 8.805 -11.273 -10.492 1 98.94 75 LEU B CA 1
ATOM 2956 C C . LEU B 1 75 ? 7.582 -11.969 -9.891 1 98.94 75 LEU B C 1
ATOM 2958 O O . LEU B 1 75 ? 6.445 -11.617 -10.211 1 98.94 75 LEU B O 1
ATOM 2962 N N . ALA B 1 76 ? 7.77 -12.977 -9.148 1 98.31 76 ALA B N 1
ATOM 2963 C CA . ALA B 1 76 ? 6.734 -13.703 -8.422 1 98.31 76 ALA B CA 1
ATOM 2964 C C . ALA B 1 76 ? 7.176 -14.008 -6.992 1 98.31 76 ALA B C 1
ATOM 2966 O O . ALA B 1 76 ? 8.062 -14.836 -6.773 1 98.31 76 ALA B O 1
ATOM 2967 N N . LEU B 1 77 ? 6.605 -13.32 -6.051 1 97.38 77 LEU B N 1
ATOM 2968 C CA . LEU B 1 77 ? 6.941 -13.492 -4.641 1 97.38 77 LEU B CA 1
ATOM 2969 C C . LEU B 1 77 ? 5.727 -13.945 -3.842 1 97.38 77 LEU B C 1
ATOM 2971 O O . LEU B 1 77 ? 4.594 -13.578 -4.164 1 97.38 77 LEU B O 1
ATOM 2975 N N . GLY B 1 78 ? 5.953 -14.805 -2.879 1 95.12 78 GLY B N 1
ATOM 2976 C CA . GLY B 1 78 ? 4.922 -15.18 -1.926 1 95.12 78 GLY B CA 1
ATOM 2977 C C . GLY B 1 78 ? 5.039 -14.453 -0.602 1 95.12 78 GLY B C 1
ATOM 2978 O O . GLY B 1 78 ? 6.098 -13.914 -0.274 1 95.12 78 GLY B O 1
ATOM 2979 N N . PRO B 1 79 ? 3.977 -14.438 0.12 1 94.56 79 PRO B N 1
ATOM 2980 C CA . PRO B 1 79 ? 3.992 -13.758 1.416 1 94.56 79 PRO B CA 1
ATOM 2981 C C . PRO B 1 79 ? 4.793 -14.516 2.473 1 94.56 79 PRO B C 1
ATOM 2983 O O . PRO B 1 79 ? 4.836 -15.75 2.453 1 94.56 79 PRO B O 1
ATOM 2986 N N . ASN B 1 80 ? 5.512 -13.758 3.26 1 94.81 80 ASN B N 1
ATOM 2987 C CA . ASN B 1 80 ? 5.988 -14.242 4.551 1 94.81 80 ASN B CA 1
ATOM 2988 C C . ASN B 1 80 ? 4.977 -13.969 5.66 1 94.81 80 ASN B C 1
ATOM 2990 O O . ASN B 1 80 ? 4.875 -12.836 6.148 1 94.81 80 ASN B O 1
ATOM 2994 N N . TYR B 1 81 ? 4.258 -14.891 6.129 1 88.62 81 TYR B N 1
ATOM 2995 C CA . TYR B 1 81 ? 3.129 -14.68 7.031 1 88.62 81 TYR B CA 1
ATOM 2996 C C . TYR B 1 81 ? 3.607 -14.305 8.43 1 88.62 81 TY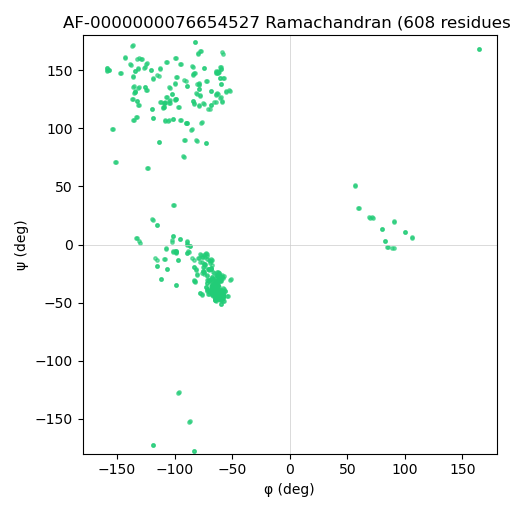R B C 1
ATOM 2998 O O . TYR B 1 81 ? 2.824 -13.812 9.242 1 88.62 81 TYR B O 1
ATOM 3006 N N . SER B 1 82 ? 4.906 -14.578 8.68 1 91.25 82 SER B N 1
ATOM 3007 C CA . SER B 1 82 ? 5.453 -14.117 9.953 1 91.25 82 SER B CA 1
ATOM 3008 C C . SER B 1 82 ? 5.715 -12.617 9.93 1 91.25 82 SER B C 1
ATOM 3010 O O . SER B 1 82 ? 5.773 -11.977 10.977 1 91.25 82 SER B O 1
ATOM 3012 N N . ASN B 1 83 ? 5.898 -12.102 8.75 1 93.62 83 ASN B N 1
ATOM 3013 C CA . ASN B 1 83 ? 6.059 -10.672 8.508 1 93.62 83 ASN B CA 1
ATOM 3014 C C . ASN B 1 83 ? 5.645 -10.297 7.086 1 93.62 83 ASN B C 1
ATOM 3016 O O . ASN B 1 83 ? 6.453 -10.359 6.16 1 93.62 83 ASN B O 1
ATOM 3020 N N . LEU B 1 84 ? 4.496 -9.812 6.938 1 93.75 84 LEU B N 1
ATOM 3021 C CA . LEU B 1 84 ? 3.891 -9.617 5.625 1 93.75 84 LEU B CA 1
ATOM 3022 C C . LEU B 1 84 ? 4.621 -8.523 4.848 1 93.75 84 LEU B C 1
ATOM 3024 O O . LEU B 1 84 ? 4.613 -8.523 3.615 1 93.75 84 LEU B O 1
ATOM 3028 N N . ASP B 1 85 ? 5.336 -7.648 5.527 1 95.62 85 ASP B N 1
ATOM 3029 C CA . ASP B 1 85 ? 6.02 -6.535 4.875 1 95.62 85 ASP B CA 1
ATOM 3030 C C . ASP B 1 85 ? 7.258 -7.016 4.121 1 95.62 85 ASP B C 1
ATOM 3032 O O . ASP B 1 85 ? 7.785 -6.305 3.266 1 95.62 85 ASP B O 1
ATOM 3036 N N . ASP B 1 86 ? 7.75 -8.219 4.406 1 97.25 86 ASP B N 1
ATOM 3037 C CA . ASP B 1 86 ? 8.938 -8.766 3.752 1 97.25 86 ASP B CA 1
ATOM 3038 C C . ASP B 1 86 ? 8.75 -8.828 2.238 1 97.25 86 ASP B C 1
ATOM 3040 O O . ASP B 1 86 ? 9.68 -8.555 1.479 1 97.25 86 ASP B O 1
ATOM 3044 N N . GLU B 1 87 ? 7.559 -9.203 1.853 1 98.31 87 GLU B N 1
ATOM 3045 C CA . GLU B 1 87 ? 7.297 -9.32 0.421 1 98.31 87 GLU B CA 1
ATOM 3046 C C . GLU B 1 87 ? 7.555 -8 -0.299 1 98.31 87 GLU B C 1
ATOM 3048 O O . GLU B 1 87 ? 8.188 -7.977 -1.357 1 98.31 87 GLU B O 1
ATOM 3053 N N . ARG B 1 88 ? 7.098 -6.926 0.259 1 98.31 88 ARG B N 1
ATOM 3054 C CA . ARG B 1 88 ? 7.336 -5.598 -0.299 1 98.31 88 ARG B CA 1
ATOM 3055 C C . ARG B 1 88 ? 8.82 -5.262 -0.292 1 98.31 88 ARG B C 1
ATOM 3057 O O . ARG B 1 88 ? 9.352 -4.746 -1.279 1 98.31 88 ARG B O 1
ATOM 3064 N N . ILE B 1 89 ? 9.508 -5.566 0.784 1 98.06 89 ILE B N 1
ATOM 3065 C CA . ILE B 1 89 ? 10.922 -5.262 0.946 1 98.06 89 ILE B CA 1
ATOM 3066 C C . ILE B 1 89 ? 11.742 -6.031 -0.09 1 98.06 89 ILE B C 1
ATOM 3068 O O . ILE B 1 89 ? 12.609 -5.465 -0.752 1 98.06 89 ILE B O 1
ATOM 3072 N N . TRP B 1 90 ? 11.438 -7.297 -0.281 1 98.56 90 TRP B N 1
ATOM 3073 C CA . TRP B 1 90 ? 12.117 -8.125 -1.266 1 98.56 90 TRP B CA 1
ATOM 3074 C C . TRP B 1 90 ? 11.875 -7.609 -2.68 1 98.56 90 TRP B C 1
ATOM 3076 O O . TRP B 1 90 ? 12.805 -7.492 -3.477 1 98.56 90 TRP B O 1
ATOM 3086 N N . ALA B 1 91 ? 10.609 -7.289 -2.971 1 98.69 91 ALA B N 1
ATOM 3087 C CA . ALA B 1 91 ? 10.266 -6.766 -4.289 1 98.69 91 ALA B CA 1
ATOM 3088 C C . ALA B 1 91 ? 11.039 -5.48 -4.59 1 98.69 91 ALA B C 1
ATOM 3090 O O . ALA B 1 91 ? 11.609 -5.328 -5.672 1 98.69 91 ALA B O 1
ATOM 3091 N N . GLN B 1 92 ? 11.062 -4.598 -3.611 1 98.06 92 GLN B N 1
ATOM 3092 C CA . GLN B 1 92 ? 11.781 -3.334 -3.762 1 98.06 92 GLN B CA 1
ATOM 3093 C C . GLN B 1 92 ? 13.258 -3.568 -4.066 1 98.06 92 GLN B C 1
ATOM 3095 O O . GLN B 1 92 ? 13.82 -2.936 -4.965 1 98.06 92 GLN B O 1
ATOM 3100 N N . ARG B 1 93 ? 13.867 -4.453 -3.377 1 98 93 ARG B N 1
ATOM 3101 C CA . ARG B 1 93 ? 15.281 -4.77 -3.549 1 98 93 ARG B CA 1
ATOM 3102 C C . ARG B 1 93 ? 15.547 -5.363 -4.93 1 98 93 ARG B C 1
ATOM 3104 O O . ARG B 1 93 ? 16.453 -4.914 -5.641 1 98 93 ARG B O 1
ATOM 3111 N N . ILE B 1 94 ? 14.742 -6.316 -5.324 1 98.81 94 ILE B N 1
ATOM 3112 C CA . ILE B 1 94 ? 14.938 -7.016 -6.59 1 98.81 94 ILE B CA 1
ATOM 3113 C C . ILE B 1 94 ? 14.727 -6.047 -7.754 1 98.81 94 ILE B C 1
ATOM 3115 O O . ILE B 1 94 ? 15.5 -6.035 -8.711 1 98.81 94 ILE B O 1
ATOM 3119 N N . ILE B 1 95 ? 13.695 -5.219 -7.664 1 98.75 95 ILE B N 1
ATOM 3120 C CA . ILE B 1 95 ? 13.383 -4.238 -8.703 1 98.75 95 ILE B CA 1
ATOM 3121 C C . ILE B 1 95 ? 14.555 -3.262 -8.844 1 98.75 95 ILE B C 1
ATOM 3123 O O . ILE B 1 95 ? 15.008 -2.99 -9.961 1 98.75 95 ILE B O 1
ATOM 3127 N N . ALA B 1 96 ? 15.055 -2.779 -7.711 1 98 96 ALA B N 1
ATOM 3128 C CA . ALA B 1 96 ? 16.156 -1.829 -7.746 1 98 96 ALA B CA 1
ATOM 3129 C C . ALA B 1 96 ? 17.406 -2.457 -8.367 1 98 96 ALA B C 1
ATOM 3131 O O . ALA B 1 96 ? 18.062 -1.839 -9.211 1 98 96 ALA B O 1
ATOM 3132 N N . LEU B 1 97 ? 17.734 -3.703 -7.969 1 98.56 97 LEU B N 1
ATOM 3133 C CA . LEU B 1 97 ? 18.906 -4.398 -8.484 1 98.56 97 LEU B CA 1
ATOM 3134 C C . LEU B 1 97 ? 18.734 -4.734 -9.961 1 98.56 97 LEU B C 1
ATOM 3136 O O . LEU B 1 97 ? 19.703 -4.688 -10.727 1 98.56 97 LEU B O 1
ATOM 3140 N N . ALA B 1 98 ? 17.5 -5.082 -10.375 1 98.81 98 ALA B N 1
ATOM 3141 C CA . ALA B 1 98 ? 17.219 -5.352 -11.781 1 98.81 98 ALA B CA 1
ATOM 3142 C C . ALA B 1 98 ? 17.469 -4.109 -12.633 1 98.81 98 ALA B C 1
ATOM 3144 O O . ALA B 1 98 ? 18.094 -4.188 -13.695 1 98.81 98 ALA B O 1
ATOM 3145 N N . LYS B 1 99 ? 17 -2.967 -12.164 1 98.25 99 LYS B N 1
ATOM 3146 C CA . LYS B 1 99 ? 17.234 -1.707 -12.867 1 98.25 99 LYS B CA 1
ATOM 3147 C C . LYS B 1 99 ? 18.719 -1.405 -13 1 98.25 99 LYS B C 1
ATOM 3149 O O . LYS B 1 99 ? 19.188 -1.034 -14.078 1 98.25 99 LYS B O 1
ATOM 3154 N N . LYS B 1 100 ? 19.391 -1.61 -11.953 1 97.69 100 LYS B N 1
ATOM 3155 C CA . LYS B 1 100 ? 20.844 -1.369 -11.945 1 97.69 100 LYS B CA 1
ATOM 3156 C C .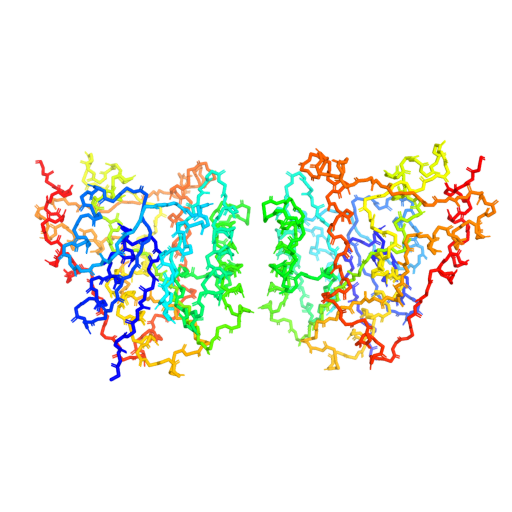 LYS B 1 100 ? 21.547 -2.295 -12.922 1 97.69 100 LYS B C 1
ATOM 3158 O O . LYS B 1 100 ? 22.531 -1.897 -13.555 1 97.69 100 LYS B O 1
ATOM 3163 N N . ALA B 1 101 ? 21.031 -3.508 -13.062 1 98 101 ALA B N 1
ATOM 3164 C CA . ALA B 1 101 ? 21.656 -4.516 -13.93 1 98 101 ALA B CA 1
ATOM 3165 C C . ALA B 1 101 ? 21.312 -4.27 -15.391 1 98 101 ALA B C 1
ATOM 3167 O O . ALA B 1 101 ? 21.828 -4.941 -16.281 1 98 101 ALA B O 1
ATOM 3168 N N . GLY B 1 102 ? 20.328 -3.359 -15.688 1 97.69 102 GLY B N 1
ATOM 3169 C CA . GLY B 1 102 ? 19.984 -3.012 -17.062 1 97.69 102 GLY B CA 1
ATOM 3170 C C . GLY B 1 102 ? 18.75 -3.729 -17.562 1 97.69 102 GLY B C 1
ATOM 3171 O O . GLY B 1 102 ? 18.484 -3.725 -18.766 1 97.69 102 GLY B O 1
ATOM 3172 N N . VAL B 1 103 ? 18.047 -4.371 -16.656 1 98.69 103 VAL B N 1
ATOM 3173 C CA . VAL B 1 103 ? 16.781 -4.996 -17.047 1 98.69 103 VAL B CA 1
ATOM 3174 C C . VAL B 1 103 ? 15.828 -3.936 -17.594 1 98.69 103 VAL B C 1
ATOM 3176 O O . VAL B 1 103 ? 15.695 -2.854 -17.016 1 98.69 103 VAL B O 1
ATOM 3179 N N . GLU B 1 104 ? 15.125 -4.266 -18.672 1 98.38 104 GLU B N 1
ATOM 3180 C CA . GLU B 1 104 ? 14.266 -3.287 -19.328 1 98.38 104 GLU B CA 1
ATOM 3181 C C . GLU B 1 104 ? 12.797 -3.691 -19.234 1 98.38 104 GLU B C 1
ATOM 3183 O O . GLU B 1 104 ? 11.906 -2.873 -19.469 1 98.38 104 GLU B O 1
ATOM 3188 N N . HIS B 1 105 ? 12.555 -4.949 -18.953 1 98.81 105 HIS B N 1
ATOM 3189 C CA . HIS B 1 105 ? 11.203 -5.492 -19.047 1 98.81 105 HIS B CA 1
ATOM 3190 C C . HIS B 1 105 ? 10.883 -6.383 -17.859 1 98.81 105 HIS B C 1
ATOM 3192 O O . HIS B 1 105 ? 11.625 -7.32 -17.547 1 98.81 105 HIS B O 1
ATOM 3198 N N . VAL B 1 106 ? 9.75 -6.062 -17.156 1 98.94 106 VAL B N 1
ATOM 3199 C CA . VAL B 1 106 ? 9.359 -6.855 -15.992 1 98.94 106 VAL B CA 1
ATOM 3200 C C . VAL B 1 106 ? 7.934 -7.367 -16.172 1 98.94 106 VAL B C 1
ATOM 3202 O O . VAL B 1 106 ? 7.062 -6.641 -16.656 1 98.94 106 VAL B O 1
ATOM 3205 N N . VAL B 1 107 ? 7.695 -8.609 -15.922 1 98.94 107 VAL B N 1
ATOM 3206 C CA . VAL B 1 107 ? 6.375 -9.195 -15.711 1 98.94 107 VAL B CA 1
ATOM 3207 C C . VAL B 1 107 ? 6.207 -9.578 -14.242 1 98.94 107 VAL B C 1
ATOM 3209 O O . VAL B 1 107 ? 6.988 -10.367 -13.703 1 98.94 107 VAL B O 1
ATOM 3212 N N . TYR B 1 108 ? 5.273 -8.984 -13.609 1 98.94 108 TYR B N 1
ATOM 3213 C CA . TYR B 1 108 ? 4.992 -9.266 -12.203 1 98.94 108 TYR B CA 1
ATOM 3214 C C . TYR B 1 108 ? 3.744 -10.125 -12.062 1 98.94 108 TYR B C 1
ATOM 3216 O O . TYR B 1 108 ? 2.684 -9.781 -12.586 1 98.94 108 TYR B O 1
ATOM 3224 N N . SER B 1 109 ? 3.918 -11.266 -11.391 1 98.88 109 SER B N 1
ATOM 3225 C CA . SER B 1 109 ? 2.773 -12.094 -11.023 1 98.88 109 SER B CA 1
ATOM 3226 C C . SER B 1 109 ? 2.223 -11.703 -9.656 1 98.88 109 SER B C 1
ATOM 3228 O O . SER B 1 109 ? 2.797 -12.07 -8.625 1 98.88 109 SER B O 1
ATOM 3230 N N . SER B 1 110 ? 1.146 -11.047 -9.617 1 98.44 110 SER B N 1
ATOM 3231 C CA . SER B 1 110 ? 0.456 -10.539 -8.438 1 98.44 110 SER B CA 1
ATOM 3232 C C . SER B 1 110 ? -0.657 -11.484 -7.996 1 98.44 110 SER B C 1
ATOM 3234 O O . SER B 1 110 ? -0.401 -12.648 -7.684 1 98.44 110 SER B O 1
ATOM 3236 N N . SER B 1 111 ? -1.87 -10.992 -7.824 1 97.44 111 SER B N 1
ATOM 3237 C CA . SER B 1 111 ? -3.041 -11.781 -7.441 1 97.44 111 SER B CA 1
ATOM 3238 C C . SER B 1 111 ? -4.332 -11.086 -7.867 1 97.44 111 SER B C 1
ATOM 3240 O O . SER B 1 111 ? -4.391 -9.859 -7.938 1 97.44 111 SER B O 1
ATOM 3242 N N . ILE B 1 112 ? -5.301 -11.906 -8.125 1 96.62 112 ILE B N 1
ATOM 3243 C CA . ILE B 1 112 ? -6.629 -11.359 -8.359 1 96.62 112 ILE B CA 1
ATOM 3244 C C . ILE B 1 112 ? -7.016 -10.422 -7.219 1 96.62 112 ILE B C 1
ATOM 3246 O O . ILE B 1 112 ? -6.785 -10.734 -6.047 1 96.62 112 ILE B O 1
ATOM 3250 N N . SER B 1 113 ? -7.504 -9.273 -7.488 1 96.56 113 SER B N 1
ATOM 3251 C CA . SER B 1 113 ? -8.055 -8.281 -6.57 1 96.56 113 SER B CA 1
ATOM 3252 C C . SER B 1 113 ? -6.961 -7.406 -5.977 1 96.56 113 SER B C 1
ATOM 3254 O O . SER B 1 113 ? -7.246 -6.457 -5.246 1 96.56 113 SER B O 1
ATOM 3256 N N . ALA B 1 114 ? -5.688 -7.645 -6.305 1 97.31 114 ALA B N 1
ATOM 3257 C CA . ALA B 1 114 ? -4.613 -6.82 -5.754 1 97.31 114 ALA B CA 1
ATOM 3258 C C . ALA B 1 114 ? -4.707 -5.387 -6.262 1 97.31 114 ALA B C 1
ATOM 3260 O O . ALA B 1 114 ? -4.199 -4.461 -5.625 1 97.31 114 ALA B O 1
ATOM 3261 N N . ASP B 1 115 ? -5.332 -5.156 -7.418 1 96.81 115 ASP B N 1
ATOM 3262 C CA . ASP B 1 115 ? -5.473 -3.816 -7.984 1 96.81 115 ASP B CA 1
ATOM 3263 C C . ASP B 1 115 ? -6.48 -2.988 -7.188 1 96.81 115 ASP B C 1
ATOM 3265 O O . ASP B 1 115 ? -6.41 -1.758 -7.18 1 96.81 115 ASP B O 1
ATOM 3269 N N . ALA B 1 116 ? -7.426 -3.688 -6.543 1 96.44 116 ALA B N 1
ATOM 3270 C CA . ALA B 1 116 ? -8.461 -3.025 -5.746 1 96.44 116 ALA B CA 1
ATOM 3271 C C . ALA B 1 116 ? -8.938 -3.926 -4.609 1 96.44 116 ALA B C 1
ATOM 3273 O O . ALA B 1 116 ? -10.094 -4.348 -4.59 1 96.44 116 ALA B O 1
ATOM 3274 N N . PRO B 1 117 ? -8.062 -4.109 -3.609 1 96.94 117 PRO B N 1
ATOM 3275 C CA . PRO B 1 117 ? -8.375 -5.055 -2.537 1 96.94 117 PRO B CA 1
ATOM 3276 C C . PRO B 1 117 ? -9.648 -4.688 -1.78 1 96.94 117 PRO B C 1
ATOM 3278 O O . PRO B 1 117 ? -10.352 -5.57 -1.287 1 96.94 117 PRO B O 1
ATOM 3281 N N . GLU B 1 118 ? -9.992 -3.381 -1.732 1 94.81 118 GLU B N 1
ATOM 3282 C CA . GLU B 1 118 ? -11.109 -2.881 -0.935 1 94.81 118 GLU B CA 1
ATOM 3283 C C . GLU B 1 118 ? -12.445 -3.348 -1.503 1 94.81 118 GLU B C 1
ATOM 3285 O O . GLU B 1 118 ? -13.477 -3.271 -0.827 1 94.81 118 GLU B O 1
ATOM 3290 N N . LYS B 1 119 ? -12.445 -3.834 -2.691 1 93.81 119 LYS B N 1
ATOM 3291 C CA . LYS B 1 119 ? -13.688 -4.309 -3.305 1 93.81 119 LYS B CA 1
ATOM 3292 C C . LYS B 1 119 ? -14.109 -5.652 -2.719 1 93.81 119 LYS B C 1
ATOM 3294 O O . LYS B 1 119 ? -15.258 -6.074 -2.883 1 93.81 119 LYS B O 1
ATOM 3299 N N . ARG B 1 120 ? -13.133 -6.336 -2.102 1 94.12 120 ARG B N 1
ATOM 3300 C CA . ARG B 1 120 ? -13.469 -7.555 -1.372 1 94.12 120 ARG B CA 1
ATOM 3301 C C . ARG B 1 120 ? -14.031 -7.23 0.008 1 94.12 120 ARG B C 1
ATOM 3303 O O . ARG B 1 120 ? -13.453 -6.434 0.749 1 94.12 120 ARG B O 1
ATOM 3310 N N . THR B 1 121 ? -15.234 -7.824 0.398 1 91.38 121 THR B N 1
ATOM 3311 C CA . THR B 1 121 ? -15.891 -7.305 1.591 1 91.38 121 THR B CA 1
ATOM 3312 C C . THR B 1 121 ? -16.312 -8.438 2.512 1 91.38 121 THR B C 1
ATOM 3314 O O . THR B 1 121 ? -16.969 -8.203 3.537 1 91.38 121 THR B O 1
ATOM 3317 N N . LEU B 1 122 ? -15.93 -9.703 2.158 1 93.31 122 LEU B N 1
ATOM 3318 C CA . LEU B 1 122 ? -16.484 -10.82 2.912 1 93.31 122 LEU B CA 1
ATOM 3319 C C . LEU B 1 122 ? -15.727 -11.023 4.219 1 93.31 122 LEU B C 1
ATOM 3321 O O . LEU B 1 122 ? -16.234 -11.672 5.141 1 93.31 122 LEU B O 1
ATOM 3325 N N . LEU B 1 123 ? -14.5 -10.539 4.266 1 93.56 123 LEU B N 1
ATOM 3326 C CA . LEU B 1 123 ? -13.727 -10.602 5.5 1 93.56 123 LEU B CA 1
ATOM 3327 C C . LEU B 1 123 ? -13.625 -9.227 6.148 1 93.56 123 LEU B C 1
ATOM 3329 O O . LEU B 1 123 ? -13.844 -8.203 5.492 1 93.56 123 LEU B O 1
ATOM 3333 N N . ARG B 1 124 ? -13.383 -9.25 7.434 1 92.38 124 ARG B N 1
ATOM 3334 C CA . ARG B 1 124 ? -13.141 -7.969 8.102 1 92.38 124 ARG B CA 1
ATOM 3335 C C . ARG B 1 124 ? -11.906 -7.277 7.535 1 92.38 124 ARG B C 1
ATOM 3337 O O . ARG B 1 124 ? -10.922 -7.938 7.195 1 92.38 124 ARG B O 1
ATOM 3344 N N . PRO B 1 125 ? -11.867 -6 7.504 1 92.81 125 PRO B N 1
ATOM 3345 C CA . PRO B 1 125 ? -10.773 -5.258 6.863 1 92.81 125 PRO B CA 1
ATOM 3346 C C . PRO B 1 125 ? -9.414 -5.535 7.5 1 92.81 125 PRO B C 1
ATOM 3348 O O . PRO B 1 125 ? -8.383 -5.414 6.836 1 92.81 125 PRO B O 1
ATOM 3351 N N . GLY B 1 126 ? -9.469 -5.93 8.742 1 92.19 126 GLY B N 1
ATOM 3352 C CA . GLY B 1 126 ? -8.211 -6.152 9.445 1 92.19 126 GLY B CA 1
ATOM 3353 C C . GLY B 1 126 ? -7.68 -7.566 9.289 1 92.19 126 GLY B C 1
ATOM 3354 O O . GLY B 1 126 ? -6.645 -7.91 9.859 1 92.19 126 GLY B O 1
ATOM 3355 N N . HIS B 1 127 ? -8.375 -8.359 8.516 1 92.25 127 HIS B N 1
ATOM 3356 C CA . HIS B 1 127 ? -7.941 -9.742 8.312 1 92.25 127 HIS B CA 1
ATOM 3357 C C . HIS B 1 127 ? -6.586 -9.797 7.609 1 92.25 127 HIS B C 1
ATOM 3359 O O . HIS B 1 127 ? -6.305 -8.977 6.727 1 92.25 127 HIS B O 1
ATOM 3365 N N . LEU B 1 128 ? -5.789 -10.797 7.918 1 90.69 128 LEU B N 1
ATOM 3366 C CA . LEU B 1 128 ? -4.422 -10.93 7.426 1 90.69 128 LEU B CA 1
ATOM 3367 C C . LEU B 1 128 ? -4.398 -11.016 5.906 1 90.69 128 LEU B C 1
ATOM 3369 O O . LEU B 1 128 ? -3.459 -10.531 5.27 1 90.69 128 LEU B O 1
ATOM 3373 N N . LEU B 1 129 ? -5.398 -11.531 5.305 1 91.75 129 LEU B N 1
ATOM 3374 C CA . LEU B 1 129 ? -5.434 -11.688 3.854 1 91.75 129 LEU B CA 1
ATOM 3375 C C . LEU B 1 129 ? -5.504 -10.328 3.162 1 91.75 129 LEU B C 1
ATOM 3377 O O . LEU B 1 129 ? -4.938 -10.148 2.08 1 91.75 129 LEU B O 1
ATOM 3381 N N . PHE B 1 130 ? -6.176 -9.422 3.789 1 93.25 130 PHE B N 1
ATOM 3382 C CA . PHE B 1 130 ? -6.234 -8.078 3.211 1 93.25 130 PHE B CA 1
ATOM 3383 C C . PHE B 1 130 ? -4.895 -7.375 3.344 1 93.25 130 PHE B C 1
ATOM 3385 O O . PHE B 1 130 ? -4.469 -6.66 2.43 1 93.25 130 PHE B O 1
ATOM 3392 N N . LYS B 1 131 ? -4.262 -7.586 4.449 1 93.75 131 LYS B N 1
ATOM 3393 C CA . LYS B 1 131 ? -2.916 -7.035 4.594 1 93.75 131 LYS B CA 1
ATOM 3394 C C . LYS B 1 131 ? -1.988 -7.551 3.5 1 93.75 131 LYS B C 1
ATOM 3396 O O . LYS B 1 131 ? -1.25 -6.777 2.887 1 93.75 131 LYS B O 1
ATOM 3401 N N . SER B 1 132 ? -2.1 -8.828 3.27 1 95.12 132 SER B N 1
ATOM 3402 C CA . SER B 1 132 ? -1.28 -9.438 2.227 1 95.12 132 SER B CA 1
ATOM 3403 C C . SER B 1 132 ? -1.647 -8.898 0.849 1 95.12 132 SER B C 1
ATOM 3405 O O . SER B 1 132 ? -0.768 -8.602 0.036 1 95.12 132 SER B O 1
ATOM 3407 N N . LEU B 1 133 ? -2.926 -8.75 0.586 1 96.5 133 LEU B N 1
ATOM 3408 C CA . LEU B 1 133 ? -3.393 -8.266 -0.707 1 96.5 133 LEU B CA 1
ATOM 3409 C C . LEU B 1 133 ? -2.961 -6.82 -0.934 1 96.5 133 LEU B C 1
ATOM 3411 O O . LEU B 1 133 ? -2.58 -6.449 -2.047 1 96.5 133 LEU B O 1
ATOM 3415 N N . PHE B 1 134 ? -2.955 -6.039 0.088 1 98 134 PHE B N 1
ATOM 3416 C CA . PHE B 1 134 ? -2.516 -4.652 -0.043 1 98 134 PHE B CA 1
ATOM 3417 C C . PHE B 1 134 ? -1.007 -4.582 -0.249 1 98 134 PHE B C 1
ATOM 3419 O O . PHE B 1 134 ? -0.509 -3.676 -0.921 1 98 134 PHE B O 1
ATOM 3426 N N . VAL B 1 135 ? -0.261 -5.547 0.311 1 98.19 135 VAL B N 1
ATOM 3427 C CA . VAL B 1 135 ? 1.165 -5.617 0.012 1 98.19 135 VAL B CA 1
ATOM 3428 C C . VAL B 1 135 ? 1.37 -5.828 -1.486 1 98.19 135 VAL B C 1
ATOM 3430 O O . VAL B 1 135 ? 2.201 -5.156 -2.105 1 98.19 135 VAL B O 1
ATOM 3433 N N . LYS B 1 136 ? 0.586 -6.672 -2.051 1 98.69 136 LYS B N 1
ATOM 3434 C CA . LYS B 1 136 ? 0.681 -6.891 -3.49 1 98.69 136 LYS B CA 1
ATOM 3435 C C . LYS B 1 136 ? 0.253 -5.648 -4.266 1 98.69 136 LYS B C 1
ATOM 3437 O O . LYS B 1 136 ? 0.826 -5.336 -5.312 1 98.69 136 LYS B O 1
ATOM 3442 N N . ASN B 1 137 ? -0.731 -4.996 -3.732 1 98.69 137 ASN B N 1
ATOM 3443 C CA . ASN B 1 137 ? -1.132 -3.725 -4.324 1 98.69 137 ASN B CA 1
ATOM 3444 C C . ASN B 1 137 ? 0.027 -2.732 -4.359 1 98.69 137 ASN B C 1
ATOM 3446 O O . ASN B 1 137 ? 0.268 -2.088 -5.383 1 98.69 137 ASN B O 1
ATOM 3450 N N . VAL B 1 138 ? 0.766 -2.678 -3.307 1 98.69 138 VAL B N 1
ATOM 3451 C CA . VAL B 1 138 ? 1.934 -1.809 -3.205 1 98.69 138 VAL B CA 1
ATOM 3452 C C . VAL B 1 138 ? 2.984 -2.232 -4.23 1 98.69 138 VAL B C 1
ATOM 3454 O O . VAL B 1 138 ? 3.572 -1.388 -4.91 1 98.69 138 VAL B O 1
ATOM 3457 N N . ILE B 1 139 ? 3.197 -3.5 -4.398 1 98.88 139 ILE B N 1
ATOM 3458 C CA . ILE B 1 139 ? 4.23 -4.004 -5.293 1 98.88 139 ILE B CA 1
ATOM 3459 C C . ILE B 1 139 ? 3.848 -3.711 -6.742 1 98.88 139 ILE B C 1
ATOM 3461 O O . ILE B 1 139 ? 4.707 -3.387 -7.566 1 98.88 139 ILE B O 1
ATOM 3465 N N . GLU B 1 140 ? 2.545 -3.844 -7.086 1 98.88 140 GLU B N 1
ATOM 3466 C CA . GLU B 1 140 ? 2.111 -3.416 -8.414 1 98.88 140 GLU B CA 1
ATOM 3467 C C . GLU B 1 140 ? 2.512 -1.969 -8.68 1 98.88 140 GLU B C 1
ATOM 3469 O O . GLU B 1 140 ? 3.035 -1.654 -9.758 1 98.88 140 GLU B O 1
ATOM 3474 N N . GLY B 1 141 ? 2.297 -1.128 -7.688 1 98.69 141 GLY B N 1
ATOM 3475 C CA . GLY B 1 141 ? 2.705 0.261 -7.824 1 98.69 141 GLY B CA 1
ATOM 3476 C C . GLY B 1 141 ? 4.203 0.428 -8 1 98.69 141 GLY B C 1
ATOM 3477 O O . GLY B 1 141 ? 4.652 1.236 -8.812 1 98.69 141 GLY B O 1
ATOM 3478 N N . LEU B 1 142 ? 5.008 -0.35 -7.238 1 98.69 142 LEU B N 1
ATOM 3479 C CA . LEU B 1 142 ? 6.461 -0.303 -7.355 1 98.69 142 LEU B CA 1
ATOM 3480 C C . LEU B 1 142 ? 6.898 -0.626 -8.781 1 98.69 142 LEU B C 1
ATOM 3482 O O . LEU B 1 142 ? 7.754 0.064 -9.344 1 98.69 142 LEU B O 1
ATOM 3486 N N . VAL B 1 143 ? 6.277 -1.638 -9.367 1 98.81 143 VAL B N 1
ATOM 3487 C CA . VAL B 1 143 ? 6.605 -2.064 -10.727 1 98.81 143 VAL B CA 1
ATOM 3488 C C . VAL B 1 143 ? 6.25 -0.96 -11.719 1 98.81 143 VAL B C 1
ATOM 3490 O O . VAL B 1 143 ? 7.051 -0.616 -12.586 1 98.81 143 VAL B O 1
ATOM 3493 N N . GLN B 1 144 ? 5.117 -0.372 -11.539 1 98.62 144 GLN B N 1
ATOM 3494 C CA . GLN B 1 144 ? 4.602 0.64 -12.453 1 98.62 144 GLN B CA 1
ATOM 3495 C C . GLN B 1 144 ? 5.461 1.9 -12.422 1 98.62 144 GLN B C 1
ATOM 3497 O O . GLN B 1 144 ? 5.625 2.574 -13.438 1 98.62 144 GLN B O 1
ATOM 3502 N N . ARG B 1 145 ? 6.074 2.166 -11.25 1 97.5 145 ARG B N 1
ATOM 3503 C CA . ARG B 1 145 ? 6.781 3.428 -11.07 1 97.5 145 ARG B CA 1
ATOM 3504 C C . ARG B 1 145 ? 8.281 3.248 -11.273 1 97.5 145 ARG B C 1
ATOM 3506 O O . ARG B 1 145 ? 9.031 4.227 -11.305 1 97.5 145 ARG B O 1
ATOM 3513 N N . ALA B 1 146 ? 8.766 2 -11.453 1 98 146 ALA B N 1
ATOM 3514 C CA . ALA B 1 146 ? 10.195 1.698 -11.406 1 98 146 ALA B CA 1
ATOM 3515 C C . ALA B 1 146 ? 10.914 2.264 -12.625 1 98 146 ALA B C 1
ATOM 3517 O O . ALA B 1 146 ? 12.141 2.414 -12.617 1 98 146 ALA B O 1
ATOM 3518 N N . GLY B 1 147 ? 10.195 2.549 -13.727 1 97.94 147 GLY B N 1
ATOM 3519 C CA . GLY B 1 147 ? 10.805 3.143 -14.906 1 97.94 147 GLY B CA 1
ATOM 3520 C C . GLY B 1 147 ? 11.312 2.113 -15.898 1 97.94 147 GLY B C 1
ATOM 3521 O O . GLY B 1 147 ? 12.188 2.408 -16.719 1 97.94 147 GLY B O 1
ATOM 3522 N N . PHE B 1 148 ? 10.828 0.867 -15.836 1 98.75 148 PHE B N 1
ATOM 3523 C CA . PHE B 1 148 ? 11.133 -0.113 -16.875 1 98.75 148 PHE B CA 1
ATOM 3524 C C . PHE B 1 148 ? 10.555 0.321 -18.219 1 98.75 148 PHE B C 1
ATOM 3526 O O . PHE B 1 148 ? 9.5 0.959 -18.266 1 98.75 148 PHE B O 1
ATOM 3533 N N . LYS B 1 149 ? 11.227 -0.055 -19.297 1 98.69 149 LYS B N 1
ATOM 3534 C CA . LYS B 1 149 ? 10.703 0.233 -20.641 1 98.69 149 LYS B CA 1
ATOM 3535 C C . LYS B 1 149 ? 9.336 -0.415 -20.844 1 98.69 149 LYS B C 1
ATOM 3537 O O . LYS B 1 149 ? 8.438 0.195 -21.422 1 98.69 149 LYS B O 1
ATOM 3542 N N . TYR B 1 150 ? 9.219 -1.674 -20.312 1 98.81 150 TYR B N 1
ATOM 3543 C CA . TYR B 1 150 ? 7.957 -2.4 -20.391 1 98.81 150 TYR B CA 1
ATOM 3544 C C . TYR B 1 150 ? 7.641 -3.076 -19.047 1 98.81 150 TYR B C 1
ATOM 3546 O O . TYR B 1 150 ? 8.547 -3.537 -18.359 1 98.81 150 TYR B O 1
ATOM 3554 N N . TRP B 1 151 ? 6.379 -3.104 -18.75 1 98.88 151 TRP B N 1
ATOM 3555 C CA . TRP B 1 151 ? 5.941 -3.904 -17.609 1 98.88 151 TRP B CA 1
ATOM 3556 C C . TRP B 1 151 ? 4.543 -4.465 -17.844 1 98.88 151 TRP B C 1
ATOM 3558 O O . TRP B 1 151 ? 3.746 -3.873 -18.578 1 98.88 151 TRP B O 1
ATOM 3568 N N . THR B 1 152 ? 4.285 -5.617 -17.328 1 98.88 152 THR B N 1
ATOM 3569 C CA . THR B 1 152 ? 2.99 -6.289 -17.312 1 98.88 152 THR B CA 1
ATOM 3570 C C . THR B 1 152 ? 2.703 -6.891 -15.938 1 98.88 152 THR B C 1
ATOM 3572 O O . THR B 1 152 ? 3.604 -7.434 -15.297 1 98.88 152 THR B O 1
ATOM 3575 N N . ILE B 1 153 ? 1.486 -6.707 -15.484 1 98.88 153 ILE B N 1
ATOM 3576 C CA . ILE B 1 153 ? 1.049 -7.336 -14.242 1 98.88 153 ILE B CA 1
ATOM 3577 C C . ILE B 1 153 ? 0.047 -8.445 -14.555 1 98.88 153 ILE B C 1
ATOM 3579 O O . ILE B 1 153 ? -0.947 -8.219 -15.242 1 98.88 153 ILE B O 1
ATOM 3583 N N . ILE B 1 154 ? 0.366 -9.617 -14.148 1 98.75 154 ILE B N 1
ATOM 3584 C CA . ILE B 1 154 ? -0.553 -10.75 -14.203 1 98.75 154 ILE B CA 1
ATOM 3585 C C . ILE B 1 154 ? -1.139 -11.016 -12.82 1 98.75 154 ILE B C 1
ATOM 3587 O O . ILE B 1 154 ? -0.41 -11.039 -11.828 1 98.75 154 ILE B O 1
ATOM 3591 N N . ARG B 1 155 ? -2.43 -11.117 -12.734 1 98.31 155 ARG B N 1
ATOM 3592 C CA . ARG B 1 155 ? -3.133 -11.398 -11.492 1 98.31 155 ARG B CA 1
ATOM 3593 C C . ARG B 1 155 ? -3.809 -12.758 -11.539 1 98.31 155 ARG B C 1
ATOM 3595 O O . ARG B 1 155 ? -5.004 -12.859 -11.828 1 98.31 155 ARG B O 1
ATOM 3602 N N . PRO B 1 156 ? -3.061 -13.797 -11.148 1 98 156 PRO B N 1
ATOM 3603 C CA . PRO B 1 156 ? -3.592 -15.156 -11.227 1 98 156 PRO B CA 1
ATOM 3604 C C . PRO B 1 156 ? -4.625 -15.453 -10.141 1 98 156 PRO B C 1
ATOM 3606 O O . PRO B 1 156 ? -4.609 -14.82 -9.078 1 98 156 PRO B O 1
ATOM 3609 N N . GLY B 1 157 ? -5.562 -16.406 -10.477 1 96.88 157 GLY B N 1
ATOM 3610 C CA . GLY B 1 157 ? -6.523 -16.906 -9.508 1 96.88 157 GLY B CA 1
ATOM 3611 C C . GLY B 1 157 ? -6.004 -18.078 -8.695 1 96.88 157 GLY B C 1
ATOM 3612 O O . GLY B 1 157 ? -4.812 -18.141 -8.391 1 96.88 157 GLY B O 1
ATOM 3613 N N . PHE B 1 158 ? -6.84 -18.938 -8.219 1 96.94 158 PHE B N 1
ATOM 3614 C CA . PHE B 1 158 ? -6.551 -20.109 -7.406 1 96.94 158 PHE B CA 1
ATOM 3615 C C . PHE B 1 158 ? -5.809 -21.156 -8.219 1 96.94 158 PHE B C 1
ATOM 3617 O O . PHE B 1 158 ? -6.328 -21.656 -9.227 1 96.94 158 PHE B O 1
ATOM 3624 N N . PHE B 1 159 ? -4.586 -21.547 -7.812 1 98.06 159 PHE B N 1
ATOM 3625 C CA . PHE B 1 159 ? -3.766 -22.469 -8.586 1 98.06 159 PHE B CA 1
ATOM 3626 C C . PHE B 1 159 ? -4.387 -23.859 -8.594 1 98.06 159 PHE B C 1
ATOM 3628 O O . PHE B 1 159 ? -4.727 -24.406 -7.547 1 98.06 159 PHE B O 1
ATOM 3635 N N . MET B 1 160 ? -4.477 -24.422 -9.742 1 98.19 160 MET B N 1
ATOM 3636 C CA . MET B 1 160 ? -4.93 -25.797 -9.875 1 98.19 160 MET B CA 1
ATOM 3637 C C . MET B 1 160 ? -4.02 -26.75 -9.094 1 98.19 160 MET B C 1
ATOM 3639 O O . MET B 1 160 ? -4.48 -27.75 -8.539 1 98.19 160 MET B O 1
ATOM 3643 N N . SER B 1 161 ? -2.787 -26.344 -8.961 1 97.38 161 SER B N 1
ATOM 3644 C CA . SER B 1 161 ? -1.771 -27.172 -8.305 1 97.38 161 SER B CA 1
ATOM 3645 C C . SER B 1 161 ? -1.995 -27.234 -6.801 1 97.38 161 SER B C 1
ATOM 3647 O O . SER B 1 161 ? -1.365 -28.031 -6.105 1 97.38 161 SER B O 1
ATOM 3649 N N . ASN B 1 162 ? -2.938 -26.422 -6.254 1 95.56 162 ASN B N 1
ATOM 3650 C CA . ASN B 1 162 ? -3.184 -26.391 -4.816 1 95.56 162 ASN B CA 1
ATOM 3651 C C . ASN B 1 162 ? -3.799 -27.688 -4.324 1 95.56 162 ASN B C 1
ATOM 3653 O O . ASN B 1 162 ? -3.812 -27.969 -3.121 1 95.56 162 ASN B O 1
ATOM 3657 N N . LEU B 1 163 ? -4.266 -28.547 -5.227 1 95.31 163 LEU B N 1
ATOM 3658 C CA . LEU B 1 163 ? -4.855 -29.828 -4.844 1 95.31 163 LEU B CA 1
ATOM 3659 C C . LEU B 1 163 ? -3.869 -30.969 -5.059 1 95.31 163 LEU B C 1
ATOM 3661 O O . LEU B 1 163 ? -4.23 -32.125 -4.934 1 95.31 163 LEU B O 1
ATOM 3665 N N . LEU B 1 164 ? -2.643 -30.594 -5.387 1 96.06 164 LEU B N 1
ATOM 3666 C CA . LEU B 1 164 ? -1.579 -31.594 -5.488 1 96.06 164 LEU B CA 1
ATOM 3667 C C . LEU B 1 164 ? -0.535 -31.391 -4.398 1 96.06 164 LEU B C 1
ATOM 3669 O O . LEU B 1 164 ? -0.362 -30.266 -3.902 1 96.06 164 LEU B O 1
ATOM 3673 N N . ALA B 1 165 ? 0.129 -32.5 -3.994 1 92.56 165 ALA B N 1
ATOM 3674 C CA . ALA B 1 165 ? 1.217 -32.406 -3.023 1 92.56 165 ALA B CA 1
ATOM 3675 C C . ALA B 1 165 ? 2.35 -31.516 -3.553 1 92.56 165 ALA B C 1
ATOM 3677 O O . ALA B 1 165 ? 2.607 -31.484 -4.758 1 92.56 165 ALA B O 1
ATOM 3678 N N . PRO B 1 166 ? 3.006 -30.734 -2.693 1 92.06 166 PRO B N 1
ATOM 3679 C CA . PRO B 1 166 ? 2.844 -30.734 -1.238 1 92.06 166 PRO B CA 1
ATOM 3680 C C . PRO B 1 166 ? 1.753 -29.781 -0.764 1 92.06 166 PRO B C 1
ATOM 3682 O O . PRO B 1 166 ? 1.324 -29.844 0.391 1 92.06 166 PRO B O 1
ATOM 3685 N N . LYS B 1 167 ? 1.145 -28.938 -1.615 1 90 167 LYS B N 1
ATOM 3686 C CA . LYS B 1 167 ? 0.211 -27.906 -1.198 1 90 167 LYS B CA 1
ATOM 3687 C C . LYS B 1 167 ? -1.103 -28.5 -0.708 1 90 167 LYS B C 1
ATOM 3689 O O . LYS B 1 167 ? -1.704 -28 0.245 1 90 167 LYS B O 1
ATOM 3694 N N . ALA B 1 168 ? -1.479 -29.609 -1.238 1 91.31 168 ALA B N 1
ATOM 3695 C CA . ALA B 1 168 ? -2.76 -30.234 -0.946 1 91.31 168 ALA B CA 1
ATOM 3696 C C . ALA B 1 168 ? -2.799 -30.766 0.488 1 91.31 168 ALA B C 1
ATOM 3698 O O . ALA B 1 168 ? -3.875 -31.016 1.033 1 91.31 168 ALA B O 1
ATOM 3699 N N . ARG B 1 169 ? -1.678 -30.875 1.088 1 89.38 169 ARG B N 1
ATOM 3700 C CA . ARG B 1 169 ? -1.596 -31.516 2.404 1 89.38 169 ARG B CA 1
ATOM 3701 C C . ARG B 1 169 ? -2.211 -30.609 3.475 1 89.38 169 ARG B C 1
ATOM 3703 O O . ARG B 1 169 ? -2.494 -31.062 4.586 1 89.38 169 ARG B O 1
ATOM 3710 N N . ILE B 1 170 ? -2.449 -29.391 3.113 1 85.5 170 ILE B N 1
ATOM 3711 C CA . ILE B 1 170 ? -3.109 -28.484 4.055 1 85.5 170 ILE B CA 1
ATOM 3712 C C . ILE B 1 170 ? -4.57 -28.906 4.223 1 85.5 170 ILE B C 1
ATOM 3714 O O . ILE B 1 170 ? -5.215 -28.547 5.207 1 85.5 170 ILE B O 1
ATOM 3718 N N . TYR B 1 171 ? -5.066 -29.625 3.24 1 90.38 171 TYR B N 1
ATOM 3719 C CA . TYR B 1 171 ? -6.426 -30.141 3.293 1 90.38 171 TYR B CA 1
ATOM 3720 C C . TYR B 1 171 ? -6.449 -31.547 3.883 1 90.38 171 TYR B C 1
ATOM 3722 O O . TYR B 1 171 ? -6.742 -32.5 3.18 1 90.38 171 TYR B O 1
ATOM 3730 N N . SER B 1 172 ? -6.305 -31.656 5.148 1 89.31 172 SER B N 1
ATOM 3731 C CA . SER B 1 172 ? -6.129 -32.938 5.828 1 89.31 172 SER B CA 1
ATOM 3732 C C . SER B 1 172 ? -7.32 -33.844 5.582 1 89.31 172 SER B C 1
ATOM 3734 O O . SER B 1 172 ? -7.145 -35.062 5.395 1 89.31 172 SER B O 1
ATOM 3736 N N . ASP B 1 173 ? -8.539 -33.344 5.57 1 91.06 173 ASP B N 1
ATOM 3737 C CA . ASP B 1 173 ? -9.758 -34.125 5.422 1 91.06 173 ASP B CA 1
ATOM 3738 C C . ASP B 1 173 ? -9.789 -34.844 4.07 1 91.06 173 ASP B C 1
ATOM 3740 O O . ASP B 1 173 ? -10.414 -35.875 3.928 1 91.06 173 ASP B O 1
ATOM 3744 N N . LEU B 1 174 ? -9.195 -34.25 3.105 1 91 174 LEU B N 1
ATOM 3745 C CA . LEU B 1 174 ? -9.133 -34.844 1.778 1 91 174 LEU B CA 1
ATOM 3746 C C . LEU B 1 174 ? -8.406 -36.188 1.823 1 91 174 LEU B C 1
ATOM 3748 O O . LEU B 1 174 ? -8.781 -37.125 1.11 1 91 174 LEU B O 1
ATOM 3752 N N . PHE B 1 175 ? -7.488 -36.312 2.691 1 91.06 175 PHE B N 1
ATOM 3753 C CA . PHE B 1 175 ? -6.66 -37.5 2.762 1 91.06 175 PHE B CA 1
ATOM 3754 C C . PHE B 1 175 ? -7.168 -38.438 3.846 1 91.06 175 PHE B C 1
ATOM 3756 O O . PHE B 1 175 ? -7.133 -39.656 3.678 1 91.06 175 PHE B O 1
ATOM 3763 N N . GLU B 1 176 ? -7.664 -37.844 4.879 1 91.81 176 GLU B N 1
ATOM 3764 C CA . GLU B 1 176 ? -8.109 -38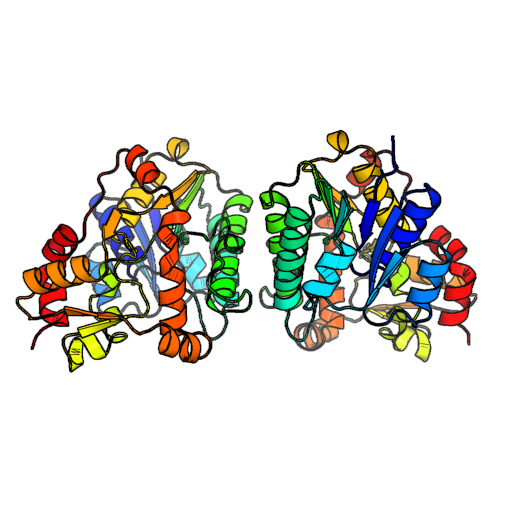.656 6.008 1 91.81 176 GLU B CA 1
ATOM 3765 C C . GLU B 1 176 ? -9.516 -39.188 5.781 1 91.81 176 GLU B C 1
ATOM 3767 O O . GLU B 1 176 ? -9.852 -40.281 6.242 1 91.81 176 GLU B O 1
ATOM 3772 N N . ARG B 1 177 ? -10.312 -38.438 5.066 1 94.69 177 ARG B N 1
ATOM 3773 C CA . ARG B 1 177 ? -11.727 -38.781 5 1 94.69 177 ARG B CA 1
ATOM 3774 C C . ARG B 1 177 ? -12.219 -38.812 3.561 1 94.69 177 ARG B C 1
ATOM 3776 O O . ARG B 1 177 ? -13.422 -38.938 3.312 1 94.69 177 ARG B O 1
ATOM 3783 N N . ASN B 1 178 ? -11.32 -38.562 2.609 1 96 178 ASN B N 1
ATOM 3784 C CA . ASN B 1 178 ? -11.68 -38.469 1.197 1 96 178 ASN B CA 1
ATOM 3785 C C . ASN B 1 178 ? -12.695 -37.375 0.939 1 96 178 ASN B C 1
ATOM 3787 O O . ASN B 1 178 ? -13.594 -37.5 0.102 1 96 178 ASN B O 1
ATOM 3791 N N . THR B 1 179 ? -12.602 -36.344 1.742 1 96.31 179 THR B N 1
ATOM 3792 C CA . THR B 1 179 ? -13.562 -35.25 1.672 1 96.31 179 THR B CA 1
ATOM 3793 C C . THR B 1 179 ? -12.852 -33.906 1.675 1 96.31 179 THR B C 1
ATOM 3795 O O . THR B 1 179 ? -12.008 -33.625 2.541 1 96.31 179 THR B O 1
ATOM 3798 N N . TRP B 1 180 ? -13.117 -33.125 0.649 1 95.69 180 TRP B N 1
ATOM 3799 C CA . TRP B 1 180 ? -12.711 -31.734 0.729 1 95.69 180 TRP B CA 1
ATOM 3800 C C . TRP B 1 180 ? -13.727 -30.922 1.517 1 95.69 180 TRP B C 1
ATOM 3802 O O . TRP B 1 180 ? -14.688 -30.391 0.946 1 95.69 180 TRP B O 1
ATOM 3812 N N . LEU B 1 181 ? -13.484 -30.859 2.83 1 94.94 181 LEU B N 1
ATOM 3813 C CA . LEU B 1 181 ? -14.32 -30.016 3.672 1 94.94 181 LEU B CA 1
ATOM 3814 C C . LEU B 1 181 ? -13.914 -28.547 3.547 1 94.94 181 LEU B C 1
ATOM 3816 O O . LEU B 1 181 ? -12.773 -28.188 3.855 1 94.94 181 LEU B O 1
ATOM 3820 N N . THR B 1 182 ? -14.836 -27.703 3.094 1 95.75 182 THR B N 1
ATOM 3821 C CA . THR B 1 182 ? -14.453 -26.359 2.721 1 95.75 182 THR B CA 1
ATOM 3822 C C . THR B 1 182 ? -15.484 -25.344 3.205 1 95.75 182 THR B C 1
ATOM 3824 O O . THR B 1 182 ? -16.656 -25.688 3.422 1 95.75 182 THR B O 1
ATOM 3827 N N . ALA B 1 183 ? -15.047 -24.141 3.393 1 96.31 183 ALA B N 1
ATOM 3828 C CA . ALA B 1 183 ? -15.93 -23.031 3.768 1 96.31 183 ALA B CA 1
ATOM 3829 C C . ALA B 1 183 ? -16.484 -22.344 2.531 1 96.31 183 ALA B C 1
ATOM 3831 O O . ALA B 1 183 ? -17.156 -21.312 2.641 1 96.31 183 ALA B O 1
ATOM 3832 N N . LEU B 1 184 ? -16.125 -22.797 1.323 1 96.69 184 LEU B N 1
ATOM 3833 C CA . LEU B 1 184 ? -16.812 -22.344 0.114 1 96.69 184 LEU B CA 1
ATOM 3834 C C . LEU B 1 184 ? -18.297 -22.641 0.181 1 96.69 184 LEU B C 1
ATOM 3836 O O . LEU B 1 184 ? -18.75 -23.375 1.064 1 96.69 184 LEU B O 1
ATOM 3840 N N . LYS B 1 185 ? -19.062 -22.016 -0.666 1 96.88 185 LYS B N 1
ATOM 3841 C CA . LYS B 1 185 ? -20.453 -22.391 -0.884 1 96.88 185 LYS B CA 1
ATOM 3842 C C . LYS B 1 185 ? -20.594 -23.359 -2.066 1 96.88 185 LYS B C 1
ATOM 3844 O O . LYS B 1 185 ? -19.719 -23.391 -2.945 1 96.88 185 LYS B O 1
ATOM 3849 N N . PRO B 1 186 ? -21.656 -24.141 -2.072 1 96.31 186 PRO B N 1
ATOM 3850 C CA . PRO B 1 186 ? -21.797 -25.125 -3.154 1 96.31 186 PRO B CA 1
ATOM 3851 C C . PRO B 1 186 ? -21.812 -24.469 -4.539 1 96.31 186 PRO B C 1
ATOM 3853 O O . PRO B 1 186 ? -21.359 -25.078 -5.512 1 96.31 186 PRO B O 1
ATOM 3856 N N . ASP B 1 187 ? -22.234 -23.203 -4.59 1 96.31 187 ASP B N 1
ATOM 3857 C CA . ASP B 1 187 ? -22.375 -22.547 -5.895 1 96.31 187 ASP B CA 1
ATOM 3858 C C . ASP B 1 187 ? -21.203 -21.609 -6.168 1 96.31 187 ASP B C 1
ATOM 3860 O O . ASP B 1 187 ? -21.156 -20.953 -7.207 1 96.31 187 ASP B O 1
ATOM 3864 N N . THR B 1 188 ? -20.25 -21.578 -5.227 1 96.88 188 THR B N 1
ATOM 3865 C CA . THR B 1 188 ? -19.062 -20.75 -5.457 1 96.88 188 THR B CA 1
ATOM 3866 C C . THR B 1 188 ? -18.266 -21.266 -6.641 1 96.88 188 THR B C 1
ATOM 3868 O O . THR B 1 188 ? -17.859 -22.438 -6.66 1 96.88 188 THR B O 1
ATOM 3871 N N . LYS B 1 189 ? -18.047 -20.453 -7.617 1 96.69 189 LYS B N 1
ATOM 3872 C CA . LYS B 1 189 ? -17.141 -20.797 -8.711 1 96.69 189 LYS B CA 1
ATOM 3873 C C . LYS B 1 189 ? -15.758 -20.203 -8.484 1 96.69 189 LYS B C 1
ATOM 3875 O O . LYS B 1 189 ? -15.586 -18.984 -8.484 1 96.69 189 LYS B O 1
ATOM 3880 N N . LEU B 1 190 ? -14.789 -21.062 -8.367 1 97.12 190 LEU B N 1
ATOM 3881 C CA . LEU B 1 190 ? -13.414 -20.625 -8.148 1 97.12 190 LEU B CA 1
ATOM 3882 C C . LEU B 1 190 ? -12.781 -20.156 -9.445 1 97.12 190 LEU B C 1
ATOM 3884 O O . LEU B 1 190 ? -12.969 -20.766 -10.5 1 97.12 190 LEU B O 1
ATOM 3888 N N . ASN B 1 191 ? -12.117 -19.016 -9.398 1 97.5 191 ASN B N 1
ATOM 3889 C CA . ASN B 1 191 ? -11.258 -18.562 -10.492 1 97.5 191 ASN B CA 1
ATOM 3890 C C . ASN B 1 191 ? -9.969 -19.375 -10.562 1 97.5 191 ASN B C 1
ATOM 3892 O O . ASN B 1 191 ? -8.945 -18.969 -10 1 97.5 191 ASN B O 1
ATOM 3896 N N . LEU B 1 192 ? -9.992 -20.484 -11.266 1 97.94 192 LEU B N 1
ATOM 3897 C CA . LEU B 1 192 ? -8.836 -21.375 -11.312 1 97.94 192 LEU B CA 1
ATOM 3898 C C . LEU B 1 192 ? -7.82 -20.891 -12.344 1 97.94 192 LEU B C 1
ATOM 3900 O O . LEU B 1 192 ? -8.195 -20.375 -13.391 1 97.94 192 LEU B O 1
ATOM 3904 N N . VAL B 1 193 ? -6.609 -21.156 -12.031 1 98.38 193 VAL B N 1
ATOM 3905 C CA . VAL B 1 193 ? -5.566 -20.875 -13.016 1 98.38 193 VAL B CA 1
ATOM 3906 C C . VAL B 1 193 ? -4.602 -22.062 -13.102 1 98.38 193 VAL B C 1
ATOM 3908 O O . VAL B 1 193 ? -4.211 -22.625 -12.078 1 98.38 193 VAL B O 1
ATOM 3911 N N . ASP B 1 194 ? -4.344 -22.438 -14.305 1 98.5 194 ASP B N 1
ATOM 3912 C CA . ASP B 1 194 ? -3.234 -23.344 -14.586 1 98.5 194 ASP B CA 1
ATOM 3913 C C . ASP B 1 194 ? -1.896 -22.609 -14.5 1 98.5 194 ASP B C 1
ATOM 3915 O O . ASP B 1 194 ? -1.671 -21.641 -15.219 1 98.5 194 ASP B O 1
ATOM 3919 N N . PRO B 1 195 ? -0.992 -23.047 -13.648 1 98 195 PRO B N 1
ATOM 3920 C CA . PRO B 1 195 ? 0.306 -22.375 -13.586 1 98 195 PRO B CA 1
ATOM 3921 C C . PRO B 1 195 ? 0.967 -22.234 -14.953 1 98 195 PRO B C 1
ATOM 3923 O O . PRO B 1 195 ? 1.677 -21.25 -15.203 1 98 195 PRO B O 1
ATOM 3926 N N . GLN B 1 196 ? 0.729 -23.141 -15.859 1 98.06 196 GLN B N 1
ATOM 3927 C CA . GLN B 1 196 ? 1.266 -23.031 -17.203 1 98.06 196 GLN B CA 1
ATOM 3928 C C . GLN B 1 196 ? 0.715 -21.812 -17.938 1 98.06 196 GLN B C 1
ATOM 3930 O O . GLN B 1 196 ? 1.396 -21.219 -18.781 1 98.06 196 GLN B O 1
ATOM 3935 N N . ASP B 1 197 ? -0.521 -21.484 -17.609 1 98.69 197 ASP B N 1
ATOM 3936 C CA . ASP B 1 197 ? -1.102 -20.312 -18.234 1 98.69 197 ASP B CA 1
ATOM 3937 C C . ASP B 1 197 ? -0.398 -19.031 -17.781 1 98.69 197 ASP B C 1
ATOM 3939 O O . ASP B 1 197 ? -0.246 -18.094 -18.562 1 98.69 197 ASP B O 1
ATOM 3943 N N . ILE B 1 198 ? 0.034 -18.969 -16.516 1 98.75 198 ILE B N 1
ATOM 3944 C CA . ILE B 1 198 ? 0.828 -17.844 -16.047 1 98.75 198 ILE B CA 1
ATOM 3945 C C . ILE B 1 198 ? 2.109 -17.734 -16.875 1 98.75 198 ILE B C 1
ATOM 3947 O O . ILE B 1 198 ? 2.477 -16.641 -17.312 1 98.75 198 ILE B O 1
ATOM 3951 N N . ALA B 1 199 ? 2.764 -18.859 -17.125 1 98.75 199 ALA B N 1
ATOM 3952 C CA . ALA B 1 199 ? 3.992 -18.906 -17.906 1 98.75 199 ALA B CA 1
ATOM 3953 C C . ALA B 1 199 ? 3.74 -18.484 -19.359 1 98.75 199 ALA B C 1
ATOM 3955 O O . ALA B 1 199 ? 4.523 -17.719 -19.922 1 98.75 199 ALA B O 1
ATOM 3956 N N . LYS B 1 200 ? 2.641 -18.969 -19.953 1 98.62 200 LYS B N 1
ATOM 3957 C CA . LYS B 1 200 ? 2.291 -18.594 -21.328 1 98.62 200 LYS B CA 1
ATOM 3958 C C . LYS B 1 200 ? 2.092 -17.094 -21.453 1 98.62 200 LYS B C 1
ATOM 3960 O O . LYS B 1 200 ? 2.586 -16.469 -22.391 1 98.62 200 LYS B O 1
ATOM 3965 N N . PHE B 1 201 ? 1.377 -16.531 -20.5 1 98.69 201 PHE B N 1
ATOM 3966 C CA . PHE B 1 201 ? 1.117 -15.102 -20.531 1 98.69 201 PHE B CA 1
ATOM 3967 C C . PHE B 1 201 ? 2.398 -14.312 -20.297 1 98.69 201 PHE B C 1
ATOM 3969 O O . PHE B 1 201 ? 2.629 -13.281 -20.922 1 98.69 201 PHE B O 1
ATOM 3976 N N . ALA B 1 202 ? 3.252 -14.789 -19.328 1 98.75 202 ALA B N 1
ATOM 3977 C CA . ALA B 1 202 ? 4.535 -14.133 -19.094 1 98.75 202 ALA B CA 1
ATOM 3978 C C . ALA B 1 202 ? 5.391 -14.133 -20.359 1 98.75 202 ALA B C 1
ATOM 3980 O O . ALA B 1 202 ? 5.949 -13.102 -20.734 1 98.75 202 ALA B O 1
ATOM 3981 N N . PHE B 1 203 ? 5.438 -15.25 -21.047 1 98.31 203 PHE B N 1
ATOM 3982 C CA . PHE B 1 203 ? 6.207 -15.367 -22.281 1 98.31 203 PHE B CA 1
ATOM 3983 C C . PHE B 1 203 ? 5.645 -14.453 -23.375 1 98.31 203 PHE B C 1
ATOM 3985 O O . PHE B 1 203 ? 6.395 -13.75 -24.047 1 98.31 203 PHE B O 1
ATOM 3992 N N . ALA B 1 204 ? 4.34 -14.508 -23.516 1 98.44 204 ALA B N 1
ATOM 3993 C CA . ALA B 1 204 ? 3.699 -13.656 -24.516 1 98.44 204 ALA B CA 1
ATOM 3994 C C . ALA B 1 204 ? 4 -12.18 -24.266 1 98.44 204 ALA B C 1
ATOM 3996 O O . ALA B 1 204 ? 4.309 -11.43 -25.188 1 98.44 204 ALA B O 1
ATOM 3997 N N . ALA B 1 205 ? 3.928 -11.797 -23 1 98.5 205 ALA B N 1
ATOM 3998 C CA . ALA B 1 205 ? 4.238 -10.414 -22.625 1 98.5 205 ALA B CA 1
ATOM 3999 C C . ALA B 1 205 ? 5.68 -10.062 -22.984 1 98.5 205 ALA B C 1
ATOM 4001 O O . ALA B 1 205 ? 5.941 -9.016 -23.578 1 98.5 205 ALA B O 1
ATOM 4002 N N . PHE B 1 206 ? 6.633 -10.945 -22.703 1 98.38 206 PHE B N 1
ATOM 4003 C CA . PHE B 1 206 ? 8.047 -10.719 -23 1 98.38 206 PHE B CA 1
ATOM 4004 C C . PHE B 1 206 ? 8.281 -10.672 -24.5 1 98.38 206 PHE B C 1
ATOM 4006 O O . PHE B 1 206 ? 9.117 -9.906 -24.984 1 98.38 206 PHE B O 1
ATOM 4013 N N . ASN B 1 207 ? 7.531 -11.445 -25.188 1 97 207 ASN B N 1
ATOM 4014 C CA . ASN B 1 207 ? 7.742 -11.609 -26.625 1 97 207 ASN B CA 1
ATOM 4015 C C . ASN B 1 207 ? 7.09 -10.477 -27.406 1 97 207 ASN B C 1
ATOM 4017 O O . ASN B 1 207 ? 7.551 -10.133 -28.5 1 97 207 ASN B O 1
ATOM 4021 N N . GLU B 1 208 ? 5.988 -9.953 -26.906 1 97.81 208 GLU B N 1
ATOM 4022 C CA . GLU B 1 208 ? 5.262 -8.859 -27.531 1 97.81 208 GLU B CA 1
ATOM 4023 C C . GLU B 1 208 ? 5.105 -7.68 -26.562 1 97.81 208 GLU B C 1
ATOM 4025 O O . GLU B 1 208 ? 3.988 -7.301 -26.219 1 97.81 208 GLU B O 1
ATOM 4030 N N . PRO B 1 209 ? 6.227 -7.07 -26.219 1 97.69 209 PRO B N 1
ATOM 4031 C CA . PRO B 1 209 ? 6.227 -6.07 -25.156 1 97.69 209 PRO B CA 1
ATOM 4032 C C . PRO B 1 209 ? 5.254 -4.922 -25.422 1 97.69 209 PRO B C 1
ATOM 4034 O O . PRO B 1 209 ? 4.578 -4.453 -24.5 1 97.69 209 PRO B O 1
ATOM 4037 N N . GLU B 1 210 ? 5.086 -4.43 -26.656 1 98.25 210 GLU B N 1
ATOM 4038 C CA . GLU B 1 210 ? 4.219 -3.291 -26.953 1 98.25 210 GLU B CA 1
ATOM 4039 C C . GLU B 1 210 ? 2.756 -3.627 -26.688 1 98.25 210 GLU B C 1
ATOM 4041 O O . GLU B 1 210 ? 1.993 -2.783 -26.219 1 98.25 210 GLU B O 1
ATOM 4046 N N . ARG B 1 211 ? 2.422 -4.84 -26.938 1 98 211 ARG B N 1
ATOM 4047 C CA . ARG B 1 211 ? 1.042 -5.293 -26.797 1 98 211 ARG B CA 1
ATOM 4048 C C . ARG B 1 211 ? 0.655 -5.383 -25.312 1 98 211 ARG B C 1
ATOM 4050 O O . ARG B 1 211 ? -0.486 -5.094 -24.953 1 98 211 ARG B O 1
ATOM 4057 N N . PHE B 1 212 ? 1.595 -5.711 -24.5 1 98.56 212 PHE B N 1
ATOM 4058 C CA . PHE B 1 212 ? 1.279 -6.051 -23.125 1 98.56 212 PHE B CA 1
ATOM 4059 C C . PHE B 1 212 ? 1.732 -4.945 -22.172 1 98.56 212 PHE B C 1
ATOM 4061 O O . PHE B 1 212 ? 1.408 -4.965 -20.984 1 98.56 212 PHE B O 1
ATOM 4068 N N . HIS B 1 213 ? 2.398 -3.908 -22.703 1 98.75 213 HIS B N 1
ATOM 4069 C CA . HIS B 1 213 ? 2.932 -2.846 -21.859 1 98.75 213 HIS B CA 1
ATOM 4070 C C . HIS B 1 213 ? 1.814 -2.111 -21.125 1 98.75 213 HIS B C 1
ATOM 4072 O O . HIS B 1 213 ? 0.794 -1.767 -21.734 1 98.75 213 HIS B O 1
ATOM 4078 N N . GLU B 1 214 ? 1.973 -1.968 -19.812 1 98.62 214 GLU B N 1
ATOM 4079 C CA . GLU B 1 214 ? 1.105 -1.211 -18.922 1 98.62 214 GLU B CA 1
ATOM 4080 C C . GLU B 1 214 ? -0.248 -1.895 -18.75 1 98.62 214 GLU B C 1
ATOM 4082 O O . GLU B 1 214 ? -1.232 -1.252 -18.375 1 98.62 214 GLU B O 1
ATOM 4087 N N . GLU B 1 215 ? -0.26 -3.264 -19.016 1 98.12 215 GLU B N 1
ATOM 4088 C CA . GLU B 1 215 ? -1.498 -4.02 -18.844 1 98.12 215 GLU B CA 1
ATOM 4089 C C . GLU B 1 215 ? -1.511 -4.77 -17.516 1 98.12 215 GLU B C 1
ATOM 4091 O O . GLU B 1 215 ? -0.475 -5.27 -17.078 1 98.12 215 GLU B O 1
ATOM 4096 N N . GLY B 1 216 ? -2.662 -4.766 -16.859 1 97.75 216 GLY B N 1
ATOM 4097 C CA . GLY B 1 216 ? -3.014 -5.68 -15.781 1 97.75 216 GLY B CA 1
ATOM 4098 C C . GLY B 1 216 ? -3.996 -6.754 -16.203 1 97.75 216 GLY B C 1
ATOM 4099 O O . GLY B 1 216 ? -5.086 -6.449 -16.688 1 97.75 216 GLY B O 1
ATOM 4100 N N . ILE B 1 217 ? -3.621 -7.984 -16.047 1 97.88 217 ILE B N 1
ATOM 4101 C CA . ILE B 1 217 ? -4.414 -9.086 -16.578 1 97.88 217 ILE B CA 1
ATOM 4102 C C . ILE B 1 217 ? -4.871 -9.992 -15.453 1 97.88 217 ILE B C 1
ATOM 4104 O O . ILE B 1 217 ? -4.059 -10.68 -14.828 1 97.88 217 ILE B O 1
ATOM 4108 N N . ASP B 1 218 ? -6.188 -9.953 -15.156 1 97.81 218 ASP B N 1
ATOM 4109 C CA . ASP B 1 218 ? -6.754 -11.008 -14.32 1 97.81 218 ASP B CA 1
ATOM 4110 C C . ASP B 1 218 ? -6.789 -12.344 -15.062 1 97.81 218 ASP B C 1
ATOM 4112 O O . ASP B 1 218 ? -7.484 -12.477 -16.062 1 97.81 218 ASP B O 1
ATOM 4116 N N . LEU B 1 219 ? -6.074 -13.297 -14.562 1 98.12 219 LEU B N 1
ATOM 4117 C CA . LEU B 1 219 ? -5.906 -14.539 -15.305 1 98.12 219 LEU B CA 1
ATOM 4118 C C . LEU B 1 219 ? -6.688 -15.672 -14.648 1 98.12 219 LEU B C 1
ATOM 4120 O O . LEU B 1 219 ? -6.32 -16.141 -13.57 1 98.12 219 LEU B O 1
ATOM 4124 N N . VAL B 1 220 ? -7.746 -16.047 -15.258 1 97.94 220 VAL B N 1
ATOM 4125 C CA . VAL B 1 220 ? -8.602 -17.172 -14.891 1 97.94 220 VAL B CA 1
ATOM 4126 C C . VAL B 1 220 ? -8.641 -18.188 -16.031 1 97.94 220 VAL B C 1
ATOM 4128 O O . VAL B 1 220 ? -9.117 -17.875 -17.125 1 97.94 220 VAL B O 1
ATOM 4131 N N . SER B 1 221 ? -8.156 -19.375 -15.781 1 98.06 221 SER B N 1
ATOM 4132 C CA . SER B 1 221 ? -8.156 -20.406 -16.812 1 98.06 221 SER B CA 1
ATOM 4133 C C . SER B 1 221 ? -9.531 -21.031 -16.969 1 98.06 221 SER B C 1
ATOM 4135 O O . SER B 1 221 ? -9.977 -21.297 -18.094 1 98.06 221 SER B O 1
ATOM 4137 N N . GLU B 1 222 ? -10.156 -21.266 -15.82 1 97.19 222 GLU B N 1
ATOM 4138 C CA . GLU B 1 222 ? -11.453 -21.938 -15.75 1 97.19 222 GLU B CA 1
ATOM 4139 C C . GLU B 1 222 ? -12.172 -21.625 -14.445 1 97.19 222 GLU B C 1
ATOM 4141 O O . GLU B 1 222 ? -11.531 -21.297 -13.445 1 97.19 222 GLU B O 1
ATOM 4146 N N . ARG B 1 223 ? -13.477 -21.656 -14.469 1 97.56 223 ARG B N 1
ATOM 4147 C CA . ARG B 1 223 ? -14.266 -21.562 -13.242 1 97.56 223 ARG B CA 1
ATOM 4148 C C . ARG B 1 223 ? -14.977 -22.875 -12.938 1 97.56 223 ARG B C 1
ATOM 4150 O O . ARG B 1 223 ? -15.703 -23.391 -13.781 1 97.56 223 ARG B O 1
ATOM 4157 N N . LEU B 1 224 ? -14.711 -23.391 -11.797 1 98 224 LEU B N 1
ATOM 4158 C CA . LEU B 1 224 ? -15.352 -24.625 -11.32 1 98 224 LEU B CA 1
ATOM 4159 C C . LEU B 1 224 ? -15.805 -24.469 -9.875 1 98 224 LEU B C 1
ATOM 4161 O O . LEU B 1 224 ? -15.203 -23.719 -9.102 1 98 224 LEU B O 1
ATOM 4165 N N . THR B 1 225 ? -16.859 -25.156 -9.57 1 98.06 225 THR B N 1
ATOM 4166 C CA . THR B 1 225 ? -17.234 -25.297 -8.164 1 98.06 225 THR B CA 1
ATOM 4167 C C . THR B 1 225 ? -16.359 -26.344 -7.469 1 98.06 225 THR B C 1
ATOM 4169 O O . THR B 1 225 ? -15.641 -27.094 -8.125 1 98.06 225 THR B O 1
ATOM 4172 N N . ALA B 1 226 ? -16.469 -26.297 -6.176 1 97.75 226 ALA B N 1
ATOM 4173 C CA . ALA B 1 226 ? -15.719 -27.297 -5.406 1 97.75 226 ALA B CA 1
ATOM 4174 C C . ALA B 1 226 ? -16.141 -28.719 -5.785 1 97.75 226 ALA B C 1
ATOM 4176 O O . ALA B 1 226 ? -15.289 -29.594 -5.93 1 97.75 226 ALA B O 1
ATOM 4177 N N . VAL B 1 227 ? -17.422 -28.922 -5.984 1 98.19 227 VAL B N 1
ATOM 4178 C CA . VAL B 1 227 ? -17.953 -30.234 -6.336 1 98.19 227 VAL B CA 1
ATOM 4179 C C . VAL B 1 227 ? -17.406 -30.672 -7.688 1 98.19 227 VAL B C 1
ATOM 4181 O O . VAL B 1 227 ? -16.922 -31.797 -7.836 1 98.19 227 VAL B O 1
ATOM 4184 N N . GLN B 1 228 ? -17.406 -29.812 -8.633 1 98.5 228 GLN B N 1
ATOM 4185 C CA . GLN B 1 228 ? -16.906 -30.125 -9.961 1 98.5 228 GLN B CA 1
ATOM 4186 C C . GLN B 1 228 ? -15.414 -30.469 -9.914 1 98.5 228 GLN B C 1
ATOM 4188 O O . GLN B 1 228 ? -14.961 -31.406 -10.562 1 98.5 228 GLN B O 1
ATOM 4193 N N . MET B 1 229 ? -14.617 -29.719 -9.172 1 98.25 229 MET B N 1
ATOM 4194 C CA . MET B 1 229 ? -13.18 -29.953 -9.055 1 98.25 229 MET B CA 1
ATOM 4195 C C . MET B 1 229 ? -12.898 -31.328 -8.469 1 98.25 229 MET B C 1
ATOM 4197 O O . MET B 1 229 ? -12.07 -32.062 -8.992 1 98.25 229 MET B O 1
ATOM 4201 N N . ILE B 1 230 ? -13.688 -31.625 -7.457 1 97.75 230 ILE B N 1
ATOM 4202 C CA . ILE B 1 230 ? -13.445 -32.875 -6.754 1 97.75 230 ILE B CA 1
ATOM 4203 C C . ILE B 1 230 ? -13.883 -34.062 -7.629 1 97.75 230 ILE B C 1
ATOM 4205 O O . ILE B 1 230 ? -13.242 -35.125 -7.625 1 97.75 230 ILE B O 1
ATOM 4209 N N . GLU B 1 231 ? -14.922 -33.906 -8.359 1 97.94 231 GLU B N 1
ATOM 4210 C CA . GLU B 1 231 ? -15.359 -34.938 -9.289 1 97.94 231 GLU B CA 1
ATOM 4211 C C . GLU B 1 231 ? -14.297 -35.219 -10.344 1 97.94 231 GLU B C 1
ATOM 4213 O O . GLU B 1 231 ? -14 -36.375 -10.648 1 97.94 231 GLU B O 1
ATOM 4218 N N . ILE B 1 232 ? -13.742 -34.156 -10.891 1 98.31 232 ILE B N 1
ATOM 4219 C CA . ILE B 1 232 ? -12.695 -34.312 -11.898 1 98.31 232 ILE B CA 1
ATOM 4220 C C . ILE B 1 232 ? -11.469 -34.969 -11.281 1 98.31 232 ILE B C 1
ATOM 4222 O O . ILE B 1 232 ? -10.852 -35.844 -11.898 1 98.31 232 ILE B O 1
ATOM 4226 N N . LEU B 1 233 ? -11.102 -34.531 -10.07 1 97.75 233 LEU B N 1
ATOM 4227 C CA . LEU B 1 233 ? -9.969 -35.125 -9.367 1 97.75 233 LEU B CA 1
ATOM 4228 C C . LEU B 1 233 ? -10.195 -36.594 -9.078 1 97.75 233 LEU B C 1
ATOM 4230 O O . LEU B 1 233 ? -9.289 -37.438 -9.242 1 97.75 233 LEU B O 1
ATOM 4234 N N . ALA B 1 234 ? -11.438 -36.938 -8.672 1 96.75 234 ALA B N 1
ATOM 4235 C CA . ALA B 1 234 ? -11.812 -38.344 -8.414 1 96.75 234 ALA B CA 1
ATOM 4236 C C . ALA B 1 234 ? -11.664 -39.188 -9.672 1 96.75 234 ALA B C 1
ATOM 4238 O O . ALA B 1 234 ? -11.094 -40.281 -9.625 1 96.75 234 ALA B O 1
ATOM 4239 N N . ASP B 1 235 ? -12.086 -38.656 -10.719 1 96.75 235 ASP B N 1
ATOM 4240 C CA . ASP B 1 235 ? -11.984 -39.344 -12 1 96.75 235 ASP B CA 1
ATOM 4241 C C . ASP B 1 235 ? -10.523 -39.562 -12.398 1 96.75 235 ASP B C 1
ATOM 4243 O O . ASP B 1 235 ? -10.148 -40.656 -12.859 1 96.75 235 ASP B O 1
ATOM 4247 N N . ALA B 1 236 ? -9.734 -38.594 -12.227 1 96.44 236 ALA B N 1
ATOM 4248 C CA . ALA B 1 236 ? -8.336 -38.625 -12.648 1 96.44 236 ALA B CA 1
ATOM 4249 C C . ALA B 1 236 ? -7.523 -39.594 -11.789 1 96.44 236 ALA B C 1
ATOM 4251 O O . ALA B 1 236 ? -6.555 -40.188 -12.266 1 96.44 236 ALA B O 1
ATOM 4252 N N . THR B 1 237 ? -7.891 -39.781 -10.523 1 94.94 237 THR B N 1
ATOM 4253 C CA . THR B 1 237 ? -7.055 -40.531 -9.602 1 94.94 237 THR B CA 1
ATOM 4254 C C . THR B 1 237 ? -7.656 -41.906 -9.328 1 94.94 237 THR B C 1
ATOM 4256 O O . THR B 1 237 ? -6.984 -42.812 -8.781 1 94.94 237 THR B O 1
ATOM 4259 N N . GLY B 1 238 ? -8.984 -42.031 -9.57 1 93.62 238 GLY B N 1
ATOM 4260 C CA . GLY B 1 238 ? -9.68 -43.281 -9.273 1 93.62 238 GLY B CA 1
ATOM 4261 C C . GLY B 1 238 ? -10.078 -43.406 -7.816 1 93.62 238 GLY B C 1
ATOM 4262 O O . GLY B 1 238 ? -10.602 -44.438 -7.398 1 93.62 238 GLY B O 1
ATOM 4263 N N . ARG B 1 239 ? -9.82 -42.438 -7.109 1 94.06 239 ARG B N 1
ATOM 4264 C CA . ARG B 1 239 ? -10.18 -42.406 -5.695 1 94.06 239 ARG B CA 1
ATOM 4265 C C . ARG B 1 239 ? -11.562 -41.812 -5.492 1 94.06 239 ARG B C 1
ATOM 4267 O O . ARG B 1 239 ? -11.93 -40.844 -6.168 1 94.06 239 ARG B O 1
ATOM 4274 N N . GLU B 1 240 ? -12.289 -42.375 -4.582 1 95.19 240 GLU B N 1
ATOM 4275 C CA . GLU B 1 240 ? -13.594 -41.812 -4.262 1 95.19 240 GLU B CA 1
ATOM 4276 C C . GLU B 1 240 ? -13.453 -40.562 -3.389 1 95.19 240 GLU B C 1
ATOM 4278 O O . GLU B 1 240 ? -13.102 -40.656 -2.211 1 95.19 240 GLU B O 1
ATOM 4283 N N . LEU B 1 241 ? -13.633 -39.406 -3.957 1 96.56 241 LEU B N 1
ATOM 4284 C CA . LEU B 1 241 ? -13.531 -38.125 -3.27 1 96.56 241 LEU B CA 1
ATOM 4285 C C . LEU B 1 241 ? -14.844 -37.375 -3.355 1 96.56 241 LEU B C 1
ATOM 4287 O O . LEU B 1 241 ? -15.586 -37.5 -4.332 1 96.56 241 LEU B O 1
ATOM 4291 N N . LYS B 1 242 ? -15.164 -36.562 -2.391 1 97.25 242 LYS B N 1
ATOM 4292 C CA . LYS B 1 242 ? -16.344 -35.688 -2.418 1 97.25 242 LYS B CA 1
ATOM 4293 C C . LYS B 1 242 ? -16.062 -34.344 -1.772 1 97.25 242 LYS B C 1
ATOM 4295 O O . LYS B 1 242 ? -15.07 -34.188 -1.046 1 97.25 242 LYS B O 1
ATOM 4300 N N . ALA B 1 243 ? -16.859 -33.406 -2.061 1 97.69 243 ALA B N 1
ATOM 4301 C CA . ALA B 1 243 ? -16.797 -32.094 -1.43 1 97.69 243 ALA B CA 1
ATOM 4302 C C . ALA B 1 243 ? -17.922 -31.922 -0.408 1 97.69 243 ALA B C 1
ATOM 4304 O O . ALA B 1 243 ? -19.047 -32.344 -0.638 1 97.69 243 ALA B O 1
ATOM 4305 N N . GLU B 1 244 ? -17.578 -31.391 0.719 1 97.38 244 GLU B N 1
ATOM 4306 C CA . GLU B 1 244 ? -18.547 -31.016 1.746 1 97.38 244 GLU B CA 1
ATOM 4307 C C . GLU B 1 244 ? -18.312 -29.578 2.213 1 97.38 244 GLU B C 1
ATOM 4309 O O . GLU B 1 244 ? -17.219 -29.031 2.049 1 97.38 244 GLU B O 1
ATOM 4314 N N . PHE B 1 245 ? -19.359 -29.031 2.803 1 97.31 245 PHE B N 1
ATOM 4315 C CA . PHE B 1 245 ? -19.312 -27.609 3.125 1 97.31 245 PHE B CA 1
ATOM 4316 C C . PHE B 1 245 ? -19.609 -27.375 4.602 1 97.31 245 PHE B C 1
ATOM 4318 O O . PHE B 1 245 ? -20.5 -28.016 5.168 1 97.31 245 PHE B O 1
ATOM 4325 N N . TYR B 1 246 ? -18.797 -26.516 5.18 1 95.19 246 TYR B N 1
ATOM 4326 C CA . TYR B 1 246 ? -19.141 -26.078 6.531 1 95.19 246 TYR B CA 1
ATOM 4327 C C . TYR B 1 246 ? -20.469 -25.344 6.551 1 95.19 246 TYR B C 1
ATOM 4329 O O . TYR B 1 246 ? -20.828 -24.656 5.59 1 95.19 246 TYR B O 1
ATOM 4337 N N . ASN B 1 247 ? -21.156 -25.453 7.629 1 94.38 247 ASN B N 1
ATOM 4338 C CA . ASN B 1 247 ? -22.328 -24.594 7.793 1 94.38 247 ASN B CA 1
ATOM 4339 C C . ASN B 1 247 ? -21.906 -23.188 8.227 1 94.38 247 ASN B C 1
ATOM 4341 O O . ASN B 1 247 ? -20.781 -22.984 8.688 1 94.38 247 ASN B O 1
ATOM 4345 N N . ASP B 1 248 ? -22.781 -22.266 8.109 1 93.12 248 ASP B N 1
ATOM 4346 C CA . ASP B 1 248 ? -22.484 -20.844 8.32 1 93.12 248 ASP B CA 1
ATOM 4347 C C . ASP B 1 248 ? -22.094 -20.578 9.773 1 93.12 248 ASP B C 1
ATOM 4349 O O . ASP B 1 248 ? -21.266 -19.703 10.039 1 93.12 248 ASP B O 1
ATOM 4353 N N . GLU B 1 249 ? -22.656 -21.312 10.648 1 94.25 249 GLU B N 1
ATOM 4354 C CA . GLU B 1 249 ? -22.359 -21.141 12.062 1 94.25 249 GLU B CA 1
ATOM 4355 C C . GLU B 1 249 ? -20.906 -21.484 12.359 1 94.25 249 GLU B C 1
ATOM 4357 O O . GLU B 1 249 ? -20.203 -20.734 13.062 1 94.25 249 GLU B O 1
ATOM 4362 N N . LYS B 1 250 ? -20.5 -22.594 11.852 1 93.44 250 LYS B N 1
ATOM 4363 C CA . LYS B 1 250 ? -19.125 -23.016 12.047 1 93.44 250 LYS B CA 1
ATOM 4364 C C . LYS B 1 250 ? -18.156 -22.031 11.406 1 93.44 250 LYS B C 1
ATOM 4366 O O . LYS B 1 250 ? -17.109 -21.719 11.977 1 93.44 250 LYS B O 1
ATOM 4371 N N . VAL B 1 251 ? -18.469 -21.609 10.219 1 95.25 251 VAL B N 1
ATOM 4372 C CA . VAL B 1 251 ? -17.641 -20.641 9.516 1 95.25 251 VAL B CA 1
ATOM 4373 C C . VAL B 1 251 ? -17.516 -19.375 10.352 1 95.25 251 VAL B C 1
ATOM 4375 O O . VAL B 1 251 ? -16.406 -18.859 10.555 1 95.25 251 VAL B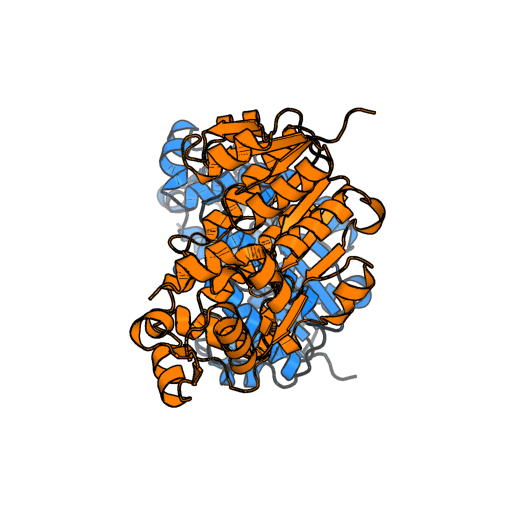 O 1
ATOM 4378 N N . ALA B 1 252 ? -18.578 -18.875 10.891 1 92.44 252 ALA B N 1
ATOM 4379 C CA . ALA B 1 252 ? -18.594 -17.641 11.672 1 92.44 252 ALA B CA 1
ATOM 4380 C C . ALA B 1 252 ? -17.719 -17.781 12.914 1 92.44 252 ALA B C 1
ATOM 4382 O O . ALA B 1 252 ? -17.047 -16.828 13.312 1 92.44 252 ALA B O 1
ATOM 4383 N N . GLN B 1 253 ? -17.609 -18.953 13.438 1 92.56 253 GLN B N 1
ATOM 4384 C CA . GLN B 1 253 ? -16.844 -19.203 14.656 1 92.56 253 GLN B CA 1
ATOM 4385 C C . GLN B 1 253 ? -15.352 -19.297 14.359 1 92.56 253 GLN B C 1
ATOM 4387 O O . GLN B 1 253 ? -14.523 -18.969 15.211 1 92.56 253 GLN B O 1
ATOM 4392 N N . ALA B 1 254 ? -15.094 -19.672 13.117 1 91.38 254 ALA B N 1
ATOM 4393 C CA . ALA B 1 254 ? -13.703 -20.016 12.828 1 91.38 254 ALA B CA 1
ATOM 4394 C C . ALA B 1 254 ? -13.047 -18.953 11.945 1 91.38 254 ALA B C 1
ATOM 4396 O O . ALA B 1 254 ? -11.82 -18.922 11.82 1 91.38 254 ALA B O 1
ATOM 4397 N N . ILE B 1 255 ? -13.773 -18.078 11.383 1 89.69 255 ILE B N 1
ATOM 4398 C CA . ILE B 1 255 ? -13.336 -17.188 10.312 1 89.69 255 ILE B CA 1
ATOM 4399 C C . ILE B 1 255 ? -12.203 -16.312 10.805 1 89.69 255 ILE B C 1
ATOM 4401 O O . ILE B 1 255 ? -11.258 -16.016 10.062 1 89.69 255 ILE B O 1
ATOM 4405 N N . ASP B 1 256 ? -12.133 -15.945 12.062 1 81.88 256 ASP B N 1
ATOM 4406 C CA . ASP B 1 256 ? -11.141 -15 12.555 1 81.88 256 ASP B CA 1
ATOM 4407 C C . ASP B 1 256 ? -9.938 -15.719 13.164 1 81.88 256 ASP B C 1
ATOM 4409 O O . ASP B 1 256 ? -8.891 -15.117 13.391 1 81.88 256 ASP B O 1
ATOM 4413 N N . ILE B 1 257 ? -10.062 -17.016 13.406 1 84.81 257 ILE B N 1
ATOM 4414 C CA . ILE B 1 257 ? -9.016 -17.719 14.148 1 84.81 257 ILE B CA 1
ATOM 4415 C C . ILE B 1 257 ? -8.297 -18.703 13.227 1 84.81 257 ILE B C 1
ATOM 4417 O O . ILE B 1 257 ? -7.117 -19 13.422 1 84.81 257 ILE B O 1
ATOM 4421 N N . ASN B 1 258 ? -9.031 -19.188 12.258 1 86.38 258 ASN B N 1
ATOM 4422 C CA . ASN B 1 258 ? -8.469 -20.141 11.297 1 86.38 258 ASN B CA 1
ATOM 4423 C C . ASN B 1 258 ? -8.203 -19.484 9.945 1 86.38 258 ASN B C 1
ATOM 4425 O O . ASN B 1 258 ? -9.141 -19.234 9.18 1 86.38 258 ASN B O 1
ATOM 4429 N N . PRO B 1 259 ? -7.004 -19.234 9.594 1 84.19 259 PRO B N 1
ATOM 4430 C CA . PRO B 1 259 ? -6.688 -18.547 8.336 1 84.19 259 PRO B CA 1
ATOM 4431 C C . PRO B 1 259 ? -7.145 -19.328 7.105 1 84.19 259 PRO B C 1
ATOM 4433 O O . PRO B 1 259 ? -7.465 -18.719 6.074 1 84.19 259 PRO B O 1
ATOM 4436 N N . PHE B 1 260 ? -7.215 -20.547 7.293 1 86.75 260 PHE B N 1
ATOM 4437 C CA . PHE B 1 260 ? -7.641 -21.375 6.168 1 86.75 260 PHE B CA 1
ATOM 4438 C C . PHE B 1 260 ? -9.117 -21.172 5.867 1 86.75 260 PHE B C 1
ATOM 4440 O O . PHE B 1 260 ? -9.508 -21.016 4.703 1 86.75 260 PHE B O 1
ATOM 4447 N N . ILE B 1 261 ? -9.898 -21.109 6.918 1 91.38 261 ILE B N 1
ATOM 4448 C CA . ILE B 1 261 ? -11.32 -20.828 6.734 1 91.38 261 ILE B CA 1
ATOM 4449 C C . ILE B 1 261 ? -11.516 -19.422 6.188 1 91.38 261 ILE B C 1
ATOM 4451 O O . ILE B 1 261 ? -12.297 -19.203 5.258 1 91.38 261 ILE B O 1
ATOM 4455 N N . GLY B 1 262 ? -10.727 -18.5 6.66 1 91.56 262 GLY B N 1
ATOM 4456 C CA . GLY B 1 262 ? -10.781 -17.141 6.148 1 91.56 262 GLY B CA 1
ATOM 4457 C C . GLY B 1 262 ? -10.461 -17.047 4.668 1 91.56 262 GLY B C 1
ATOM 4458 O O . GLY B 1 262 ? -11.125 -16.312 3.93 1 91.56 262 GLY B O 1
ATOM 4459 N N . SER B 1 263 ? -9.453 -17.797 4.285 1 92.56 263 SER B N 1
ATOM 4460 C CA . SER B 1 263 ? -9.047 -17.781 2.885 1 92.56 263 SER B CA 1
ATOM 4461 C C . SER B 1 263 ? -10.141 -18.344 1.983 1 92.56 263 SER B C 1
ATOM 4463 O O . SER B 1 263 ? -10.352 -17.844 0.876 1 92.56 263 SER B O 1
ATOM 4465 N N . GLN B 1 264 ? -10.836 -19.328 2.477 1 94.38 264 GLN B N 1
ATOM 4466 C CA . GLN B 1 264 ? -11.906 -19.922 1.693 1 94.38 264 GLN B CA 1
ATOM 4467 C C . GLN B 1 264 ? -13.109 -18.984 1.594 1 94.38 264 GLN B C 1
ATOM 4469 O O . GLN B 1 264 ? -13.742 -18.891 0.539 1 94.38 264 GLN B O 1
ATOM 4474 N N . VAL B 1 265 ? -13.414 -18.312 2.695 1 95.75 265 VAL B N 1
ATOM 4475 C CA . VAL B 1 265 ? -14.484 -17.312 2.662 1 95.75 265 VAL B CA 1
ATOM 4476 C C . VAL B 1 265 ? -14.125 -16.203 1.685 1 95.75 265 VAL B C 1
ATOM 4478 O O . VAL B 1 265 ? -14.969 -15.742 0.915 1 95.75 265 VAL B O 1
ATOM 4481 N N . PHE B 1 266 ? -12.883 -15.844 1.603 1 94.94 266 PHE B N 1
ATOM 4482 C CA . PHE B 1 266 ? -12.383 -14.82 0.69 1 94.94 266 PHE B CA 1
ATOM 4483 C C . PHE B 1 266 ? -12.617 -15.227 -0.76 1 94.94 266 PHE B C 1
ATOM 4485 O O . PHE B 1 266 ? -12.914 -14.383 -1.607 1 94.94 266 PHE B O 1
ATOM 4492 N N . LEU B 1 267 ? -12.523 -16.453 -1.032 1 95.81 267 LEU B N 1
ATOM 4493 C CA . LEU B 1 267 ? -12.641 -16.969 -2.395 1 95.81 267 LEU B CA 1
ATOM 4494 C C . LEU B 1 267 ? -14.094 -16.984 -2.852 1 95.81 267 LEU B C 1
ATOM 4496 O O . LEU B 1 267 ? -14.375 -17.109 -4.043 1 95.81 267 LEU B O 1
ATOM 4500 N N . ARG B 1 268 ? -15.078 -16.766 -1.955 1 95.5 268 ARG B N 1
ATOM 4501 C CA . ARG B 1 268 ? -16.5 -16.938 -2.25 1 95.5 268 ARG B CA 1
ATOM 4502 C C . ARG B 1 268 ? -16.969 -15.883 -3.246 1 95.5 268 ARG B C 1
ATOM 4504 O O . ARG B 1 268 ? -17.891 -16.125 -4.031 1 95.5 268 ARG B O 1
ATOM 4511 N N . ASP B 1 269 ? -16.297 -14.711 -3.238 1 91.06 269 ASP B N 1
ATOM 4512 C CA . ASP B 1 269 ? -16.844 -13.656 -4.086 1 91.06 269 ASP B CA 1
ATOM 4513 C C . ASP B 1 269 ? -15.836 -13.242 -5.16 1 91.06 269 ASP B C 1
ATOM 4515 O O . ASP B 1 269 ? -15.961 -12.172 -5.754 1 91.06 269 ASP B O 1
ATOM 4519 N N . GLY B 1 270 ? -14.898 -14.109 -5.434 1 91.62 270 GLY B N 1
ATOM 4520 C CA . GLY B 1 270 ? -13.891 -13.828 -6.445 1 91.62 270 GLY B CA 1
ATOM 4521 C C . GLY B 1 270 ? -14.477 -13.656 -7.832 1 91.62 270 GLY B C 1
ATOM 4522 O O . GLY B 1 270 ? -13.969 -12.867 -8.633 1 91.62 270 GLY B O 1
ATOM 4523 N N . GLU B 1 271 ? -15.562 -14.312 -8.07 1 90.44 271 GLU B N 1
ATOM 4524 C CA . GLU B 1 271 ? -16.188 -14.289 -9.391 1 90.44 271 GLU B CA 1
ATOM 4525 C C . GLU B 1 271 ? -16.688 -12.883 -9.734 1 90.44 271 GLU B C 1
ATOM 4527 O O . GLU B 1 271 ? -16.578 -12.453 -10.883 1 90.44 271 GLU B O 1
ATOM 4532 N N . LYS B 1 272 ? -17.094 -12.195 -8.758 1 89.38 272 LYS B N 1
ATOM 4533 C CA . LYS B 1 272 ? -17.688 -10.883 -8.984 1 89.38 272 LYS B CA 1
ATOM 4534 C C . LYS B 1 272 ? -16.609 -9.836 -9.25 1 89.38 272 LYS B C 1
ATOM 4536 O O . LYS B 1 272 ? -16.906 -8.758 -9.781 1 89.38 272 LYS B O 1
ATOM 4541 N N . CYS B 1 273 ? -15.414 -10.203 -8.938 1 87.12 273 CYS B N 1
ATOM 4542 C CA . CYS B 1 273 ? -14.359 -9.188 -8.977 1 87.12 273 CYS B CA 1
ATOM 4543 C C . CYS B 1 273 ? -13.531 -9.312 -10.242 1 87.12 273 CYS B C 1
ATOM 4545 O O . CYS B 1 273 ? -12.656 -8.477 -10.5 1 87.12 273 CYS B O 1
ATOM 4547 N N . VAL B 1 274 ? -13.773 -10.32 -11.031 1 90.69 274 VAL B N 1
ATOM 4548 C CA . VAL B 1 274 ? -12.93 -10.562 -12.195 1 90.69 274 VAL B CA 1
ATOM 4549 C C . VAL B 1 274 ? -13.797 -10.875 -13.406 1 90.69 274 VAL B C 1
ATOM 4551 O O . VAL B 1 274 ? -14.727 -11.68 -13.32 1 90.69 274 VAL B O 1
ATOM 4554 N N . ASN B 1 275 ? -13.523 -10.203 -14.461 1 87.75 275 ASN B N 1
ATOM 4555 C CA . ASN B 1 275 ? -14.07 -10.617 -15.75 1 87.75 275 ASN B CA 1
ATOM 4556 C C . ASN B 1 275 ? -13.211 -11.68 -16.406 1 87.75 275 ASN B C 1
ATOM 4558 O O . ASN B 1 275 ? -12.234 -11.359 -17.094 1 87.75 275 ASN B O 1
ATOM 4562 N N . ALA B 1 276 ? -13.555 -12.859 -16.312 1 87.62 276 ALA B N 1
ATOM 4563 C CA . ALA B 1 276 ? -12.766 -14 -16.781 1 87.62 276 ALA B CA 1
ATOM 4564 C C . ALA B 1 276 ? -12.688 -14.031 -18.297 1 87.62 276 ALA B C 1
ATOM 4566 O O . ALA B 1 276 ? -11.75 -14.609 -18.875 1 87.62 276 ALA B O 1
ATOM 4567 N N . GLU B 1 277 ? -13.594 -13.359 -18.938 1 89.75 277 GLU B N 1
ATOM 4568 C CA . GLU B 1 277 ? -13.633 -13.367 -20.391 1 89.75 277 GLU B CA 1
ATOM 4569 C C . GLU B 1 277 ? -12.531 -12.5 -20.984 1 89.75 277 GLU B C 1
ATOM 4571 O O . GLU B 1 277 ? -12.102 -12.719 -22.109 1 89.75 277 GLU B O 1
ATOM 4576 N N . ARG B 1 278 ? -12.102 -11.625 -20.234 1 90.69 278 ARG B N 1
ATOM 4577 C CA . ARG B 1 278 ? -11.07 -10.719 -20.719 1 90.69 278 ARG B CA 1
ATOM 4578 C C . ARG B 1 278 ? -9.781 -11.469 -21.031 1 90.69 278 ARG B C 1
ATOM 4580 O O . ARG B 1 278 ? -9.078 -11.148 -22 1 90.69 278 ARG B O 1
ATOM 4587 N N . ALA B 1 279 ? -9.406 -12.453 -20.219 1 92.88 279 ALA B N 1
ATOM 4588 C CA . ALA B 1 279 ? -8.188 -13.234 -20.438 1 92.88 279 ALA B CA 1
ATOM 4589 C C . ALA B 1 279 ? -8.211 -13.906 -21.812 1 92.88 279 ALA B C 1
ATOM 4591 O O . ALA B 1 279 ? -7.168 -14.039 -22.453 1 92.88 279 ALA B O 1
ATOM 4592 N N . LYS B 1 280 ? -9.383 -14.219 -22.328 1 93.38 280 LYS B N 1
ATOM 4593 C CA . LYS B 1 280 ? -9.523 -14.914 -23.609 1 93.38 280 LYS B CA 1
ATOM 4594 C C . LYS B 1 280 ? -9.234 -13.984 -24.781 1 93.38 280 LYS B C 1
ATOM 4596 O O . LYS B 1 280 ? -8.891 -14.438 -25.875 1 93.38 280 LYS B O 1
ATOM 4601 N N . THR B 1 281 ? -9.398 -12.734 -24.5 1 94.5 281 THR B N 1
ATOM 4602 C CA . THR B 1 281 ? -9.258 -11.766 -25.578 1 94.5 281 THR B CA 1
ATOM 4603 C C . THR B 1 281 ? -7.797 -11.602 -25.969 1 94.5 281 THR B C 1
ATOM 4605 O O . THR B 1 281 ? -7.492 -11.031 -27.031 1 94.5 281 THR B O 1
ATOM 4608 N N . TRP B 1 282 ? -6.879 -12.188 -25.234 1 96.25 282 TRP B N 1
ATOM 4609 C CA . TRP B 1 282 ? -5.453 -12.039 -25.516 1 96.25 282 TRP B CA 1
ATOM 4610 C C . TRP B 1 282 ? -4.996 -13.055 -26.562 1 96.25 282 TRP B C 1
ATOM 4612 O O . TRP B 1 282 ? -3.883 -12.953 -27.078 1 96.25 282 TRP B O 1
ATOM 4622 N N . GLY B 1 283 ? -5.848 -14.062 -26.875 1 96.44 283 GLY B N 1
ATOM 4623 C CA . GLY B 1 283 ? -5.531 -15.016 -27.922 1 96.44 283 GLY B CA 1
ATOM 4624 C C . GLY B 1 283 ? -4.578 -16.109 -27.469 1 96.44 283 GLY B C 1
ATOM 4625 O O . GLY B 1 283 ? -3.943 -16.766 -28.297 1 96.44 283 GLY B O 1
ATOM 4626 N N . ILE B 1 284 ? -4.359 -16.25 -26.234 1 97.44 284 ILE B N 1
ATOM 4627 C CA . ILE B 1 284 ? -3.535 -17.312 -25.656 1 97.44 284 ILE B CA 1
ATOM 4628 C C . ILE B 1 284 ? -4.426 -18.438 -25.141 1 97.44 284 ILE B C 1
ATOM 4630 O O . ILE B 1 284 ? -5.359 -18.203 -24.375 1 97.44 284 ILE B O 1
ATOM 4634 N N . GLU B 1 285 ? -4.184 -19.594 -25.578 1 96.62 285 GLU B N 1
ATOM 4635 C CA . GLU B 1 285 ? -5.004 -20.734 -25.188 1 96.62 285 GLU B CA 1
ATOM 4636 C C . GLU B 1 285 ? -4.895 -21 -23.688 1 96.62 285 GLU B C 1
ATOM 4638 O O . GLU B 1 285 ? -3.787 -21.094 -23.141 1 96.62 285 GLU B O 1
ATOM 4643 N N . LEU B 1 286 ? -5.977 -21.109 -23.047 1 97.94 286 LEU B N 1
ATOM 4644 C CA . LEU B 1 286 ? -6.035 -21.359 -21.609 1 97.94 286 LEU B CA 1
ATOM 4645 C C . LEU B 1 286 ? -6.258 -22.828 -21.312 1 97.94 286 LEU B C 1
ATOM 4647 O O . LEU B 1 286 ? -6.945 -23.531 -22.062 1 97.94 286 LEU B O 1
ATOM 4651 N N . GLY B 1 287 ? -5.633 -23.281 -20.234 1 97.31 287 GLY B N 1
ATOM 4652 C CA . GLY B 1 287 ? -5.836 -24.656 -19.797 1 97.31 287 GLY B CA 1
ATOM 4653 C C . GLY B 1 287 ? -7.098 -24.844 -18.969 1 97.31 287 GLY B C 1
ATOM 4654 O O . GLY B 1 287 ? -7.844 -23.875 -18.766 1 97.31 287 GLY B O 1
ATOM 4655 N N . ASN B 1 288 ? -7.371 -26.094 -18.656 1 98.12 288 ASN B N 1
ATOM 4656 C CA . ASN B 1 288 ? -8.445 -26.438 -17.719 1 98.12 288 ASN B CA 1
ATOM 4657 C C . ASN B 1 288 ? -8.008 -27.516 -16.734 1 98.12 288 ASN B C 1
ATOM 4659 O O . ASN B 1 288 ? -6.926 -28.094 -16.875 1 98.12 288 ASN B O 1
ATOM 4663 N N . PHE B 1 289 ? -8.836 -27.75 -15.789 1 98.69 289 PHE B N 1
ATOM 4664 C CA . PHE B 1 289 ? -8.445 -28.578 -14.656 1 98.69 289 PHE B CA 1
ATOM 4665 C C . PHE B 1 289 ? -8.234 -30.016 -15.094 1 98.69 289 PHE B C 1
ATOM 4667 O O . PHE B 1 289 ? -7.277 -30.672 -14.656 1 98.69 289 PHE B O 1
ATOM 4674 N N . LYS B 1 290 ? -9.039 -30.516 -16 1 98.44 290 LYS B N 1
ATOM 4675 C CA . LYS B 1 290 ? -8.891 -31.875 -16.5 1 98.44 290 LYS B CA 1
ATOM 4676 C C . LYS B 1 290 ? -7.566 -32.062 -17.234 1 98.44 290 LYS B C 1
ATOM 4678 O O . LYS B 1 290 ? -6.82 -33 -16.969 1 98.44 290 LYS B O 1
ATOM 4683 N N . GLU B 1 291 ? -7.281 -31.141 -18.125 1 98 291 GLU B N 1
ATOM 4684 C CA . GLU B 1 291 ? -6.027 -31.188 -18.875 1 98 291 GLU B CA 1
ATOM 4685 C C . GLU B 1 291 ? -4.824 -31.062 -17.938 1 98 291 GLU B C 1
ATOM 4687 O O . GLU B 1 291 ? -3.795 -31.703 -18.156 1 98 291 GLU B O 1
ATOM 4692 N N . PHE B 1 292 ? -4.961 -30.25 -16.969 1 98.44 292 PHE B N 1
ATOM 4693 C CA . PHE B 1 292 ? -3.91 -30.062 -15.969 1 98.44 292 PHE B CA 1
ATOM 4694 C C . PHE B 1 292 ? -3.602 -31.391 -15.266 1 98.44 292 PHE B C 1
ATOM 4696 O O . PHE B 1 292 ? -2.436 -31.75 -15.125 1 98.44 292 PHE B O 1
ATOM 4703 N N . LEU B 1 293 ? -4.656 -32.094 -14.828 1 98 293 LEU B N 1
ATOM 4704 C CA . LEU B 1 293 ? -4.465 -33.344 -14.109 1 98 293 LEU B CA 1
ATOM 4705 C C . LEU B 1 293 ? -3.891 -34.406 -15.031 1 98 293 LEU B C 1
ATOM 4707 O O . LEU B 1 293 ? -3.127 -35.281 -14.586 1 98 293 LEU B O 1
ATOM 4711 N N . VAL B 1 294 ? -4.223 -34.312 -16.344 1 97.56 294 VAL B N 1
ATOM 4712 C CA . VAL B 1 294 ? -3.643 -35.25 -17.312 1 97.56 294 VAL B CA 1
ATOM 4713 C C . VAL B 1 294 ? -2.145 -35 -17.438 1 97.56 294 VAL B C 1
ATOM 4715 O O . VAL B 1 294 ? -1.341 -35.906 -17.422 1 97.56 294 VAL B O 1
ATOM 4718 N N . ARG B 1 295 ? -1.819 -33.75 -17.5 1 96.44 295 ARG B N 1
ATOM 4719 C CA . ARG B 1 295 ? -0.412 -33.375 -17.609 1 96.44 295 ARG B CA 1
ATOM 4720 C C . ARG B 1 295 ? 0.351 -33.75 -16.328 1 96.44 295 ARG B C 1
ATOM 4722 O O . ARG B 1 295 ? 1.511 -34.156 -16.406 1 96.44 295 ARG B O 1
ATOM 4729 N N . GLU B 1 296 ? -0.316 -33.594 -15.211 1 96.56 296 GLU B N 1
ATOM 4730 C CA . GLU B 1 296 ? 0.304 -33.875 -13.922 1 96.56 296 GLU B CA 1
ATOM 4731 C C . GLU B 1 296 ? -0.122 -35.25 -13.383 1 96.56 296 GLU B C 1
ATOM 4733 O O . GLU B 1 296 ? -0.304 -35.406 -12.172 1 96.56 296 GLU B O 1
ATOM 4738 N N . LYS B 1 297 ? -0.318 -36.188 -14.234 1 96.25 297 LYS B N 1
ATOM 4739 C CA . LYS B 1 297 ? -0.907 -37.469 -13.859 1 96.25 297 LYS B CA 1
ATOM 4740 C C . LYS B 1 297 ? -0.064 -38.188 -12.797 1 96.25 297 LYS B C 1
ATOM 4742 O O . LYS B 1 297 ? -0.604 -38.781 -11.867 1 96.25 297 LYS B O 1
ATOM 4747 N N . ASP B 1 298 ? 1.281 -38.156 -12.898 1 95.62 298 ASP B N 1
ATOM 4748 C CA . ASP B 1 298 ? 2.15 -38.812 -11.93 1 95.62 298 ASP B CA 1
ATOM 4749 C C . ASP B 1 298 ? 2.055 -38.156 -10.562 1 95.62 298 ASP B C 1
ATOM 4751 O O . ASP B 1 298 ? 1.956 -38.844 -9.539 1 95.62 298 ASP B O 1
ATOM 4755 N N . ALA B 1 299 ? 2.062 -36.812 -10.547 1 95 299 ALA B N 1
ATOM 4756 C CA . ALA B 1 299 ? 1.929 -36.062 -9.289 1 95 299 ALA B CA 1
ATOM 4757 C C . ALA B 1 299 ? 0.57 -36.312 -8.648 1 95 299 ALA B C 1
ATOM 4759 O O . ALA B 1 299 ? 0.472 -36.438 -7.426 1 95 299 ALA B O 1
ATOM 4760 N N . ALA B 1 300 ? -0.484 -36.375 -9.492 1 96.25 300 ALA B N 1
ATOM 4761 C CA . ALA B 1 300 ? -1.826 -36.625 -8.977 1 96.25 300 ALA B CA 1
ATOM 4762 C C . ALA B 1 300 ? -1.908 -38.031 -8.367 1 96.25 300 ALA B C 1
ATOM 4764 O O . ALA B 1 300 ? -2.439 -38.188 -7.266 1 96.25 300 ALA B O 1
ATOM 4765 N N . ALA B 1 301 ? -1.29 -38.969 -9.055 1 94.75 301 ALA B N 1
ATOM 4766 C CA . ALA B 1 301 ? -1.294 -40.344 -8.57 1 94.75 301 ALA B CA 1
ATOM 4767 C C . ALA B 1 301 ? -0.52 -40.438 -7.258 1 94.75 301 ALA B C 1
ATOM 4769 O O . ALA B 1 301 ? -0.971 -41.125 -6.32 1 94.75 301 ALA B O 1
ATOM 4770 N N . GLU B 1 302 ? 0.581 -39.781 -7.215 1 94.69 302 GLU B N 1
ATOM 4771 C CA . GLU B 1 302 ? 1.408 -39.844 -6.016 1 94.69 302 GLU B CA 1
ATOM 4772 C C . GLU B 1 302 ? 0.715 -39.156 -4.844 1 94.69 302 GLU B C 1
ATOM 4774 O O . GLU B 1 302 ? 0.765 -39.625 -3.711 1 94.69 302 GLU B O 1
ATOM 4779 N N . THR B 1 303 ? 0.063 -38 -5.062 1 95.38 303 THR B N 1
ATOM 4780 C CA . THR B 1 303 ? -0.6 -37.219 -4.031 1 95.38 303 THR B CA 1
ATOM 4781 C C . THR B 1 303 ? -1.75 -38 -3.406 1 95.38 303 THR B C 1
ATOM 4783 O O . THR B 1 303 ? -1.955 -37.938 -2.191 1 95.38 303 THR B O 1
ATOM 4786 N N . TYR B 1 304 ? -2.424 -38.75 -4.191 1 93.69 304 TYR B N 1
ATOM 4787 C CA . TYR B 1 304 ? -3.662 -39.375 -3.727 1 93.69 304 TYR B CA 1
AT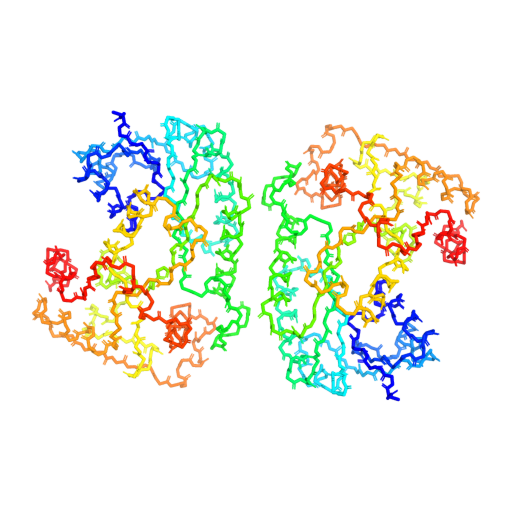OM 4788 C C . TYR B 1 304 ? -3.537 -40.875 -3.691 1 93.69 304 TYR B C 1
ATOM 4790 O O . TYR B 1 304 ? -4.543 -41.594 -3.74 1 93.69 304 TYR B O 1
ATOM 4798 N N . ALA B 1 305 ? -2.279 -41.312 -3.738 1 87.56 305 ALA B N 1
ATOM 4799 C CA . ALA B 1 305 ? -2.029 -42.75 -3.59 1 87.56 305 ALA B CA 1
ATOM 4800 C C . ALA B 1 305 ? -2.557 -43.25 -2.252 1 87.56 305 ALA B C 1
ATOM 4802 O O . ALA B 1 305 ? -2.471 -42.562 -1.236 1 87.56 305 ALA B O 1
ATOM 4803 N N . LEU B 1 306 ? -3.369 -44.281 -2.34 1 67.38 306 LEU B N 1
ATOM 4804 C CA . LEU B 1 306 ? -3.875 -44.938 -1.146 1 67.38 306 LEU B CA 1
ATOM 4805 C C . LEU B 1 306 ? -2.756 -45.688 -0.417 1 67.38 306 LEU B C 1
ATOM 4807 O O . LEU B 1 306 ? -1.837 -46.219 -1.051 1 67.38 306 LEU B O 1
#

Foldseek 3Di:
DAAAEEEFEPLLDLLNVLLLLLCLVVVHAYFYEDQDCPDPSNVVSVVSHYHYDYDDLVPLVRLLVRLARHQEYEAEDDADLVDRLVSLVSLLSNLVSNVVNNHQEYEYEAAQCLCPVVVQDLDDCPASVNVNSVSSVVSVVCQVPSNHNFYAYEHEWAELCCCFPPNVVVQVCCQVVLEREAQADQPFWGQYAYSNVSSQVVVVCVVVVVVRGPYYHYEGQDIDGPQRLSVLLCVLQVHDHGYDYDDPVVLVVCCRPPVRSVVRSSRRCSVVRDDNVVNVVVVGHGDDSNVSCVVVSVRSNVRRPD/DAAAEEEFEPLLDLLNVLLLLLCLVVVHAYFYEDQDCPDPSNVVSVVSPYHYDYDDLVDLVRLLVRLARHQEYEAEDDADLVDRLVSLVSLLSNLVSNVVNNHQEYEYEAAQCLCPVVVQDLDDCPASVNVNSVSSVVSVVCQVPSNHNFYAYEHEWAELCCCFPPNVVVQVCCQVPLEREAQADQPFWGQYAYSNVSSQVVVVCVVCVVVRGPDYHYEGQDIDGPQRLSVLLCVLQVHDHGYDYDDPVVLVVCCRPPVRSVVRSSRRCSVVRDDNVVNVVVVGHGDDSNVSCVVVSVRSNVRRPD

Secondary structure (DSSP, 8-state):
-PPPEEEETTTTSHHHHHHHHHHHHTT-EEEEEES-TTSHHHHHHHHTT-EEEE--TT-HHHHHHHHTT--EEEE-----TT-THHHHHHHHHHHHHHHHHT--EEEEE--TTTT-GGG--SS-TTSHHHHHHHHHHHHHHHHHHS--SEEEEEEE-EEGGGGSTTGGGG-HHHHHSSEEEESS-TTPPEEEE-HHHHHHHHHHHHHSHHHHTTEEEEE-SEEE-HHHHHHHHHHHH----EEEE--HHHHHHHTTT-HHHHHHHHGGGHHHH--HHHHHTT-PPP--HHHHHHHTHHHHHHHT--/-PPPEEEETTTTSHHHHHHHHHHHHTT-EEEEEES-TTSHHHHHHHHTT-EEEE--TT-HHHHHHHHTT--EEEE-----TT-THHHHHHHHHHHHHHHHHT--EEEEE--TTTT-GGG--SS-TTSHHHHHHHHHHHHHHHHHHS--SEEEEEEE-EEGGGGSTTGGGG-HHHHHSSEEEESS-TTPPEEEE-HHHHHHHHHHHHHSHHHHTTEEEEE-SEEE-HHHHHHHHHHHH----EEEE--HHHHHHHTTT-HHHHHHHHHTTHHHH--HHHHHTT-PPP--HHHHHHHTHHHHHHHT--

Solvent-accessible surface area (backbone atoms only — not comparable to full-atom values): 32337 Å² total; per-residue (Å²): 130,84,67,60,26,34,27,30,36,47,34,75,40,72,55,22,38,32,32,50,52,53,41,38,75,69,67,34,44,40,26,25,48,35,74,50,64,80,38,71,60,40,42,55,42,42,75,65,62,36,47,73,45,61,30,53,81,84,34,61,68,36,50,47,61,40,33,55,79,22,40,30,35,40,45,43,78,68,78,36,86,92,45,55,65,51,39,43,46,36,49,53,51,51,53,53,48,33,49,74,42,56,32,35,33,38,37,35,49,62,36,60,51,20,92,50,50,82,78,60,70,83,56,64,75,83,38,68,66,50,54,50,31,45,38,45,30,50,44,54,51,50,61,72,67,67,69,50,83,28,38,32,38,36,14,44,42,50,53,60,62,49,74,26,65,78,58,26,62,78,48,52,45,40,73,74,65,32,24,47,72,35,54,41,50,86,82,27,43,37,43,24,17,43,47,59,42,56,22,52,51,49,49,49,34,71,74,38,41,82,80,31,43,82,37,76,41,53,36,36,39,40,70,43,26,58,54,56,50,31,49,51,50,18,66,76,58,70,45,82,49,43,57,44,61,55,53,70,68,59,44,68,71,32,38,87,76,34,67,67,44,33,54,31,44,53,46,50,57,48,53,82,74,49,67,50,66,59,42,57,72,74,74,58,84,63,49,45,71,68,59,48,48,61,76,39,40,68,56,43,42,61,55,65,56,129,129,86,67,60,25,34,27,31,39,48,35,74,40,73,55,22,38,32,33,51,52,54,40,38,76,69,66,34,45,39,26,24,48,35,74,50,65,79,39,71,60,39,42,54,42,41,76,64,62,36,46,74,46,59,31,55,83,83,33,62,67,36,50,46,61,39,32,53,80,21,42,30,35,40,44,43,76,68,78,37,88,92,43,55,64,50,40,45,47,35,50,53,51,51,53,53,49,34,51,74,43,55,32,35,33,39,37,34,48,61,36,60,52,21,92,50,48,80,77,60,72,84,56,65,76,83,38,68,66,50,55,48,31,48,38,43,31,51,44,53,50,49,59,72,67,67,70,50,83,27,38,33,37,37,15,44,42,50,54,61,63,49,74,26,66,79,57,26,63,77,47,52,45,40,74,76,66,30,24,46,73,34,53,43,51,85,81,28,43,37,43,25,17,42,46,57,43,56,21,50,51,49,47,48,33,70,73,38,41,81,81,31,43,83,36,76,41,53,36,38,40,40,70,42,27,58,54,56,50,31,51,52,50,19,66,76,59,71,46,81,47,42,57,43,62,58,54,69,70,60,44,68,71,33,38,88,77,34,67,67,44,34,53,30,44,54,46,50,57,46,54,81,75,48,66,50,67,59,43,56,72,72,74,56,85,63,49,44,71,66,59,48,48,61,75,37,40,68,55,44,42,62,56,65,55,129

InterPro domains:
  IPR008030 NmrA-like domain [PF05368] (5-258)
  IPR036291 NAD(P)-binding domain superfamily [SSF51735] (5-254)
  IPR051164 NmrA-like oxidoreductase [PTHR42748] (5-254)

Nearest PDB structures (foldseek):
  5f5l-assembly1_A  TM=8.272E-01  e=3.577E-22  Micromonospora okii
  3dxf-assembly1_A  TM=8.130E-01  e=9.490E-20  Homo sapiens
  2wmd-assembly1_A-2  TM=7.876E-01  e=8.045E-19  Homo sapiens
  3e5m-assembly1_A  TM=7.980E-01  e=1.097E-17  Homo sapiens
  2exx-assembly1_B  TM=7.636E-01  e=2.236E-17  Homo sapiens

Radius of gyration: 27.42 Å; Cα contacts (8 Å, |Δi|>4): 1187; chains: 2; bounding box: 56×81×64 Å